Protein AF-A0A950KLD5-F1 (afdb_monomer)

Mean predicted aligned error: 17.31 Å

Nearest PDB structures (foldseek):
  7jn3-assembly1_E  TM=6.169E-01  e=3.913E-09  Rous sarcoma virus (strain Schmidt-Ruppin A)
  4bac-assembly1_A-2  TM=7.759E-01  e=7.745E-07  Human spumaretrovirus
  3jca-assembly1_F  TM=6.936E-01  e=4.815E-07  Mouse mammary tumor virus
  3oyn-assembly1_A  TM=6.038E-01  e=5.502E-06  Human spumaretrovirus
  6rny-assembly1_O  TM=5.508E-01  e=2.697E-06  Human spumaretrovirus

Secondary structure (DSSP, 8-state):
-HHHHHHHHHHH-HHHHHHHTT--HHHHHHHHTTPPPHHHHHHHHHHHHHHHHHHHTTT---HHHHHHHHHHTT----HHHHHHHHHHTT-------S---------TTS-----SSTT----SSTTSEEEEEEEEEEETTEEEEEEEEEETTT--EEEEEEESS--HHHHHHHHHHHHHTSPTT-----EEEE---TTTTSHHHHHHHHHTT-EEEEPPTT-TTTTHHHHHHHHHHIIIIITT----SHHHHHHHHHHHHHHHHHT--BGGGTSB-HHHHHHHHHHHHHHHS---TTS-----PPPP-S----------------PPPPP--------------------------S--TTSTTTTTSTTS----------

Foldseek 3Di:
DLVVLVVCCVPPNNVVVCVVVVHDSVVSVVVVVVDDDPVRVVLVVVLVVLVVVCVVQLLADALVLSVVLCVVVVHDDDSVSSNVSCVVVVRGHFDDDDDPPPPDDDDPPDDDDDDPPVLPLEDPAWQAEKEKDKDWAAAQVGIKIKIFIATSHLRAGLFIAIDPDDALVRNVRRVVSSLVPDDPPQPHAGEYEYEPDPSCVDPVNVVVCVVSVHHYDYDDHPDPSSRVSVVVVVVSCCRSQNPPDHHHDPVVVVVSVVVVSVCQQQPAFDVVQVGHHSVVSNVVVVVVCQVPQDCDPPNDRDPDRPDDDDDDDDPPPPPPPPPPDDDDDDDDDDDDDDDDDDDDDDDDDDDDDDDDDDDPPPPVVVVPPPPDDDDDDDDDDD

pLDDT: mean 70.86, std 26.04, range [24.28, 97.81]

Sequence (382 aa):
MSAFIDQGRDRYGVEPICRTLGVSASAYYERATGQQSARAVGDERLLARIGELHAANYHAYGYRRMWKALLRAGERVSRCRVQRLMRQAGIQGAKRRGKPWRTTKPDPKAARRPDLVKRDFTAPAPNRLWVGDFTYLRCWEGVVYFAFILDVFSRMIVGWQLAANMRTDLVLDALRMALGLRAPGADFQLVSHTDAGSQYTSFDYTQVLDDHEVLASIGTVGDALDNALAESFVDSYKTELIADRVWRSRSQLELATVEYVGWFNHQRLHEALGDIPPVEFEQNHALEVALNAPISSNGSVAVLAPGAADGLRTRQLERHDVEIGLQPAIVFENGSAPGTLLAKTAPPVAGRRTLATGLSDRRFREILADNNTNDQTTKEPT

Solvent-accessible surface area (backbone atoms only — not comparable to full-atom values): 23894 Å² total; per-residue (Å²): 109,68,69,57,46,65,73,39,29,90,82,62,39,55,57,58,53,21,59,76,71,75,45,59,49,66,60,51,51,50,60,69,68,68,62,73,50,74,65,53,54,51,48,52,57,47,48,53,53,49,51,53,54,32,58,76,46,57,37,38,51,34,52,70,56,42,41,51,52,36,46,76,72,71,44,93,72,56,60,68,57,48,40,51,50,30,60,75,70,70,57,62,28,50,61,77,86,74,79,82,83,75,90,70,82,82,65,93,81,62,81,80,73,83,81,89,68,81,77,66,79,69,40,98,45,79,64,36,34,35,43,39,51,68,48,80,44,78,31,73,76,43,56,38,34,40,24,39,27,29,28,45,48,44,65,26,72,54,14,52,31,76,32,81,58,95,52,49,65,39,53,46,49,8,48,51,43,31,58,66,70,49,68,86,90,65,94,54,76,24,34,43,36,31,60,65,44,72,50,67,70,29,68,73,45,50,48,56,30,57,78,65,63,36,45,81,41,70,38,66,83,88,51,80,71,72,48,51,67,53,53,52,48,52,52,47,49,39,36,40,63,50,71,89,55,86,42,66,38,65,68,60,47,50,53,53,50,53,53,44,52,52,40,50,26,68,63,38,68,33,72,95,66,75,54,40,18,21,52,58,50,49,51,53,49,53,49,50,53,61,71,68,49,78,80,46,96,76,80,52,90,68,84,78,75,83,74,83,79,87,83,81,83,76,82,78,76,76,82,72,81,76,80,80,77,78,76,82,80,82,88,75,91,82,89,83,89,89,86,87,88,83,90,82,90,83,85,87,86,87,77,91,81,78,88,76,81,91,70,82,91,72,65,71,69,67,72,70,66,78,83,78,82,89,80,88,82,88,82,85,91,134

Structure (mmCIF, N/CA/C/O backbone):
data_AF-A0A950KLD5-F1
#
_entry.id   AF-A0A950KLD5-F1
#
loop_
_atom_site.group_PDB
_atom_site.id
_atom_site.type_symbol
_atom_site.label_atom_id
_atom_site.label_alt_id
_atom_site.label_comp_id
_atom_site.label_asym_id
_atom_site.label_entity_id
_atom_site.label_seq_id
_atom_site.pdbx_PDB_ins_code
_atom_site.Cartn_x
_atom_site.Cartn_y
_atom_site.Cartn_z
_atom_site.occupancy
_atom_site.B_iso_or_equiv
_atom_site.auth_seq_id
_atom_site.auth_comp_id
_atom_site.auth_asym_id
_atom_site.auth_atom_id
_atom_site.pdbx_PDB_model_num
ATOM 1 N N . MET A 1 1 ? -18.131 4.786 44.731 1.00 65.12 1 MET A N 1
ATOM 2 C CA . MET A 1 1 ? -19.527 5.247 44.561 1.00 65.12 1 MET A CA 1
ATOM 3 C C . MET A 1 1 ? -20.514 4.098 44.761 1.00 65.12 1 MET A C 1
ATOM 5 O O . MET A 1 1 ? -21.138 4.082 45.806 1.00 65.12 1 MET A O 1
ATOM 9 N N . SER A 1 2 ? -20.597 3.103 43.861 1.00 78.25 2 SER A N 1
ATOM 10 C CA . SER A 1 2 ? -21.546 1.973 43.995 1.00 78.25 2 SER A CA 1
ATOM 11 C C . SER A 1 2 ? -21.382 1.188 45.300 1.00 78.25 2 SER A C 1
ATOM 13 O O . SER A 1 2 ? -22.349 1.073 46.032 1.00 78.25 2 SER A O 1
ATOM 15 N N . ALA A 1 3 ? -20.151 0.826 45.681 1.00 81.81 3 ALA A N 1
ATOM 16 C CA . ALA A 1 3 ? -19.880 0.109 46.935 1.00 81.81 3 ALA A CA 1
ATOM 17 C C . ALA A 1 3 ? -20.362 0.833 48.214 1.00 81.81 3 ALA A C 1
ATOM 19 O O . ALA A 1 3 ? -20.704 0.186 49.196 1.00 81.81 3 ALA A O 1
ATOM 20 N N . PHE A 1 4 ? -20.408 2.171 48.209 1.00 84.25 4 PHE A N 1
ATOM 21 C CA . PHE A 1 4 ? -20.920 2.955 49.340 1.00 84.25 4 PHE A CA 1
ATOM 22 C C . PHE A 1 4 ? -22.455 2.948 49.379 1.00 84.25 4 PHE A C 1
ATOM 24 O O . PHE A 1 4 ? -23.047 2.838 50.448 1.00 84.25 4 PHE A O 1
ATOM 31 N N . ILE A 1 5 ? -23.098 3.017 48.207 1.00 84.38 5 ILE A N 1
ATOM 32 C CA . ILE A 1 5 ? -24.552 2.851 48.084 1.00 84.38 5 ILE A CA 1
ATOM 33 C C . ILE A 1 5 ? -24.936 1.429 48.514 1.00 84.38 5 ILE A C 1
ATOM 35 O O . ILE A 1 5 ? -25.864 1.277 49.297 1.00 84.38 5 ILE A O 1
ATOM 39 N N . ASP A 1 6 ? -24.174 0.413 48.100 1.00 85.06 6 ASP A N 1
ATOM 40 C CA . ASP A 1 6 ? -24.406 -0.993 48.451 1.00 85.06 6 ASP A CA 1
ATOM 41 C C . ASP A 1 6 ? -24.316 -1.245 49.963 1.00 85.06 6 ASP A C 1
ATOM 43 O O . ASP A 1 6 ? -25.171 -1.928 50.515 1.00 85.06 6 ASP A O 1
ATOM 47 N N . GLN A 1 7 ? -23.334 -0.651 50.649 1.00 88.38 7 GLN A N 1
ATOM 48 C CA . GLN A 1 7 ? -23.193 -0.762 52.109 1.00 88.38 7 GLN A CA 1
ATOM 49 C C . GLN A 1 7 ? -24.295 -0.029 52.888 1.00 88.38 7 GLN A C 1
ATOM 51 O O . GLN A 1 7 ? -24.627 -0.422 54.004 1.00 88.38 7 GLN A O 1
ATOM 56 N N . GLY A 1 8 ? -24.843 1.055 52.333 1.00 84.69 8 GLY A N 1
ATOM 57 C CA . GLY A 1 8 ? -25.856 1.876 52.998 1.00 84.69 8 GLY A CA 1
ATOM 58 C C . GLY A 1 8 ? -27.302 1.516 52.653 1.00 84.69 8 GLY A C 1
ATOM 59 O O . GLY A 1 8 ? -28.214 1.955 53.360 1.00 84.69 8 GLY A O 1
ATOM 60 N N . ARG A 1 9 ? -27.535 0.746 51.580 1.00 85.31 9 ARG A N 1
ATOM 61 C CA . ARG A 1 9 ? -28.874 0.548 51.002 1.00 85.31 9 ARG A CA 1
ATOM 62 C C . ARG A 1 9 ? -29.869 -0.079 51.978 1.00 85.31 9 ARG A C 1
ATOM 64 O O . ARG A 1 9 ? -31.023 0.332 51.984 1.00 85.31 9 ARG A O 1
ATOM 71 N N . ASP A 1 10 ? -29.415 -1.010 52.817 1.00 87.38 10 ASP A N 1
ATOM 72 C CA . ASP A 1 10 ? -30.282 -1.748 53.743 1.00 87.38 10 ASP A CA 1
ATOM 73 C C . ASP A 1 10 ? -30.723 -0.870 54.927 1.00 87.38 10 ASP A C 1
ATOM 75 O O . ASP A 1 10 ? -31.766 -1.105 55.530 1.00 87.38 10 ASP A O 1
ATOM 79 N N . ARG A 1 11 ? -29.944 0.176 55.247 1.00 90.81 11 ARG A N 1
ATOM 80 C CA . ARG A 1 11 ? -30.199 1.079 56.379 1.00 90.81 11 ARG A CA 1
ATOM 81 C C . ARG A 1 11 ? -30.907 2.373 55.983 1.00 90.81 11 ARG A C 1
ATOM 83 O O . ARG A 1 11 ? -31.700 2.884 56.767 1.00 90.81 11 ARG A O 1
ATOM 90 N N . TYR A 1 12 ? -30.602 2.924 54.809 1.00 88.25 12 TYR A N 1
ATOM 91 C CA . TYR A 1 12 ? -31.068 4.258 54.403 1.00 88.25 12 TYR A CA 1
ATOM 92 C C . TYR A 1 12 ? -31.880 4.266 53.104 1.00 88.25 12 TYR A C 1
ATOM 94 O O . TYR A 1 12 ? -32.426 5.306 52.741 1.00 88.25 12 TYR A O 1
ATOM 102 N N . GLY A 1 13 ? -31.971 3.134 52.401 1.00 87.31 13 GLY A N 1
ATOM 103 C CA . GLY A 1 13 ? -32.551 3.066 51.064 1.00 87.31 13 GLY A CA 1
ATOM 104 C C . GLY A 1 13 ? -31.630 3.657 49.989 1.00 87.31 13 GLY A C 1
ATOM 105 O O . GLY A 1 13 ? -30.789 4.519 50.243 1.00 87.31 13 GLY A O 1
ATOM 106 N N . VAL A 1 14 ? -31.784 3.191 48.750 1.00 86.50 14 VAL A N 1
ATOM 107 C CA . VAL A 1 14 ? -30.928 3.595 47.619 1.00 86.50 14 VAL A CA 1
ATOM 108 C C . VAL A 1 14 ? -31.189 5.041 47.186 1.00 86.50 14 VAL A C 1
ATOM 110 O O . VAL A 1 14 ? -30.244 5.797 46.957 1.00 86.50 14 VAL A O 1
ATOM 113 N N . GLU A 1 15 ? -32.457 5.449 47.086 1.00 88.88 15 GLU A N 1
ATOM 114 C CA . GLU A 1 15 ? -32.845 6.776 46.587 1.00 88.88 15 GLU A CA 1
ATOM 115 C C . GLU A 1 15 ? -32.354 7.944 47.461 1.00 88.88 15 GLU A C 1
ATOM 117 O O . GLU A 1 15 ? -31.838 8.911 46.891 1.00 88.88 15 GLU A O 1
ATOM 122 N N . PRO A 1 16 ? -32.433 7.891 48.809 1.00 92.00 16 PRO A N 1
ATOM 123 C CA . PRO A 1 16 ? -31.893 8.950 49.661 1.00 92.00 16 PRO A CA 1
ATOM 124 C C . PRO A 1 16 ? -30.377 9.105 49.522 1.00 92.00 16 PRO A C 1
ATOM 126 O O . PRO A 1 16 ? -29.893 10.222 49.354 1.00 92.00 16 PRO A O 1
ATOM 129 N N . ILE A 1 17 ? -29.632 7.993 49.497 1.00 91.00 17 ILE A N 1
ATOM 130 C CA . ILE A 1 17 ? -28.172 8.007 49.324 1.00 91.00 17 ILE A CA 1
ATOM 131 C C . ILE A 1 17 ? -27.802 8.583 47.951 1.00 91.00 17 ILE A C 1
ATOM 133 O O . ILE A 1 17 ? -26.921 9.439 47.849 1.00 91.00 17 ILE A O 1
ATOM 137 N N . CYS A 1 18 ? -28.491 8.148 46.892 1.00 89.56 18 CYS A N 1
ATOM 138 C CA . CYS A 1 18 ? -28.273 8.642 45.534 1.00 89.56 18 CYS A CA 1
ATOM 139 C C . CYS A 1 18 ? -28.538 10.151 45.432 1.00 89.56 18 CYS A C 1
ATOM 141 O O . CYS A 1 18 ? -27.724 10.874 44.856 1.00 89.56 18 CYS A O 1
ATOM 143 N N . ARG A 1 19 ? -29.612 10.647 46.061 1.00 90.00 19 ARG A N 1
ATOM 144 C CA . ARG A 1 19 ? -29.947 12.078 46.098 1.00 90.00 19 ARG A CA 1
ATOM 145 C C . ARG A 1 19 ? -28.864 12.904 46.792 1.00 90.00 19 ARG A C 1
ATOM 147 O O . ARG A 1 19 ? -28.468 13.935 46.260 1.00 90.00 19 ARG A O 1
ATOM 154 N N . THR A 1 20 ? -28.355 12.445 47.936 1.00 91.75 20 THR A N 1
ATOM 155 C CA . THR A 1 20 ? -27.283 13.134 48.676 1.00 91.75 20 THR A CA 1
ATOM 156 C C . THR A 1 20 ? -25.967 13.162 47.901 1.00 91.75 20 THR A C 1
ATOM 158 O O . THR A 1 20 ? -25.249 14.155 47.936 1.00 91.75 20 THR A O 1
ATOM 161 N N . LEU A 1 21 ? -25.657 12.087 47.176 1.00 88.50 21 LEU A N 1
ATOM 162 C CA . LEU A 1 21 ? -24.440 11.971 46.371 1.00 88.50 21 LEU A CA 1
ATOM 163 C C . LEU A 1 21 ? -24.556 12.608 44.972 1.00 88.50 21 LEU A C 1
ATOM 165 O O . LEU A 1 21 ? -23.582 12.585 44.221 1.00 88.50 21 LEU A O 1
ATOM 169 N N . GLY A 1 22 ? -25.726 13.141 44.602 1.00 87.56 22 GLY A N 1
ATOM 170 C CA . GLY A 1 22 ? -25.968 13.733 43.283 1.00 87.56 22 GLY A CA 1
ATOM 171 C C . GLY A 1 22 ? -25.961 12.721 42.130 1.00 87.56 22 GLY A C 1
ATOM 172 O O . GLY A 1 22 ? -25.589 13.066 41.011 1.00 87.56 22 GLY A O 1
ATOM 173 N N . VAL A 1 23 ? -26.339 11.466 42.387 1.00 86.56 23 VAL A N 1
ATOM 174 C CA . VAL A 1 23 ? -26.365 10.377 41.394 1.00 86.56 23 VAL A CA 1
ATOM 175 C C . VAL A 1 23 ? -27.808 9.955 41.122 1.00 86.56 23 VAL A C 1
ATOM 177 O O . VAL A 1 23 ? -28.643 9.972 42.022 1.00 86.56 23 VAL A O 1
ATOM 180 N N . SER A 1 24 ? -28.122 9.538 39.893 1.00 86.06 24 SER A N 1
ATOM 181 C CA . SER A 1 24 ? -29.441 8.967 39.593 1.00 86.06 24 SER A CA 1
ATOM 182 C C . SER A 1 24 ? -29.578 7.560 40.183 1.00 86.06 24 SER A C 1
ATOM 184 O O . SER A 1 24 ? -28.747 6.689 39.912 1.00 86.06 24 SER A O 1
ATOM 186 N N . ALA A 1 25 ? -30.666 7.316 40.920 1.00 83.00 25 ALA A N 1
ATOM 187 C CA . ALA A 1 25 ? -31.026 5.981 41.392 1.00 83.00 25 ALA A CA 1
ATOM 188 C C . ALA A 1 25 ? -31.265 5.009 40.221 1.00 83.00 25 ALA A C 1
ATOM 190 O O . ALA A 1 25 ? -30.844 3.856 40.297 1.00 83.00 25 ALA A O 1
ATOM 191 N N . SER A 1 26 ? -31.839 5.480 39.102 1.00 78.94 26 SER A N 1
ATOM 192 C CA . SER A 1 26 ? -32.025 4.649 37.902 1.00 78.94 26 SER A CA 1
ATOM 193 C C . SER A 1 26 ? -30.686 4.198 37.315 1.00 78.94 26 SER A C 1
ATOM 195 O O . SER A 1 26 ? -30.526 3.027 36.992 1.00 78.94 26 SER A O 1
ATOM 197 N N . ALA A 1 27 ? -29.691 5.090 37.271 1.00 75.50 27 ALA A N 1
ATOM 198 C CA . ALA A 1 27 ? -28.351 4.775 36.780 1.00 75.50 27 ALA A CA 1
ATOM 199 C C . ALA A 1 27 ? -27.595 3.819 37.720 1.00 75.50 27 ALA A C 1
ATOM 201 O O . ALA A 1 27 ? -26.788 3.010 37.262 1.00 75.50 27 ALA A O 1
ATOM 202 N N . TYR A 1 28 ? -27.848 3.893 39.034 1.00 82.88 28 TYR A N 1
ATOM 203 C CA . TYR A 1 28 ? -27.333 2.912 39.992 1.00 82.88 28 TYR A CA 1
ATOM 204 C C . TYR A 1 28 ? -27.939 1.527 39.744 1.00 82.88 28 TYR A C 1
ATOM 206 O O . TYR A 1 28 ? -27.179 0.568 39.633 1.00 82.88 28 TYR A O 1
ATOM 214 N N . TYR A 1 29 ? -29.265 1.419 39.599 1.00 80.50 29 TYR A N 1
ATOM 215 C CA . TYR A 1 29 ? -29.919 0.135 39.337 1.00 80.50 29 TYR A CA 1
ATOM 216 C C . TYR A 1 29 ? -29.541 -0.442 37.967 1.00 80.50 29 TYR A C 1
ATOM 218 O O . TYR A 1 29 ? -29.178 -1.612 37.904 1.00 80.50 29 TYR A O 1
ATOM 226 N N . GLU A 1 30 ? -29.509 0.362 36.898 1.00 71.62 30 GLU A N 1
ATOM 227 C CA . GLU A 1 30 ? -29.005 -0.068 35.582 1.00 71.62 30 GLU A CA 1
ATOM 228 C C . GLU A 1 30 ? -27.584 -0.629 35.690 1.00 71.62 30 GLU A C 1
ATOM 230 O O . GLU A 1 30 ? -27.303 -1.726 35.211 1.00 71.62 30 GLU A O 1
ATOM 235 N N . ARG A 1 31 ? -26.690 0.066 36.401 1.00 73.94 31 ARG A N 1
ATOM 236 C CA . ARG A 1 31 ? -25.324 -0.415 36.633 1.00 73.94 31 ARG A CA 1
ATOM 237 C C . ARG A 1 31 ? -25.282 -1.679 37.500 1.00 73.94 31 ARG A C 1
ATOM 239 O O . ARG A 1 31 ? -24.424 -2.528 37.268 1.00 73.94 31 ARG A O 1
ATOM 246 N N . ALA A 1 32 ? -26.176 -1.806 38.479 1.00 73.50 32 ALA A N 1
ATOM 247 C CA . ALA A 1 32 ? -26.268 -2.961 39.370 1.00 73.50 32 ALA A CA 1
ATOM 248 C C . ALA A 1 32 ? -26.807 -4.217 38.665 1.00 73.50 32 ALA A C 1
ATOM 250 O O . ALA A 1 32 ? -26.421 -5.321 39.038 1.00 73.50 32 ALA A O 1
ATOM 251 N N . THR A 1 33 ? -27.634 -4.074 37.620 1.00 73.50 33 THR A N 1
ATOM 252 C CA . THR A 1 33 ? -28.079 -5.225 36.808 1.00 73.50 33 THR A CA 1
ATOM 253 C C . THR A 1 33 ? -26.950 -5.882 36.012 1.00 73.50 33 THR A C 1
ATOM 255 O O . THR A 1 33 ? -27.113 -7.004 35.539 1.00 73.50 33 THR A O 1
ATOM 258 N N . GLY A 1 34 ? -25.815 -5.197 35.824 1.00 64.50 34 GLY A N 1
ATOM 259 C CA . GLY A 1 34 ? -24.699 -5.696 35.018 1.00 64.50 34 GLY A CA 1
ATOM 260 C C . GLY A 1 34 ? -25.005 -5.809 33.519 1.00 64.50 34 GLY A C 1
ATOM 261 O O . GLY A 1 34 ? -24.160 -6.288 32.764 1.00 64.50 34 GLY A O 1
ATOM 262 N N . GLN A 1 35 ? -26.182 -5.365 33.064 1.00 68.06 35 GLN A N 1
ATOM 263 C CA . GLN A 1 35 ? -26.566 -5.423 31.659 1.00 68.06 35 GLN A CA 1
ATOM 264 C C . GLN A 1 35 ? -25.785 -4.376 30.861 1.00 68.06 35 GLN A C 1
ATOM 266 O O . GLN A 1 35 ? -25.842 -3.173 31.128 1.00 68.06 35 GLN A O 1
ATOM 271 N N . GLN A 1 36 ? -25.033 -4.830 29.859 1.00 69.75 36 GLN A N 1
ATOM 272 C CA . GLN A 1 36 ? -24.380 -3.924 28.927 1.00 69.75 36 GLN A CA 1
ATOM 273 C C . GLN A 1 36 ? -25.443 -3.159 28.129 1.00 69.75 36 GLN A C 1
ATOM 275 O O . GLN A 1 36 ? -26.341 -3.750 27.533 1.00 69.75 36 GLN A O 1
ATOM 280 N N . SER A 1 37 ? -25.318 -1.830 28.071 1.00 81.50 37 SER A N 1
ATOM 281 C CA . SER A 1 37 ? -26.183 -1.021 27.204 1.00 81.50 37 SER A CA 1
ATOM 282 C C . SER A 1 37 ? -26.092 -1.492 25.745 1.00 81.50 37 SER A C 1
ATOM 284 O O . SER A 1 37 ? -25.017 -1.884 25.286 1.00 81.50 37 SER A O 1
ATOM 286 N N . ALA A 1 38 ? -27.172 -1.356 24.967 1.00 83.31 38 ALA A N 1
ATOM 287 C CA . ALA A 1 38 ? -27.162 -1.674 23.531 1.00 83.31 38 ALA A CA 1
ATOM 288 C C . ALA A 1 38 ? -26.027 -0.956 22.769 1.00 83.31 38 ALA A C 1
ATOM 290 O O . ALA A 1 38 ? -25.468 -1.474 21.801 1.00 83.31 38 ALA A O 1
ATOM 291 N N . ARG A 1 39 ? -25.635 0.234 23.243 1.00 84.38 39 ARG A N 1
ATOM 292 C CA . ARG A 1 39 ? -24.480 0.976 22.732 1.00 84.38 39 ARG A CA 1
ATOM 293 C C . ARG A 1 39 ? -23.157 0.263 23.012 1.00 84.38 39 ARG A C 1
ATOM 295 O O . ARG A 1 39 ? -22.318 0.233 22.120 1.00 84.38 39 ARG A O 1
ATOM 302 N N . ALA A 1 40 ? -22.968 -0.264 24.221 1.00 84.62 40 ALA A N 1
ATOM 303 C CA . ALA A 1 40 ? -21.764 -0.997 24.605 1.00 84.62 40 ALA A CA 1
ATOM 304 C C . ALA A 1 40 ? -21.628 -2.289 23.790 1.00 84.62 40 ALA A C 1
ATOM 306 O O . ALA A 1 40 ? -20.591 -2.485 23.166 1.00 84.62 40 ALA A O 1
ATOM 307 N N . VAL A 1 41 ? -22.708 -3.069 23.669 1.00 87.75 41 VAL A N 1
ATOM 308 C CA . VAL A 1 41 ? -22.751 -4.273 22.817 1.00 87.75 41 VAL A CA 1
ATOM 309 C C . VAL A 1 41 ? -22.417 -3.926 21.361 1.00 87.75 41 VAL A C 1
ATOM 311 O O . VAL A 1 41 ? -21.595 -4.572 20.713 1.00 87.75 41 VAL A O 1
ATOM 314 N N . GLY A 1 42 ? -23.014 -2.854 20.831 1.00 91.00 42 GLY A N 1
ATOM 315 C CA . GLY A 1 42 ? -22.738 -2.405 19.468 1.00 91.00 42 GLY A CA 1
ATOM 316 C C . GLY A 1 42 ? -21.316 -1.869 19.265 1.00 91.00 42 GLY A C 1
ATOM 317 O O . GLY A 1 42 ? -20.785 -1.968 18.161 1.00 91.00 42 GLY A O 1
ATOM 318 N N . ASP A 1 43 ? -20.714 -1.257 20.285 1.00 94.06 43 ASP A N 1
ATOM 319 C CA . ASP A 1 43 ? -19.325 -0.789 20.257 1.00 94.06 43 ASP A CA 1
ATOM 320 C C . ASP A 1 43 ? -18.343 -1.967 20.300 1.00 94.06 43 ASP A C 1
ATOM 322 O O . ASP A 1 43 ? -17.365 -1.945 19.559 1.00 94.06 43 ASP A O 1
ATOM 326 N N . GLU A 1 44 ? -18.630 -3.004 21.089 1.00 92.38 44 GLU A N 1
ATOM 327 C CA . GLU A 1 44 ? -17.841 -4.238 21.161 1.00 92.38 44 GLU A CA 1
ATOM 328 C C . GLU A 1 44 ? -17.855 -4.992 19.824 1.00 92.38 44 GLU A C 1
ATOM 330 O O . GLU A 1 44 ? -16.795 -5.280 19.264 1.00 92.38 44 GLU A O 1
ATOM 335 N N . ARG A 1 45 ? -19.043 -5.183 19.229 1.00 95.19 45 ARG A N 1
ATOM 336 C CA . ARG A 1 45 ? -19.193 -5.767 17.883 1.00 95.19 45 ARG A CA 1
ATOM 337 C C . ARG A 1 45 ? -18.406 -4.986 16.830 1.00 95.19 45 ARG A C 1
ATOM 339 O O . ARG A 1 45 ? -17.719 -5.565 15.990 1.00 95.19 45 ARG A O 1
ATOM 346 N N . LEU A 1 46 ? -18.521 -3.656 16.848 1.00 96.31 46 LEU A N 1
ATOM 347 C CA . LEU A 1 46 ? -17.816 -2.801 15.896 1.00 96.31 46 LEU A CA 1
ATOM 348 C C . LEU A 1 46 ? -16.301 -2.840 16.120 1.00 96.31 46 LEU A C 1
ATOM 350 O O . LEU A 1 46 ? -15.545 -2.796 15.154 1.00 96.31 46 LEU A O 1
ATOM 354 N N . LEU A 1 47 ? -15.845 -2.929 17.368 1.00 96.25 47 LEU A N 1
ATOM 355 C CA . LEU A 1 47 ? -14.426 -3.017 17.680 1.00 96.25 47 LEU A CA 1
ATOM 356 C C . LEU A 1 47 ? -13.814 -4.336 17.189 1.00 96.25 47 LEU A C 1
ATOM 358 O O . LEU A 1 47 ? -12.733 -4.300 16.603 1.00 96.25 47 LEU A O 1
ATOM 362 N N . ALA A 1 48 ? -14.519 -5.462 17.342 1.00 95.44 48 ALA A N 1
ATOM 363 C CA . ALA A 1 48 ? -14.111 -6.741 16.756 1.00 95.44 48 ALA A CA 1
ATOM 364 C C . ALA A 1 48 ? -13.960 -6.624 15.231 1.00 95.44 48 ALA A C 1
ATOM 366 O O . ALA A 1 48 ? -12.906 -6.941 14.678 1.00 95.44 48 ALA A O 1
ATOM 367 N N . ARG A 1 49 ? -14.959 -6.026 14.564 1.00 97.44 49 ARG A N 1
ATOM 368 C CA . ARG A 1 49 ? -14.917 -5.801 13.113 1.00 97.44 49 ARG A CA 1
ATOM 369 C C . ARG A 1 49 ? -13.777 -4.876 12.675 1.00 97.44 49 ARG A C 1
ATOM 371 O O . ARG A 1 49 ? -13.156 -5.109 11.640 1.00 97.44 49 ARG A O 1
ATOM 378 N N . ILE A 1 50 ? -13.484 -3.832 13.455 1.00 97.75 50 ILE A N 1
ATOM 379 C CA . ILE A 1 50 ? -12.317 -2.964 13.239 1.00 97.75 50 ILE A CA 1
ATOM 380 C C . ILE A 1 50 ? -11.028 -3.783 13.334 1.00 97.75 50 ILE A C 1
ATOM 382 O O . ILE A 1 50 ? -10.156 -3.605 12.491 1.00 97.75 50 ILE A O 1
ATOM 386 N N . GLY A 1 51 ? -10.902 -4.666 14.329 1.00 97.25 51 GLY A N 1
ATOM 387 C CA . GLY A 1 51 ? -9.733 -5.528 14.509 1.00 97.25 51 GLY A CA 1
ATOM 388 C C . GLY A 1 51 ? -9.473 -6.431 13.303 1.00 97.25 51 GLY A C 1
ATOM 389 O O . GLY A 1 51 ? -8.362 -6.433 12.773 1.00 97.25 51 GLY A O 1
ATOM 390 N N . GLU A 1 52 ? -10.510 -7.118 12.820 1.00 96.81 52 GLU A N 1
ATOM 391 C CA . GLU A 1 52 ? -10.449 -7.972 11.624 1.00 96.81 52 GLU A CA 1
ATOM 392 C C . GLU A 1 52 ? -9.998 -7.193 10.385 1.00 96.81 52 GLU A C 1
ATOM 394 O O . GLU A 1 52 ? -9.029 -7.567 9.724 1.00 96.81 52 GLU A O 1
ATOM 399 N N . LEU A 1 53 ? -10.664 -6.071 10.084 1.00 96.75 53 LEU A N 1
ATOM 400 C CA . LEU A 1 53 ? -10.315 -5.248 8.925 1.00 96.75 53 LEU A CA 1
ATOM 401 C C . LEU A 1 53 ? -8.933 -4.612 9.069 1.00 96.75 53 LEU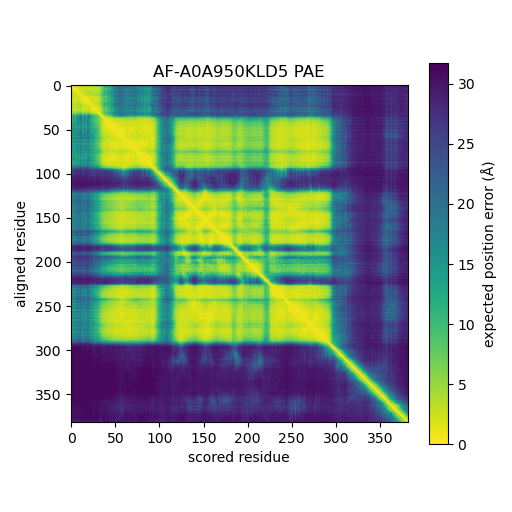 A C 1
ATOM 403 O O . LEU A 1 53 ? -8.241 -4.423 8.072 1.00 96.75 53 LEU A O 1
ATOM 407 N N . HIS A 1 54 ? -8.512 -4.277 10.288 1.00 96.25 54 HIS A N 1
ATOM 408 C CA . HIS A 1 54 ? -7.180 -3.744 10.536 1.00 96.25 54 HIS A CA 1
ATOM 409 C C . HIS A 1 54 ? -6.105 -4.786 10.232 1.00 96.25 54 HIS A C 1
ATOM 411 O O . HIS A 1 54 ? -5.136 -4.458 9.552 1.00 96.25 54 HIS A O 1
ATOM 417 N N . ALA A 1 55 ? -6.295 -6.030 10.676 1.00 94.31 55 ALA A N 1
ATOM 418 C CA . ALA A 1 55 ? -5.395 -7.139 10.369 1.00 94.31 55 ALA A CA 1
ATOM 419 C C . ALA A 1 55 ? -5.360 -7.457 8.867 1.00 94.31 55 ALA A C 1
ATOM 421 O O . ALA A 1 55 ? -4.279 -7.543 8.289 1.00 94.31 55 ALA A O 1
ATOM 422 N N . ALA A 1 56 ? -6.527 -7.517 8.216 1.00 94.88 56 ALA A N 1
ATOM 423 C CA . ALA A 1 56 ? -6.632 -7.745 6.774 1.00 94.88 56 ALA A CA 1
ATOM 424 C C . ALA A 1 56 ? -5.957 -6.645 5.930 1.00 94.88 56 ALA A C 1
ATOM 426 O O . ALA A 1 56 ? -5.571 -6.885 4.793 1.00 94.88 56 ALA A O 1
ATOM 427 N N . ASN A 1 57 ? -5.788 -5.439 6.483 1.00 95.31 57 ASN A N 1
ATOM 428 C CA . ASN A 1 57 ? -5.125 -4.310 5.827 1.00 95.31 57 ASN A CA 1
ATOM 429 C C . ASN A 1 57 ? -3.739 -4.026 6.421 1.00 95.31 57 ASN A C 1
ATOM 431 O O . ASN A 1 57 ? -3.374 -2.863 6.595 1.00 95.31 57 ASN A O 1
ATOM 435 N N . TYR A 1 58 ? -2.984 -5.073 6.772 1.00 93.75 58 TYR A N 1
ATOM 436 C CA . TYR A 1 58 ? -1.582 -4.989 7.216 1.00 93.75 58 TYR A CA 1
ATOM 437 C C . TYR A 1 58 ? -1.352 -4.087 8.435 1.00 93.75 58 TYR A C 1
ATOM 439 O O . TYR A 1 58 ? -0.250 -3.590 8.648 1.00 93.75 58 TYR A O 1
ATOM 447 N N . HIS A 1 59 ? -2.388 -3.830 9.236 1.00 93.44 59 HIS A N 1
ATOM 448 C CA . HIS A 1 59 ? -2.361 -2.824 10.298 1.00 93.44 59 HIS A CA 1
ATOM 449 C C . HIS A 1 59 ? -1.969 -1.413 9.797 1.00 93.44 59 HIS A C 1
ATOM 451 O O . HIS A 1 59 ? -1.540 -0.551 10.563 1.00 93.44 59 HIS A O 1
ATOM 457 N N . ALA A 1 60 ? -2.127 -1.150 8.495 1.00 92.12 60 ALA A N 1
ATOM 458 C CA . ALA A 1 60 ? -1.722 0.091 7.843 1.00 92.12 60 ALA A CA 1
ATOM 459 C C . ALA A 1 60 ? -2.696 1.245 8.121 1.00 92.12 60 ALA A C 1
ATOM 461 O O . ALA A 1 60 ? -2.321 2.419 8.132 1.00 92.12 60 ALA A O 1
ATOM 462 N N . TYR A 1 61 ? -3.976 0.944 8.341 1.00 94.75 61 TYR A N 1
ATOM 463 C CA . TYR A 1 61 ? -5.024 1.960 8.322 1.00 94.75 61 TYR A CA 1
ATOM 464 C C . TYR A 1 61 ? -5.206 2.689 9.649 1.00 94.75 61 TYR A C 1
ATOM 466 O O . TYR A 1 61 ? -5.705 2.152 10.633 1.00 94.75 61 TYR A O 1
ATOM 474 N N . GLY A 1 62 ? -4.940 3.996 9.623 1.00 94.00 62 GLY A N 1
ATOM 475 C CA . GLY A 1 62 ? -5.468 4.917 10.625 1.00 94.00 62 GLY A CA 1
ATOM 476 C C . GLY A 1 62 ? -6.990 5.085 10.516 1.00 94.00 62 GLY A C 1
ATOM 477 O O . GLY A 1 62 ? -7.622 4.662 9.547 1.00 94.00 62 GLY A O 1
ATOM 478 N N . TYR A 1 63 ? -7.586 5.780 11.490 1.00 94.94 63 TYR A N 1
ATOM 479 C CA . TYR A 1 63 ? -9.046 5.859 11.643 1.00 94.94 63 TYR A CA 1
ATOM 480 C C . TYR A 1 63 ? -9.817 6.345 10.407 1.00 94.94 63 TYR A C 1
ATOM 482 O O . TYR A 1 63 ? -10.943 5.907 10.184 1.00 94.94 63 TYR A O 1
ATOM 490 N N . ARG A 1 64 ? -9.235 7.234 9.588 1.00 95.19 64 ARG A N 1
ATOM 491 C CA . ARG A 1 64 ? -9.893 7.750 8.376 1.00 95.19 64 ARG A CA 1
ATOM 492 C C . ARG A 1 64 ? -10.008 6.683 7.288 1.00 95.19 64 ARG A C 1
ATOM 494 O O . ARG A 1 64 ? -11.099 6.508 6.757 1.00 95.19 64 ARG A O 1
ATOM 501 N N . ARG A 1 65 ? -8.920 5.963 6.983 1.00 95.50 65 ARG A N 1
ATOM 502 C CA . ARG A 1 65 ? -8.954 4.849 6.018 1.00 95.50 65 ARG A CA 1
ATOM 503 C C . ARG A 1 65 ? -9.760 3.678 6.568 1.00 95.50 65 ARG A C 1
ATOM 505 O O . ARG A 1 65 ? -10.545 3.105 5.82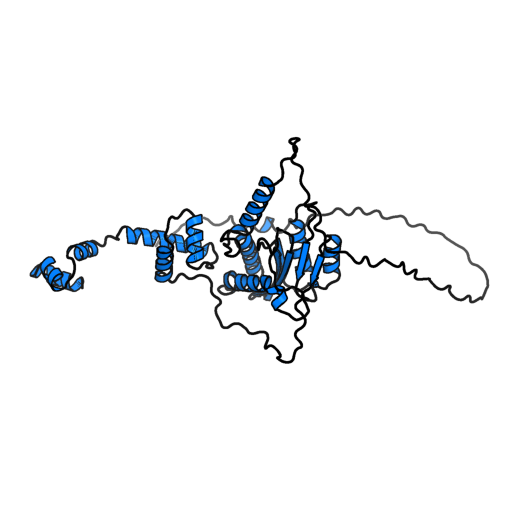9 1.00 95.50 65 ARG A O 1
ATOM 512 N N . MET A 1 66 ? -9.665 3.406 7.871 1.00 97.62 66 MET A N 1
ATOM 513 C CA . MET A 1 66 ? -10.484 2.387 8.532 1.00 97.62 66 MET A CA 1
ATOM 514 C C . MET A 1 66 ? -11.982 2.678 8.395 1.00 97.62 66 MET A C 1
ATOM 516 O O . MET A 1 66 ? -12.755 1.796 8.045 1.00 97.62 66 MET A O 1
ATOM 520 N N . TRP A 1 67 ? -12.399 3.928 8.612 1.00 97.81 67 TRP A N 1
ATOM 521 C CA . TRP A 1 67 ? -13.788 4.336 8.407 1.00 97.81 67 TRP A CA 1
ATOM 522 C C . TRP A 1 67 ? -14.259 4.091 6.966 1.00 97.81 67 TRP A C 1
ATOM 524 O O . TRP A 1 67 ? -15.344 3.552 6.774 1.00 97.81 67 TRP A O 1
ATOM 534 N N . LYS A 1 68 ? -13.438 4.410 5.958 1.00 97.19 68 LYS A N 1
ATOM 535 C CA . LYS A 1 68 ? -13.768 4.140 4.548 1.00 97.19 68 LYS A CA 1
ATOM 536 C C . LYS A 1 68 ? -13.801 2.646 4.228 1.00 97.19 68 LYS A C 1
ATOM 538 O O . LYS A 1 68 ? -14.722 2.197 3.557 1.00 97.19 68 LYS A O 1
ATOM 543 N N . ALA A 1 69 ? -12.859 1.871 4.759 1.00 96.88 69 ALA A N 1
ATOM 544 C CA . ALA A 1 69 ? -12.845 0.417 4.625 1.00 96.88 69 ALA A CA 1
ATOM 545 C C . ALA A 1 69 ? -14.097 -0.226 5.247 1.00 96.88 69 ALA A C 1
ATOM 547 O O . ALA A 1 69 ? -14.696 -1.106 4.640 1.00 96.88 69 ALA A O 1
ATOM 548 N N . LEU A 1 70 ? -14.547 0.263 6.408 1.00 97.25 70 LEU A N 1
ATOM 549 C CA . LEU A 1 70 ? -15.800 -0.161 7.038 1.00 97.25 70 LEU A CA 1
ATOM 550 C C . LEU A 1 70 ? -17.016 0.161 6.165 1.00 97.25 70 LEU A C 1
ATOM 552 O O . LEU A 1 70 ? -17.838 -0.720 5.936 1.00 97.25 70 LEU A O 1
ATOM 556 N N . LEU A 1 71 ? -17.109 1.385 5.630 1.00 96.88 71 LEU A N 1
ATOM 557 C CA . LEU A 1 71 ? -18.195 1.753 4.713 1.00 96.88 71 LEU A CA 1
ATOM 558 C C . LEU A 1 71 ? -18.227 0.836 3.481 1.00 96.88 71 LEU A C 1
ATOM 560 O O . LEU A 1 71 ? -19.295 0.357 3.108 1.00 96.88 71 LEU A O 1
ATOM 564 N N . ARG A 1 72 ? -17.059 0.543 2.893 1.00 94.94 72 ARG A N 1
ATOM 565 C CA . ARG A 1 72 ? -16.918 -0.394 1.765 1.00 94.94 72 ARG A CA 1
ATOM 566 C C . ARG A 1 72 ? -17.289 -1.831 2.143 1.00 94.94 72 ARG A C 1
ATOM 568 O O . ARG A 1 72 ? -17.835 -2.550 1.319 1.00 94.94 72 ARG A O 1
ATOM 575 N N . ALA A 1 73 ? -17.067 -2.226 3.394 1.00 94.75 73 ALA A N 1
ATOM 576 C CA . ALA A 1 73 ? -17.502 -3.508 3.943 1.00 94.75 73 ALA A CA 1
ATOM 577 C C . ALA A 1 73 ? -18.995 -3.539 4.347 1.00 94.75 73 ALA A C 1
ATOM 579 O O . ALA A 1 73 ? -19.429 -4.503 4.975 1.00 94.75 73 ALA A O 1
ATOM 580 N N . GLY A 1 74 ? -19.775 -2.498 4.024 1.00 95.44 74 GLY A N 1
ATOM 581 C CA . GLY A 1 74 ? -21.212 -2.412 4.303 1.00 95.44 74 GLY A CA 1
ATOM 582 C C . GLY A 1 74 ? -21.574 -1.867 5.690 1.00 95.44 74 GLY A C 1
ATOM 583 O O . GLY A 1 74 ? -22.754 -1.795 6.036 1.00 95.44 74 GLY A O 1
ATOM 584 N N . GLU A 1 75 ? -20.594 -1.447 6.493 1.00 95.00 75 GLU A N 1
ATOM 585 C CA . GLU A 1 75 ? -20.827 -0.972 7.858 1.00 95.00 75 GLU A CA 1
ATOM 586 C C . GLU A 1 75 ? -21.229 0.505 7.895 1.00 95.00 75 GLU A C 1
ATOM 588 O O . GLU A 1 75 ? -20.435 1.405 7.617 1.00 95.00 75 GLU A O 1
ATOM 593 N N . ARG A 1 76 ? -22.466 0.785 8.318 1.00 94.12 76 ARG A N 1
ATOM 594 C CA . ARG A 1 76 ? -22.982 2.155 8.467 1.00 94.12 76 ARG A CA 1
ATOM 595 C C . ARG A 1 76 ? -22.548 2.758 9.799 1.00 94.12 76 ARG A C 1
ATOM 597 O O . ARG A 1 76 ? -23.259 2.677 10.800 1.00 94.12 76 ARG A O 1
ATOM 604 N N . VAL A 1 77 ? -21.371 3.381 9.819 1.00 95.44 77 VAL A N 1
ATOM 605 C CA . VAL A 1 77 ? -20.796 3.963 11.041 1.00 95.44 77 VAL A CA 1
ATOM 606 C C . VAL A 1 77 ? -20.286 5.384 10.826 1.00 95.44 77 VAL A C 1
ATOM 608 O O . VAL A 1 77 ? -19.784 5.745 9.761 1.00 95.44 77 VAL A O 1
ATOM 611 N N . SER A 1 78 ? -20.386 6.210 11.869 1.00 96.44 78 SER A N 1
ATOM 612 C CA . SER A 1 78 ? -19.845 7.567 11.831 1.00 96.44 78 SER A CA 1
ATOM 613 C C . SER A 1 78 ? -18.334 7.568 12.060 1.00 96.44 78 SER A C 1
ATOM 615 O O . SER A 1 78 ? -17.804 6.831 12.897 1.00 96.44 78 SER A O 1
ATOM 617 N N . ARG A 1 79 ? -17.635 8.472 11.367 1.00 97.31 79 ARG A N 1
ATOM 618 C CA . ARG A 1 79 ? -16.182 8.659 11.497 1.00 97.31 79 ARG A CA 1
ATOM 619 C C . ARG A 1 79 ? -15.741 8.860 12.953 1.00 97.31 79 ARG A C 1
ATOM 621 O O . ARG A 1 79 ? -14.765 8.256 13.392 1.00 97.31 79 ARG A O 1
ATOM 628 N N . CYS A 1 80 ? -16.478 9.669 13.719 1.00 97.31 80 CYS A N 1
ATOM 629 C CA . CYS A 1 80 ? -16.165 9.959 15.122 1.00 97.31 80 CYS A CA 1
ATOM 630 C C . CYS A 1 80 ? -16.294 8.720 16.022 1.00 97.31 80 CYS A C 1
ATOM 632 O O . CYS A 1 80 ? -15.535 8.577 16.981 1.00 97.31 80 CYS A O 1
ATOM 634 N N . ARG A 1 81 ? -17.224 7.801 15.714 1.00 96.81 81 ARG A N 1
ATOM 635 C CA . ARG A 1 81 ? -17.369 6.539 16.453 1.00 96.81 81 ARG A CA 1
ATOM 636 C C . ARG A 1 81 ? -16.159 5.637 16.231 1.00 96.81 81 ARG A C 1
ATOM 638 O O . ARG A 1 81 ? -15.590 5.169 17.210 1.00 96.81 81 ARG A O 1
ATOM 645 N N . VAL A 1 82 ? -15.728 5.474 14.979 1.00 97.56 82 VAL A N 1
ATOM 646 C CA . VAL A 1 82 ? -14.523 4.698 14.629 1.00 97.56 82 VAL A CA 1
ATOM 647 C C . VAL A 1 82 ? -13.287 5.284 15.311 1.00 97.56 82 VAL A C 1
ATOM 649 O O . VAL A 1 82 ? -12.555 4.563 15.982 1.00 97.56 82 VAL A O 1
ATOM 652 N N . GLN A 1 83 ? -13.095 6.605 15.223 1.00 97.62 83 GLN A N 1
ATOM 653 C CA . GLN A 1 83 ? -11.972 7.292 15.868 1.00 97.62 83 GLN A CA 1
ATOM 654 C C . GLN A 1 83 ? -11.942 7.063 17.385 1.00 97.62 83 GLN A C 1
ATOM 656 O O . GLN A 1 83 ? -10.883 6.771 17.941 1.00 97.62 83 GLN A O 1
ATOM 661 N N . ARG A 1 84 ? -13.094 7.187 18.058 1.00 97.38 84 ARG A N 1
ATOM 662 C CA . ARG A 1 84 ? -13.207 6.953 19.502 1.00 97.38 84 ARG A CA 1
ATOM 663 C C . ARG A 1 84 ? -12.843 5.514 19.865 1.00 97.38 84 ARG A C 1
ATOM 665 O O . ARG A 1 84 ? -12.044 5.332 20.777 1.00 97.38 84 ARG A O 1
ATOM 672 N N . LEU A 1 85 ? -13.399 4.526 19.162 1.00 96.94 85 LEU A N 1
ATOM 673 C CA . LEU A 1 85 ? -13.163 3.108 19.455 1.00 96.94 85 LEU A CA 1
ATOM 674 C C . LEU A 1 85 ? -11.711 2.705 19.210 1.00 96.94 85 LEU A C 1
ATOM 676 O O . LEU A 1 85 ? -11.094 2.105 20.084 1.00 96.94 85 LEU A O 1
ATOM 680 N N . MET A 1 86 ? -11.127 3.115 18.082 1.00 97.44 86 MET A N 1
ATOM 681 C CA . MET A 1 86 ? -9.712 2.856 17.805 1.00 97.44 86 MET A CA 1
ATOM 682 C C . MET A 1 86 ? -8.804 3.488 18.861 1.00 97.44 86 MET A C 1
ATOM 684 O O . MET A 1 86 ? -7.881 2.839 19.340 1.00 97.44 86 MET A O 1
ATOM 688 N N . ARG A 1 87 ? -9.096 4.726 19.288 1.00 96.56 87 ARG A N 1
ATOM 689 C CA . ARG A 1 87 ? -8.341 5.386 20.362 1.00 96.56 87 ARG A CA 1
ATOM 690 C C . ARG A 1 87 ? -8.462 4.639 21.693 1.00 96.56 87 ARG A C 1
ATOM 692 O O . ARG A 1 87 ? -7.458 4.504 22.380 1.00 96.56 87 ARG A O 1
ATOM 699 N N . GLN A 1 88 ? -9.661 4.177 22.053 1.00 94.44 88 GLN A N 1
ATOM 700 C CA . GLN A 1 88 ? -9.905 3.423 23.290 1.00 94.44 88 GLN A CA 1
ATOM 701 C C . GLN A 1 88 ? -9.186 2.069 23.295 1.00 94.44 88 GLN A C 1
ATOM 703 O O . GLN A 1 88 ? -8.655 1.674 24.325 1.00 94.44 88 GLN A O 1
ATOM 708 N N . ALA A 1 89 ? -9.117 1.400 22.144 1.00 93.88 89 ALA A N 1
ATOM 709 C CA . ALA A 1 89 ? -8.461 0.104 21.986 1.00 93.88 89 ALA A CA 1
ATOM 710 C C . ALA A 1 89 ? -6.966 0.191 21.620 1.00 93.88 89 ALA A C 1
ATOM 712 O O . ALA A 1 89 ? -6.333 -0.831 21.377 1.00 93.88 89 ALA A O 1
ATOM 713 N N . GLY A 1 90 ? -6.395 1.397 21.524 1.00 93.75 90 GLY A N 1
ATOM 714 C CA . GLY A 1 90 ? -4.992 1.590 21.143 1.00 93.75 90 GLY A CA 1
ATOM 715 C C . GLY A 1 90 ? -4.661 1.237 19.686 1.00 93.75 90 GLY A C 1
ATOM 716 O O . GLY A 1 90 ? -3.486 1.168 19.335 1.00 93.75 90 GLY A O 1
ATOM 717 N N . ILE A 1 91 ? -5.667 1.056 18.825 1.00 93.38 91 ILE A N 1
ATOM 718 C CA . ILE A 1 91 ? -5.489 0.715 17.411 1.00 93.38 91 ILE A CA 1
ATOM 719 C C . ILE A 1 91 ? -5.047 1.962 16.644 1.00 93.38 91 ILE A C 1
ATOM 721 O O . ILE A 1 91 ? -5.709 3.005 16.658 1.00 93.38 91 ILE A O 1
ATOM 725 N N . GLN A 1 92 ? -3.920 1.856 15.948 1.00 90.94 92 GLN A N 1
ATOM 726 C CA . GLN A 1 92 ? -3.329 2.931 15.159 1.00 90.94 92 GLN A CA 1
ATOM 727 C C . GLN A 1 92 ? -2.864 2.364 13.823 1.00 90.94 92 GLN A C 1
ATOM 729 O O . GLN A 1 92 ? -2.405 1.228 13.777 1.00 90.94 92 GLN A O 1
ATOM 734 N N . GLY A 1 93 ? -2.941 3.175 12.767 1.00 88.25 93 GLY A N 1
ATOM 735 C CA . GLY A 1 93 ? -2.332 2.807 11.492 1.00 88.25 93 GLY A CA 1
ATOM 736 C C . GLY A 1 93 ? -0.812 2.758 11.591 1.00 88.25 93 GLY A C 1
ATOM 737 O O . GLY A 1 93 ? -0.227 3.391 12.481 1.00 88.25 93 GLY A O 1
ATOM 738 N N . ALA A 1 94 ? -0.195 2.045 10.654 1.00 84.88 94 ALA A N 1
ATOM 739 C CA . ALA A 1 94 ? 1.247 1.913 10.562 1.00 84.88 94 ALA A CA 1
ATOM 740 C C . ALA A 1 94 ? 1.922 3.293 10.556 1.00 84.88 94 ALA A C 1
ATOM 742 O O . ALA A 1 94 ? 1.555 4.212 9.820 1.00 84.88 94 ALA A O 1
ATOM 743 N N . LYS A 1 95 ? 2.908 3.443 11.438 1.00 75.38 95 LYS A N 1
ATOM 744 C CA . LYS A 1 95 ? 3.736 4.638 11.564 1.00 75.38 95 LYS A CA 1
ATOM 745 C C . LYS A 1 95 ? 5.184 4.214 11.478 1.00 75.38 95 LYS A C 1
ATOM 747 O O . LYS A 1 95 ? 5.573 3.206 12.067 1.00 75.38 95 LYS A O 1
ATOM 752 N N . ARG A 1 96 ? 5.996 5.044 10.833 1.00 61.34 96 ARG A N 1
ATOM 753 C CA . ARG A 1 96 ? 7.444 4.895 10.861 1.00 61.34 96 ARG A CA 1
ATOM 754 C C . ARG A 1 96 ? 7.933 4.922 12.315 1.00 61.34 96 ARG A C 1
ATOM 756 O O . ARG A 1 96 ? 7.751 5.920 13.013 1.00 61.34 96 ARG A O 1
ATOM 763 N N . ARG A 1 97 ? 8.552 3.835 12.782 1.00 52.06 97 ARG A N 1
ATOM 764 C CA . ARG A 1 97 ? 9.259 3.812 14.070 1.00 52.06 97 ARG A CA 1
ATOM 765 C C . ARG A 1 97 ? 10.688 4.320 13.852 1.00 52.06 97 ARG A C 1
ATOM 767 O O . ARG A 1 97 ? 11.435 3.738 13.074 1.00 52.06 97 ARG A O 1
ATOM 774 N N . GLY A 1 98 ? 11.062 5.404 14.535 1.00 48.44 98 GLY A N 1
ATOM 775 C CA . GLY A 1 98 ? 12.424 5.960 14.529 1.00 48.44 98 GLY A CA 1
ATOM 776 C C . GLY A 1 98 ? 12.589 7.301 13.799 1.00 48.44 98 GLY A C 1
ATOM 777 O O . GLY A 1 98 ? 11.704 7.770 13.085 1.00 48.44 98 GLY A O 1
ATOM 778 N N . LYS A 1 99 ? 13.746 7.945 14.012 1.00 37.25 99 LYS A N 1
ATOM 779 C CA . LYS A 1 99 ? 14.146 9.180 13.314 1.00 37.25 99 LYS A CA 1
ATOM 780 C C . LYS A 1 99 ? 14.410 8.868 11.833 1.00 37.25 99 LYS A C 1
ATOM 782 O O . LYS A 1 99 ? 14.957 7.802 11.549 1.00 37.25 99 LYS A O 1
ATOM 787 N N . PRO A 1 100 ? 14.113 9.787 10.897 1.00 41.75 100 PRO A N 1
ATOM 788 C CA . PRO A 1 100 ? 14.554 9.633 9.522 1.00 41.75 100 PRO A CA 1
ATOM 789 C C . PRO A 1 100 ? 16.058 9.404 9.465 1.00 41.75 100 PRO A C 1
ATOM 791 O O . PRO A 1 100 ? 16.824 10.243 9.942 1.00 41.75 100 PRO A O 1
ATOM 794 N N . TRP A 1 101 ? 16.486 8.275 8.898 1.00 39.72 101 TRP A N 1
ATOM 795 C CA . TRP A 1 101 ? 17.882 8.112 8.521 1.00 39.72 101 TRP A CA 1
ATOM 796 C C . TRP A 1 101 ? 18.173 9.148 7.436 1.00 39.72 101 TRP A C 1
ATOM 798 O O . TRP A 1 101 ? 17.645 9.070 6.329 1.00 39.72 101 TRP A O 1
ATOM 808 N N . ARG A 1 102 ? 18.925 10.189 7.794 1.00 37.16 102 ARG A N 1
ATOM 809 C CA . ARG A 1 102 ? 19.293 11.273 6.886 1.00 37.16 102 ARG A CA 1
ATOM 810 C C . ARG A 1 102 ? 20.530 10.822 6.116 1.00 37.16 102 ARG A C 1
ATOM 812 O O . ARG A 1 102 ? 21.644 11.048 6.573 1.00 37.16 102 ARG A O 1
ATOM 819 N N . THR A 1 103 ? 20.321 10.151 4.984 1.00 37.53 103 THR A N 1
ATOM 820 C CA . THR A 1 103 ? 21.404 9.598 4.150 1.00 37.53 103 THR A CA 1
ATOM 821 C C . THR A 1 103 ? 22.292 10.693 3.548 1.00 37.53 103 THR A C 1
ATOM 823 O O . THR A 1 103 ? 23.472 10.460 3.313 1.00 37.53 103 THR A O 1
ATOM 826 N N . THR A 1 104 ? 21.766 11.913 3.392 1.00 39.25 104 THR A N 1
ATOM 827 C CA . THR A 1 104 ? 22.454 12.995 2.675 1.00 39.25 104 THR A CA 1
ATOM 828 C C . THR A 1 104 ? 22.443 14.283 3.501 1.00 39.25 104 THR A C 1
ATOM 830 O O . THR A 1 104 ? 21.384 14.833 3.822 1.00 39.25 104 THR A O 1
ATOM 833 N N . LYS A 1 105 ? 23.629 14.785 3.869 1.00 41.59 105 LYS A N 1
ATOM 834 C CA . LYS A 1 105 ? 23.809 16.191 4.261 1.00 41.59 105 LYS A CA 1
ATOM 835 C C . LYS A 1 105 ? 24.013 16.980 2.961 1.00 41.59 105 LYS A C 1
ATOM 837 O O . LYS A 1 105 ? 25.006 16.715 2.292 1.00 41.59 105 LYS A O 1
ATOM 842 N N . PRO A 1 106 ? 23.101 17.890 2.582 1.00 36.56 106 PRO A N 1
ATOM 843 C CA . PRO A 1 106 ? 23.269 18.687 1.370 1.00 36.56 106 PRO A CA 1
ATOM 844 C C . PRO A 1 106 ? 24.557 19.512 1.460 1.00 36.56 106 PRO A C 1
ATOM 846 O O . PRO A 1 106 ? 24.764 20.179 2.476 1.00 36.56 106 PRO A O 1
ATOM 849 N N . ASP A 1 107 ? 25.401 19.466 0.428 1.00 43.84 107 ASP A N 1
ATOM 850 C CA . ASP A 1 107 ? 26.544 20.371 0.298 1.00 43.84 107 ASP A CA 1
ATOM 851 C C . ASP A 1 107 ? 26.033 21.744 -0.178 1.00 43.84 107 ASP A C 1
ATOM 853 O O . ASP A 1 107 ? 25.521 21.848 -1.296 1.00 43.84 107 ASP A O 1
ATOM 857 N N . PRO A 1 108 ? 26.140 22.810 0.636 1.00 53.97 108 PRO A N 1
ATOM 858 C CA . PRO A 1 108 ? 25.683 24.145 0.260 1.00 53.97 108 PRO A CA 1
ATOM 859 C C . PRO A 1 108 ? 26.459 24.765 -0.916 1.00 53.97 108 PRO A C 1
ATOM 861 O O . PRO A 1 108 ? 26.049 25.816 -1.403 1.00 53.97 108 PRO A O 1
ATOM 864 N N . LYS A 1 109 ? 27.564 24.153 -1.370 1.00 49.59 109 LYS A N 1
ATOM 865 C CA . LYS A 1 109 ? 28.388 24.630 -2.494 1.00 49.59 109 LYS A CA 1
ATOM 866 C C . LYS A 1 109 ? 28.170 23.868 -3.803 1.00 49.59 109 LYS A C 1
ATOM 868 O O . LYS A 1 109 ? 28.729 24.270 -4.822 1.00 49.59 109 LYS A O 1
ATOM 873 N N . ALA A 1 110 ? 27.373 22.800 -3.805 1.00 38.72 110 ALA A N 1
ATOM 874 C CA . ALA A 1 110 ? 27.061 22.082 -5.034 1.00 38.72 110 ALA A CA 1
ATOM 875 C C . ALA A 1 110 ? 26.172 22.957 -5.934 1.00 38.72 110 ALA A C 1
ATOM 877 O O . ALA A 1 110 ? 25.090 23.388 -5.527 1.00 38.72 110 ALA A O 1
ATOM 878 N N . ALA A 1 111 ? 26.629 23.230 -7.159 1.00 39.34 111 ALA A N 1
ATOM 879 C CA . ALA A 1 111 ? 25.823 23.908 -8.166 1.00 39.34 111 ALA A CA 1
ATOM 880 C C . ALA A 1 111 ? 24.531 23.106 -8.390 1.00 39.34 111 ALA A C 1
ATOM 882 O O . ALA A 1 111 ? 24.577 21.966 -8.856 1.00 39.34 111 ALA A O 1
ATOM 883 N N . ARG A 1 112 ? 23.380 23.689 -8.029 1.00 37.59 112 ARG A N 1
ATOM 884 C CA . ARG A 1 112 ? 22.070 23.101 -8.326 1.00 37.59 112 ARG A CA 1
ATOM 885 C C . ARG A 1 112 ? 21.936 22.998 -9.842 1.00 37.59 112 ARG A C 1
ATOM 887 O O . ARG A 1 112 ? 21.877 24.022 -10.522 1.00 37.59 112 ARG A O 1
ATOM 894 N N . ARG A 1 113 ? 21.926 21.769 -10.360 1.00 32.19 113 ARG A N 1
ATOM 895 C CA . ARG A 1 113 ? 21.593 21.513 -11.763 1.00 32.19 113 ARG A CA 1
ATOM 896 C C . ARG A 1 113 ? 20.144 21.960 -12.019 1.00 32.19 113 ARG A C 1
ATOM 898 O O . ARG A 1 113 ? 19.327 21.895 -11.100 1.00 32.19 113 ARG A O 1
ATOM 905 N N . PRO A 1 114 ? 19.829 22.470 -13.218 1.00 32.94 114 PRO A N 1
ATOM 906 C CA . PRO A 1 114 ? 18.462 22.830 -13.570 1.00 32.94 114 PRO A CA 1
ATOM 907 C C . PRO A 1 114 ? 17.562 21.585 -13.564 1.00 32.94 114 PRO A C 1
ATOM 909 O O . PRO A 1 114 ? 17.911 20.567 -14.152 1.00 32.94 114 PRO A O 1
ATOM 912 N N . ASP A 1 115 ? 16.428 21.701 -12.875 1.00 36.91 115 ASP A N 1
ATOM 913 C CA . ASP A 1 115 ? 15.355 20.707 -12.740 1.00 36.91 115 ASP A CA 1
ATOM 914 C C . ASP A 1 115 ? 14.682 20.475 -14.106 1.00 36.91 115 ASP A C 1
ATOM 916 O O . ASP A 1 115 ? 14.001 21.363 -14.628 1.00 36.91 115 ASP A O 1
ATOM 920 N N . LEU A 1 116 ? 14.924 19.310 -14.715 1.00 41.97 116 LEU A N 1
ATOM 921 C CA . LEU A 1 116 ? 14.418 18.957 -16.048 1.00 41.97 116 LEU A CA 1
ATOM 922 C C . LEU A 1 116 ? 13.100 18.161 -16.012 1.00 41.97 116 LEU A C 1
ATOM 924 O O . LEU A 1 116 ? 12.529 17.920 -17.073 1.00 41.97 116 LEU A O 1
ATOM 928 N N . VAL A 1 117 ? 12.579 17.806 -14.828 1.00 46.56 117 VAL A N 1
ATOM 929 C CA . VAL A 1 117 ? 11.332 17.022 -14.675 1.00 46.56 117 VAL A CA 1
ATOM 930 C C . VAL A 1 117 ? 10.209 17.835 -14.007 1.00 46.56 117 VAL A C 1
ATOM 932 O O . VAL A 1 117 ? 9.048 17.439 -14.046 1.00 46.56 117 VAL A O 1
ATOM 935 N N . LYS A 1 118 ? 10.502 19.001 -13.412 1.00 50.59 118 LYS A N 1
ATOM 936 C CA . LYS A 1 118 ? 9.540 19.885 -12.712 1.00 50.59 118 LYS A CA 1
ATOM 937 C C . LYS A 1 118 ? 8.659 19.183 -11.662 1.00 50.59 118 LYS A C 1
ATOM 939 O O . LYS A 1 118 ? 7.692 19.782 -11.192 1.00 50.59 118 LYS A O 1
ATOM 944 N N . ARG A 1 119 ? 8.993 17.949 -11.257 1.00 58.69 119 ARG A N 1
ATOM 945 C CA . ARG A 1 119 ? 8.298 17.154 -10.225 1.00 58.69 119 ARG A CA 1
ATOM 946 C C . ARG A 1 119 ? 6.811 16.913 -10.497 1.00 58.69 119 ARG A C 1
ATOM 948 O O . ARG A 1 119 ? 6.029 16.769 -9.554 1.00 58.69 119 ARG A O 1
ATOM 955 N N . ASP A 1 120 ? 6.416 16.869 -11.765 1.00 63.84 120 ASP A N 1
ATOM 956 C CA . ASP A 1 120 ? 5.044 16.547 -12.141 1.00 63.84 120 ASP A CA 1
ATOM 957 C C . ASP A 1 120 ? 4.854 15.024 -12.226 1.00 63.84 120 ASP A C 1
ATOM 959 O O . ASP A 1 120 ? 5.047 14.403 -13.266 1.00 63.84 120 ASP A O 1
ATOM 963 N N . PHE A 1 121 ? 4.495 14.407 -11.097 1.00 69.94 121 PHE A N 1
ATOM 964 C CA . PHE A 1 121 ? 4.104 12.992 -11.030 1.00 69.94 121 PHE A CA 1
ATOM 965 C C . PHE A 1 121 ? 2.607 12.830 -11.309 1.00 69.94 121 PHE A C 1
ATOM 967 O O . PHE A 1 121 ? 1.879 12.191 -10.536 1.00 69.94 121 PHE A O 1
ATOM 974 N N . THR A 1 122 ? 2.143 13.450 -12.390 1.00 79.44 122 THR A N 1
ATOM 975 C CA . THR A 1 122 ? 0.811 13.233 -12.940 1.00 79.44 122 THR A CA 1
ATOM 976 C C . THR A 1 122 ? 0.927 12.667 -14.345 1.00 79.44 122 THR A C 1
ATOM 978 O O . THR A 1 122 ? 1.868 12.933 -15.089 1.00 79.44 122 THR A O 1
ATOM 981 N N . ALA A 1 123 ? -0.026 11.818 -14.692 1.00 85.06 123 ALA A N 1
ATOM 982 C CA . ALA A 1 123 ? -0.163 11.261 -16.022 1.00 85.06 123 ALA A CA 1
ATOM 983 C C . ALA A 1 123 ? -1.644 11.360 -16.401 1.00 85.06 123 ALA A C 1
ATOM 985 O O . ALA A 1 123 ? -2.491 11.194 -15.525 1.00 85.06 123 ALA A O 1
ATOM 986 N N . PRO A 1 124 ? -1.984 11.659 -17.666 1.00 86.12 124 PRO A N 1
ATOM 987 C CA . PRO A 1 124 ? -3.375 11.856 -18.074 1.00 86.12 124 PRO A CA 1
ATOM 988 C C . PRO A 1 124 ? -4.140 10.543 -18.294 1.00 86.12 124 PRO A C 1
ATOM 990 O O . PRO A 1 124 ? -5.360 10.568 -18.391 1.00 86.12 124 PRO A O 1
ATOM 993 N N . ALA A 1 125 ? -3.438 9.415 -18.419 1.00 87.50 125 ALA A N 1
ATOM 994 C CA . ALA A 1 125 ? -4.013 8.098 -18.670 1.00 87.50 125 ALA A CA 1
ATOM 995 C C . ALA A 1 125 ? -3.043 6.997 -18.199 1.00 87.50 125 ALA A C 1
ATOM 997 O O . ALA A 1 125 ? -1.846 7.284 -18.047 1.00 87.50 125 ALA A O 1
ATOM 998 N N . PRO A 1 126 ? -3.517 5.746 -18.032 1.00 89.06 126 PRO A N 1
ATOM 999 C CA . PRO A 1 126 ? -2.645 4.606 -17.770 1.00 89.06 126 PRO A CA 1
ATOM 1000 C C . PRO A 1 126 ? -1.566 4.452 -18.848 1.00 89.06 126 PRO A C 1
ATOM 1002 O O . PRO A 1 126 ? -1.790 4.757 -20.024 1.00 89.06 126 PRO A O 1
ATOM 1005 N N . ASN A 1 127 ? -0.406 3.936 -18.451 1.00 87.50 127 ASN A N 1
ATOM 1006 C CA . ASN A 1 127 ? 0.733 3.619 -19.310 1.00 87.50 127 ASN A CA 1
ATOM 1007 C C . ASN A 1 127 ? 1.324 4.807 -20.088 1.00 87.50 127 ASN A C 1
ATOM 1009 O O . ASN A 1 127 ? 1.876 4.640 -21.176 1.00 87.50 127 ASN A O 1
ATOM 1013 N N . ARG A 1 128 ? 1.219 6.022 -19.538 1.00 85.56 128 ARG A N 1
ATOM 1014 C CA . ARG A 1 128 ? 1.884 7.221 -20.085 1.00 85.56 128 ARG A CA 1
ATOM 1015 C C . ARG A 1 128 ? 3.217 7.513 -19.419 1.00 85.56 128 ARG A C 1
ATOM 1017 O O . ARG A 1 128 ? 4.159 7.923 -20.089 1.00 85.56 128 ARG A O 1
ATOM 1024 N N . LEU A 1 129 ? 3.300 7.271 -18.116 1.00 86.44 129 LEU A N 1
ATOM 1025 C CA . LEU A 1 129 ? 4.513 7.452 -17.338 1.00 86.44 129 LEU A CA 1
ATOM 1026 C C . LEU A 1 129 ? 4.613 6.329 -16.314 1.00 86.44 129 LEU A C 1
ATOM 1028 O O . LEU A 1 129 ? 3.741 6.174 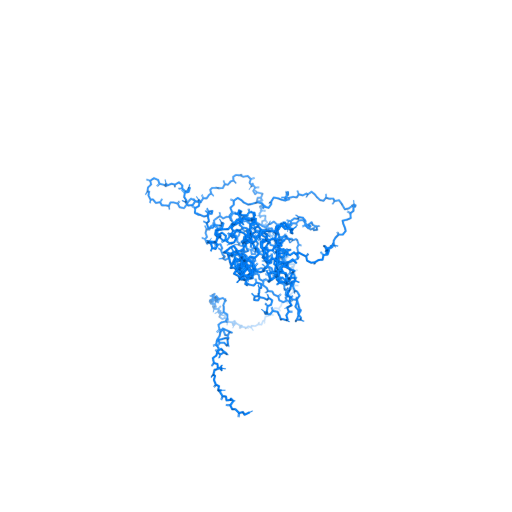-15.456 1.00 86.44 129 LEU A O 1
ATOM 1032 N N . TRP A 1 130 ? 5.693 5.569 -16.412 1.00 89.38 130 TRP A N 1
ATOM 1033 C CA . TRP A 1 130 ? 6.087 4.587 -15.421 1.00 89.38 130 TRP A CA 1
ATOM 1034 C C . TRP A 1 130 ? 7.280 5.089 -14.637 1.00 89.38 130 TRP A C 1
ATOM 1036 O O . TRP A 1 130 ? 8.166 5.748 -15.174 1.00 89.38 130 TRP A O 1
ATOM 1046 N N . VAL A 1 131 ? 7.299 4.748 -13.359 1.00 88.25 131 VAL A N 1
ATOM 1047 C CA . VAL A 1 131 ? 8.381 5.070 -12.442 1.00 88.25 131 VAL A CA 1
ATOM 1048 C C . VAL A 1 131 ? 8.928 3.769 -11.870 1.00 88.25 131 VAL A C 1
ATOM 1050 O O . VAL A 1 131 ? 8.191 3.014 -11.235 1.00 88.25 131 VAL A O 1
ATOM 1053 N N . GLY A 1 132 ? 10.211 3.504 -12.102 1.00 88.75 132 GLY A N 1
ATOM 1054 C CA . GLY A 1 132 ? 10.902 2.313 -11.616 1.00 88.75 132 GLY A CA 1
ATOM 1055 C C . GLY A 1 132 ? 11.923 2.629 -10.528 1.00 88.75 132 GLY A C 1
ATOM 1056 O O . GLY A 1 132 ? 12.632 3.635 -10.593 1.00 88.75 132 GLY A O 1
ATOM 1057 N N . ASP A 1 133 ? 12.009 1.754 -9.531 1.00 88.00 133 ASP A N 1
ATOM 1058 C CA . ASP A 1 133 ? 13.094 1.738 -8.549 1.00 88.00 133 ASP A CA 1
ATOM 1059 C C . ASP A 1 133 ? 13.262 0.322 -7.974 1.00 88.00 133 ASP A C 1
ATOM 1061 O O . ASP A 1 133 ? 12.449 -0.579 -8.205 1.00 88.00 133 ASP A O 1
ATOM 1065 N N . PHE A 1 134 ? 14.332 0.101 -7.216 1.00 89.94 134 PHE A N 1
ATOM 1066 C CA . PHE A 1 134 ? 14.482 -1.101 -6.417 1.00 89.94 134 PHE A CA 1
ATOM 1067 C C . PHE A 1 134 ? 14.939 -0.786 -4.997 1.00 89.94 134 PHE A C 1
ATOM 1069 O O . PHE A 1 134 ? 15.635 0.182 -4.711 1.00 89.94 134 PHE A O 1
ATOM 1076 N N . THR A 1 135 ? 14.584 -1.662 -4.065 1.00 90.69 135 THR A N 1
ATOM 1077 C CA . THR A 1 135 ? 14.998 -1.534 -2.672 1.00 90.69 135 THR A CA 1
ATOM 1078 C C . THR A 1 135 ? 15.543 -2.846 -2.132 1.00 90.69 135 THR A C 1
ATOM 1080 O O . THR A 1 135 ? 15.136 -3.928 -2.548 1.00 90.69 135 THR A O 1
ATOM 1083 N N . TYR A 1 136 ? 16.471 -2.764 -1.180 1.00 91.88 136 TYR A N 1
ATOM 1084 C CA . TYR A 1 136 ? 16.991 -3.937 -0.486 1.00 91.88 136 TYR A CA 1
ATOM 1085 C C . TYR A 1 136 ? 16.218 -4.190 0.812 1.00 91.88 136 TYR A C 1
ATOM 1087 O O . TYR A 1 136 ? 15.848 -3.265 1.549 1.00 91.88 136 TYR A O 1
ATOM 1095 N N . LEU A 1 137 ? 16.019 -5.467 1.109 1.00 92.75 137 LEU A N 1
ATOM 1096 C CA . LEU A 1 137 ? 15.263 -5.986 2.236 1.00 92.75 137 LEU A CA 1
ATOM 1097 C C . LEU A 1 137 ? 16.128 -6.998 2.982 1.00 92.75 137 LEU A C 1
ATOM 1099 O O . LEU A 1 137 ? 16.796 -7.826 2.368 1.00 92.75 137 LEU A O 1
ATOM 1103 N N . ARG A 1 138 ? 16.159 -6.909 4.313 1.00 92.50 138 ARG A N 1
ATOM 1104 C CA . ARG A 1 138 ? 17.004 -7.767 5.152 1.00 92.50 138 ARG A CA 1
ATOM 1105 C C . ARG A 1 138 ? 16.168 -8.857 5.816 1.00 92.50 138 ARG A C 1
ATOM 1107 O O . ARG A 1 138 ? 15.129 -8.564 6.401 1.00 92.50 138 ARG A O 1
ATOM 1114 N N . CYS A 1 139 ? 16.683 -10.078 5.783 1.00 93.31 139 CYS A N 1
ATOM 1115 C CA . CYS A 1 139 ? 16.223 -11.234 6.547 1.00 93.31 139 CYS A CA 1
ATOM 1116 C C . CYS A 1 139 ? 17.437 -11.931 7.189 1.00 93.31 139 CYS A C 1
ATOM 1118 O O . CYS A 1 139 ? 18.581 -11.544 6.936 1.00 93.31 139 CYS A O 1
ATOM 1120 N N . TRP A 1 140 ? 17.222 -12.940 8.034 1.00 94.75 140 TRP A N 1
ATOM 1121 C CA . TRP A 1 140 ? 18.336 -13.644 8.690 1.00 94.75 140 TRP A CA 1
ATOM 1122 C C . TRP A 1 140 ? 19.230 -14.410 7.706 1.00 94.75 140 TRP A C 1
ATOM 1124 O O . TRP A 1 140 ? 20.438 -14.480 7.908 1.00 94.75 140 TRP A O 1
ATOM 1134 N N . GLU A 1 141 ? 18.666 -14.919 6.611 1.00 94.25 141 GLU A N 1
ATOM 1135 C CA . GLU A 1 141 ? 19.417 -15.615 5.556 1.00 94.25 141 GLU A CA 1
ATOM 1136 C C . GLU A 1 141 ? 20.214 -14.676 4.633 1.00 94.25 141 GLU A C 1
ATOM 1138 O O . GLU A 1 141 ? 21.021 -15.141 3.822 1.00 94.25 141 GLU A O 1
ATOM 1143 N N . GLY A 1 142 ? 19.994 -13.361 4.724 1.00 92.75 142 GLY A N 1
ATOM 1144 C CA . GLY A 1 142 ? 20.703 -12.348 3.948 1.00 92.75 142 GLY A CA 1
ATOM 1145 C C . GLY A 1 142 ? 19.787 -11.264 3.385 1.00 92.75 142 GLY A C 1
ATOM 1146 O O . GLY A 1 142 ? 18.805 -10.856 4.004 1.00 92.75 142 GLY A O 1
ATOM 1147 N N . VAL A 1 143 ? 20.141 -10.756 2.206 1.00 93.25 143 VAL A N 1
ATOM 1148 C CA . VAL A 1 143 ? 19.424 -9.661 1.542 1.00 93.25 143 VAL A CA 1
ATOM 1149 C C . VAL A 1 143 ? 18.599 -10.197 0.373 1.00 93.25 143 VAL A C 1
ATOM 1151 O O . VAL A 1 143 ? 19.042 -11.101 -0.339 1.00 93.25 143 VAL A O 1
ATOM 1154 N N . VAL A 1 144 ? 17.413 -9.620 0.194 1.00 95.44 144 VAL A N 1
ATOM 1155 C CA . VAL A 1 144 ? 16.567 -9.750 -0.997 1.00 95.44 144 VAL A CA 1
ATOM 1156 C C . VAL A 1 144 ? 16.407 -8.360 -1.603 1.00 95.44 144 VAL A C 1
ATOM 1158 O O . VAL A 1 144 ? 16.191 -7.384 -0.885 1.00 95.44 144 VAL A O 1
ATOM 1161 N N . TYR A 1 145 ? 16.542 -8.261 -2.915 1.00 94.62 145 TYR A N 1
ATOM 1162 C CA . TYR A 1 145 ? 16.307 -7.048 -3.682 1.00 94.62 145 TYR A CA 1
ATOM 1163 C C . TYR A 1 145 ? 14.922 -7.130 -4.307 1.00 94.62 145 TYR A C 1
ATOM 1165 O O . TYR A 1 145 ? 14.575 -8.153 -4.889 1.00 94.62 145 TYR A O 1
ATOM 1173 N N . PHE A 1 146 ? 14.148 -6.060 -4.173 1.00 96.44 146 PHE A N 1
ATOM 1174 C CA . PHE A 1 146 ? 12.808 -5.919 -4.728 1.00 96.44 146 PHE A CA 1
ATOM 1175 C C . PHE A 1 146 ? 12.812 -4.766 -5.723 1.00 96.44 146 PHE A C 1
ATOM 1177 O O . PHE A 1 146 ? 12.930 -3.615 -5.302 1.00 96.44 146 PHE A O 1
ATOM 1184 N N . ALA A 1 147 ? 12.718 -5.079 -7.013 1.00 95.00 147 ALA A N 1
ATOM 1185 C CA . ALA A 1 147 ? 12.501 -4.099 -8.069 1.00 95.00 147 ALA A CA 1
ATOM 1186 C C . ALA A 1 147 ? 11.013 -3.999 -8.380 1.00 95.00 147 ALA A C 1
ATOM 1188 O O . ALA A 1 147 ? 10.301 -5.003 -8.354 1.00 95.00 147 ALA A O 1
ATOM 1189 N N . PHE A 1 148 ? 10.552 -2.792 -8.677 1.00 94.94 148 PHE A N 1
ATOM 1190 C CA . PHE A 1 148 ? 9.157 -2.520 -8.980 1.00 94.94 148 PHE A CA 1
ATOM 1191 C C . PHE A 1 148 ? 9.037 -1.398 -10.008 1.00 94.94 148 PHE A C 1
ATOM 1193 O O . PHE A 1 148 ? 9.915 -0.546 -10.136 1.00 94.94 148 PHE A O 1
ATOM 1200 N N . ILE A 1 149 ? 7.912 -1.397 -10.711 1.00 93.06 149 ILE A N 1
ATOM 1201 C CA . ILE A 1 149 ? 7.505 -0.380 -11.671 1.00 93.06 149 ILE A CA 1
ATOM 1202 C C . ILE A 1 149 ? 6.091 0.045 -11.306 1.00 93.06 149 ILE A C 1
ATOM 1204 O O . ILE A 1 149 ? 5.179 -0.781 -11.228 1.00 93.06 149 ILE A O 1
ATOM 1208 N N . LEU A 1 150 ? 5.933 1.339 -11.058 1.00 93.12 150 LEU A N 1
ATOM 1209 C CA . LEU A 1 150 ? 4.670 1.983 -10.740 1.00 93.12 150 LEU A CA 1
ATOM 1210 C C . LEU A 1 150 ? 4.145 2.733 -11.954 1.00 93.12 150 LEU A C 1
ATOM 1212 O O . LEU A 1 150 ? 4.868 3.527 -12.552 1.00 93.12 150 LEU A O 1
ATOM 1216 N N . ASP A 1 151 ? 2.865 2.559 -12.246 1.00 92.31 151 ASP A N 1
ATOM 1217 C CA . ASP A 1 151 ? 2.144 3.481 -13.109 1.00 92.31 151 ASP A CA 1
ATOM 1218 C C . ASP A 1 151 ? 1.805 4.766 -12.336 1.00 92.31 151 ASP A C 1
ATOM 1220 O O . ASP A 1 151 ? 1.259 4.727 -11.229 1.00 92.31 151 ASP A O 1
ATOM 1224 N N . VAL A 1 152 ? 2.162 5.927 -12.890 1.00 91.38 152 VAL A N 1
ATOM 1225 C CA . VAL A 1 152 ? 1.968 7.219 -12.212 1.00 91.38 152 VAL A CA 1
ATOM 1226 C C . VAL A 1 152 ? 0.493 7.612 -12.120 1.00 91.38 152 VAL A C 1
ATOM 1228 O O . VAL A 1 152 ? 0.090 8.212 -11.116 1.00 91.38 152 VAL A O 1
ATOM 1231 N N . PHE A 1 153 ? -0.304 7.268 -13.134 1.00 91.25 153 PHE A N 1
ATOM 1232 C CA . PHE A 1 153 ? -1.722 7.609 -13.208 1.00 91.25 153 PHE A CA 1
ATOM 1233 C C . PHE A 1 153 ? -2.511 6.850 -12.140 1.00 91.25 153 PHE A C 1
ATOM 1235 O O . PHE A 1 153 ? -3.186 7.467 -11.316 1.00 91.25 153 PHE A O 1
ATOM 1242 N N . SER A 1 154 ? -2.383 5.523 -12.102 1.00 92.94 154 SER A N 1
ATOM 1243 C CA . SER A 1 154 ? -3.179 4.675 -11.208 1.00 92.94 154 SER A CA 1
ATOM 1244 C C . SER A 1 154 ? -2.507 4.340 -9.887 1.00 92.94 154 SER A C 1
ATOM 1246 O O . SER A 1 154 ? -3.151 3.807 -8.985 1.00 92.94 154 SER A O 1
ATOM 1248 N N . ARG A 1 155 ? -1.208 4.630 -9.748 1.00 93.75 155 ARG A N 1
ATOM 1249 C CA . ARG A 1 155 ? -0.364 4.160 -8.638 1.00 93.75 155 ARG A CA 1
ATOM 1250 C C . ARG A 1 155 ? -0.252 2.638 -8.567 1.00 93.75 155 ARG A C 1
ATOM 1252 O O . ARG A 1 155 ? 0.193 2.143 -7.536 1.00 93.75 155 ARG A O 1
ATOM 1259 N N . MET A 1 156 ? -0.651 1.906 -9.606 1.00 95.06 156 MET A N 1
ATOM 1260 C CA . MET A 1 156 ? -0.574 0.450 -9.638 1.00 95.06 156 MET A CA 1
ATOM 1261 C C . MET A 1 156 ? 0.875 -0.007 -9.799 1.00 95.06 156 MET A C 1
ATOM 1263 O O . MET A 1 156 ? 1.636 0.573 -10.571 1.00 95.06 156 MET A O 1
ATOM 1267 N N . ILE A 1 157 ? 1.256 -1.074 -9.098 1.00 96.31 157 ILE A N 1
ATOM 1268 C CA . ILE A 1 157 ? 2.497 -1.793 -9.388 1.00 96.31 157 ILE A CA 1
ATOM 1269 C C . ILE A 1 157 ? 2.225 -2.667 -10.611 1.00 96.31 157 ILE A C 1
ATOM 1271 O O . ILE A 1 157 ? 1.545 -3.688 -10.499 1.00 96.31 157 ILE A O 1
ATOM 1275 N N . VAL A 1 158 ? 2.725 -2.248 -11.769 1.00 94.50 158 VAL A N 1
ATOM 1276 C CA . VAL A 1 158 ? 2.506 -2.925 -13.058 1.00 94.50 158 VAL A CA 1
ATOM 1277 C C . VAL A 1 158 ? 3.556 -3.995 -13.337 1.00 94.50 158 VAL A C 1
ATOM 1279 O O . VAL A 1 158 ? 3.303 -4.939 -14.071 1.00 94.50 158 VAL A O 1
ATOM 1282 N N . GLY A 1 159 ? 4.726 -3.908 -12.714 1.00 94.69 159 GLY A N 1
ATOM 1283 C CA . GLY A 1 159 ? 5.754 -4.934 -12.826 1.00 94.69 159 GLY A CA 1
ATOM 1284 C C . GLY A 1 159 ? 6.638 -4.947 -11.600 1.00 94.69 159 GLY A C 1
ATOM 1285 O O . GLY A 1 159 ? 6.825 -3.921 -10.948 1.00 94.69 159 GLY A O 1
ATOM 1286 N N . TRP A 1 160 ? 7.152 -6.116 -11.250 1.00 96.75 160 TRP A N 1
ATOM 1287 C CA . TRP A 1 160 ? 8.040 -6.274 -10.110 1.00 96.75 160 TRP A CA 1
ATOM 1288 C C . TRP A 1 160 ? 8.837 -7.570 -10.215 1.00 96.75 160 TRP A C 1
ATOM 1290 O O . TRP A 1 160 ? 8.461 -8.489 -10.936 1.00 96.75 160 TRP A O 1
ATOM 1300 N N . GLN A 1 161 ? 9.951 -7.639 -9.492 1.00 96.50 161 GLN A N 1
ATOM 1301 C CA . GLN A 1 161 ? 10.771 -8.840 -9.395 1.00 96.50 161 GLN A CA 1
ATOM 1302 C C . GLN A 1 161 ? 11.528 -8.869 -8.066 1.00 96.50 161 GLN A C 1
ATOM 1304 O O . GLN A 1 161 ? 11.862 -7.827 -7.491 1.00 96.50 161 GLN A O 1
ATOM 1309 N N . LEU A 1 162 ? 11.812 -10.080 -7.587 1.00 96.00 162 LEU A N 1
ATOM 1310 C CA . LEU A 1 162 ? 12.621 -10.337 -6.400 1.00 96.00 162 LEU A CA 1
ATOM 1311 C C . LEU A 1 162 ? 13.866 -11.143 -6.773 1.00 96.00 162 LEU A C 1
ATOM 1313 O O . LEU A 1 162 ? 13.790 -12.103 -7.535 1.00 96.00 162 LEU A O 1
ATOM 1317 N N . ALA A 1 163 ? 15.020 -10.778 -6.217 1.00 94.12 163 ALA A N 1
ATOM 1318 C CA . ALA A 1 163 ? 16.250 -11.541 -6.404 1.00 94.12 163 ALA A CA 1
ATOM 1319 C C . ALA A 1 163 ? 17.168 -11.474 -5.181 1.00 94.12 163 ALA A C 1
ATOM 1321 O O . ALA A 1 163 ? 17.200 -10.492 -4.443 1.00 94.12 163 ALA A O 1
ATOM 1322 N N . ALA A 1 164 ? 18.009 -12.493 -5.003 1.00 91.81 164 ALA A N 1
ATOM 1323 C CA . ALA A 1 164 ? 19.064 -12.490 -3.985 1.00 91.81 164 ALA A CA 1
ATOM 1324 C C . ALA A 1 164 ? 20.300 -11.650 -4.382 1.00 91.81 164 ALA A C 1
ATOM 1326 O O . ALA A 1 164 ? 21.256 -11.556 -3.614 1.00 91.81 164 ALA A O 1
ATOM 1327 N N . ASN A 1 165 ? 20.317 -11.071 -5.588 1.00 87.75 165 ASN A N 1
ATOM 1328 C CA . ASN A 1 165 ? 21.436 -10.300 -6.125 1.00 87.75 165 ASN A CA 1
ATOM 1329 C C . ASN A 1 165 ? 20.954 -9.076 -6.923 1.00 87.75 165 ASN A C 1
ATOM 1331 O O . ASN A 1 165 ? 19.820 -9.030 -7.385 1.00 87.75 165 ASN A O 1
ATOM 1335 N N . MET A 1 166 ? 21.843 -8.093 -7.081 1.00 86.69 166 MET A N 1
ATOM 1336 C CA . MET A 1 166 ? 21.575 -6.800 -7.723 1.00 86.69 166 MET A CA 1
ATOM 1337 C C . MET A 1 166 ? 22.091 -6.769 -9.174 1.00 86.69 166 MET A C 1
ATOM 1339 O O . MET A 1 166 ? 22.907 -5.919 -9.538 1.00 86.69 166 MET A O 1
ATOM 1343 N N . ARG A 1 167 ? 21.688 -7.752 -9.986 1.00 86.56 167 ARG A N 1
ATOM 1344 C CA . ARG A 1 167 ? 22.011 -7.809 -11.424 1.00 86.56 167 ARG A CA 1
ATOM 1345 C C . ARG A 1 167 ? 20.954 -7.083 -12.252 1.00 86.56 167 ARG A C 1
ATOM 1347 O O . ARG A 1 167 ? 19.829 -6.910 -11.797 1.00 86.56 167 ARG A O 1
ATOM 1354 N N . THR A 1 168 ? 21.311 -6.705 -13.476 1.00 83.38 168 THR A N 1
ATOM 1355 C CA . THR A 1 168 ? 20.403 -6.062 -14.438 1.00 83.38 168 THR A CA 1
ATOM 1356 C C . THR A 1 168 ? 19.126 -6.872 -14.680 1.00 83.38 168 THR A C 1
ATOM 1358 O O . THR A 1 168 ? 18.053 -6.282 -14.784 1.00 83.38 168 THR A O 1
ATOM 1361 N N . ASP A 1 169 ? 19.219 -8.207 -14.669 1.00 87.25 169 ASP A N 1
ATOM 1362 C CA . ASP A 1 169 ? 18.078 -9.122 -14.837 1.00 87.25 169 ASP A CA 1
ATOM 1363 C C . ASP A 1 169 ? 16.919 -8.820 -13.877 1.00 87.25 169 ASP A C 1
ATOM 1365 O O . ASP A 1 169 ? 15.761 -8.908 -14.265 1.00 87.25 169 ASP A O 1
ATOM 1369 N N . LEU A 1 170 ? 17.216 -8.386 -12.644 1.00 90.94 170 LEU A N 1
ATOM 1370 C CA . LEU A 1 170 ? 16.202 -8.018 -11.653 1.00 90.94 170 LEU A CA 1
ATOM 1371 C C . LEU A 1 170 ? 15.271 -6.917 -12.180 1.00 90.94 170 LEU A C 1
ATOM 1373 O O . LEU A 1 170 ? 14.053 -7.009 -12.064 1.00 90.94 170 LEU A O 1
ATOM 1377 N N . VAL A 1 171 ? 15.853 -5.861 -12.738 1.00 88.12 171 VAL A N 1
ATOM 1378 C CA . VAL A 1 171 ? 15.097 -4.706 -13.227 1.00 88.12 171 VAL A CA 1
ATOM 1379 C C . VAL A 1 171 ? 14.474 -5.016 -14.591 1.00 88.12 171 VAL A C 1
ATOM 1381 O O . VAL A 1 171 ? 13.330 -4.649 -14.850 1.00 88.12 171 VAL A O 1
ATOM 1384 N N . LEU A 1 172 ? 15.198 -5.746 -15.443 1.00 87.88 172 LEU A N 1
ATOM 1385 C CA . LEU A 1 172 ? 14.706 -6.204 -16.740 1.00 87.88 172 LEU A CA 1
ATOM 1386 C C . LEU A 1 172 ? 13.464 -7.085 -16.621 1.00 87.88 172 LEU A C 1
ATOM 1388 O O . LEU A 1 172 ? 12.519 -6.906 -17.382 1.00 87.88 172 LEU A O 1
ATOM 1392 N N . ASP A 1 173 ? 13.443 -8.024 -15.682 1.00 91.62 173 ASP A N 1
ATOM 1393 C CA . ASP A 1 173 ? 12.300 -8.915 -15.496 1.00 91.62 173 ASP A CA 1
ATOM 1394 C C . ASP A 1 173 ? 11.075 -8.160 -14.973 1.00 91.62 173 ASP A C 1
ATOM 1396 O O . ASP A 1 173 ? 9.961 -8.415 -15.431 1.00 91.62 173 ASP A O 1
ATOM 1400 N N . ALA A 1 174 ? 11.271 -7.175 -14.087 1.00 92.56 174 ALA A N 1
ATOM 1401 C CA . ALA A 1 174 ? 10.195 -6.280 -13.665 1.00 92.56 174 ALA A CA 1
ATOM 1402 C C . ALA A 1 174 ? 9.635 -5.477 -14.855 1.00 92.56 174 ALA A C 1
ATOM 1404 O O . ALA A 1 174 ? 8.417 -5.369 -15.002 1.00 92.56 174 ALA A O 1
ATOM 1405 N N . LEU A 1 175 ? 10.507 -4.973 -15.738 1.00 89.56 175 LEU A N 1
ATOM 1406 C CA . LEU A 1 175 ? 10.110 -4.272 -16.964 1.00 89.56 175 LEU A CA 1
ATOM 1407 C C . LEU A 1 175 ? 9.356 -5.183 -17.928 1.00 89.56 175 LEU A C 1
ATOM 1409 O O . LEU A 1 175 ? 8.285 -4.816 -18.402 1.00 89.56 175 LEU A O 1
ATOM 1413 N N . ARG A 1 176 ? 9.860 -6.391 -18.179 1.00 89.88 176 ARG A N 1
ATOM 1414 C CA . ARG A 1 176 ? 9.189 -7.385 -19.027 1.00 89.88 176 ARG A CA 1
ATOM 1415 C C . ARG A 1 176 ? 7.819 -7.764 -18.478 1.00 89.88 176 ARG A C 1
ATOM 1417 O O . ARG A 1 176 ? 6.882 -7.897 -19.258 1.00 89.88 176 ARG A O 1
ATOM 1424 N N . MET A 1 177 ? 7.686 -7.900 -17.158 1.00 92.44 177 MET A N 1
ATOM 1425 C CA . MET A 1 177 ? 6.393 -8.130 -16.513 1.00 92.44 177 MET A CA 1
ATOM 1426 C C . MET A 1 177 ? 5.431 -6.968 -16.783 1.00 92.44 177 MET A C 1
ATOM 1428 O O . MET A 1 177 ? 4.325 -7.209 -17.259 1.00 92.44 177 MET A O 1
ATOM 1432 N N . ALA A 1 178 ? 5.868 -5.723 -16.562 1.00 90.06 178 ALA A N 1
ATOM 1433 C CA . ALA A 1 178 ? 5.049 -4.540 -16.827 1.00 90.06 178 ALA A CA 1
ATOM 1434 C C . ALA A 1 178 ? 4.632 -4.443 -18.300 1.00 90.06 178 ALA A C 1
ATOM 1436 O O . ALA A 1 178 ? 3.463 -4.223 -18.610 1.00 90.06 178 ALA A O 1
ATOM 1437 N N . LEU A 1 179 ? 5.575 -4.669 -19.219 1.00 86.62 179 LEU A N 1
ATOM 1438 C CA . LEU A 1 179 ? 5.321 -4.674 -20.656 1.00 86.62 179 LEU A CA 1
ATOM 1439 C C . LEU A 1 179 ? 4.355 -5.791 -21.070 1.00 86.62 179 LEU A C 1
ATOM 1441 O O . LEU A 1 179 ? 3.508 -5.567 -21.928 1.00 86.62 179 LEU A O 1
ATOM 1445 N N . GLY A 1 180 ? 4.443 -6.967 -20.447 1.00 84.25 180 GLY A N 1
ATOM 1446 C CA . GLY A 1 180 ? 3.557 -8.099 -20.718 1.00 84.25 180 GLY A CA 1
ATOM 1447 C C . GLY A 1 180 ? 2.113 -7.892 -20.253 1.00 84.25 180 GLY A C 1
ATOM 1448 O O . GLY A 1 180 ? 1.209 -8.509 -20.810 1.00 84.25 180 GLY A O 1
ATOM 1449 N N . LEU A 1 181 ? 1.877 -7.016 -19.270 1.00 77.88 181 LEU A N 1
ATOM 1450 C CA . LEU A 1 181 ? 0.525 -6.630 -18.845 1.00 77.88 181 LEU A CA 1
ATOM 1451 C C . LEU A 1 181 ? -0.117 -5.577 -19.763 1.00 77.88 181 LEU A C 1
ATOM 1453 O O . LEU A 1 181 ? -1.313 -5.306 -19.641 1.00 77.88 181 LEU A O 1
ATOM 1457 N N . ARG A 1 182 ? 0.642 -4.993 -20.701 1.00 73.69 182 ARG A N 1
ATOM 1458 C CA . ARG A 1 182 ? 0.103 -4.079 -21.714 1.00 73.69 182 ARG A CA 1
ATOM 1459 C C . ARG A 1 182 ? -0.795 -4.855 -22.679 1.00 73.69 182 ARG A C 1
ATOM 1461 O O . ARG A 1 182 ? -0.432 -5.933 -23.145 1.00 73.69 182 ARG A O 1
ATOM 1468 N N . ALA A 1 183 ? -1.937 -4.276 -23.050 1.00 64.69 183 ALA A N 1
ATOM 1469 C CA . ALA A 1 183 ? -2.728 -4.808 -24.155 1.00 64.69 183 ALA A CA 1
ATOM 1470 C C . ALA A 1 183 ? -1.890 -4.768 -25.455 1.00 64.69 183 ALA A C 1
ATOM 1472 O O . ALA A 1 183 ? -1.365 -3.700 -25.795 1.00 64.69 183 ALA A O 1
ATOM 1473 N N . PRO A 1 184 ? -1.748 -5.889 -26.187 1.00 54.44 184 PRO A N 1
ATOM 1474 C CA . PRO A 1 184 ? -1.062 -5.896 -27.475 1.00 54.44 184 PRO A CA 1
ATOM 1475 C C . PRO A 1 184 ? -1.723 -4.918 -28.458 1.00 54.44 184 PRO A C 1
ATOM 1477 O O . PRO A 1 184 ? -2.946 -4.909 -28.580 1.00 54.44 184 PRO A O 1
ATOM 1480 N N . GLY A 1 185 ? -0.925 -4.113 -29.166 1.00 48.88 185 GLY A N 1
ATOM 1481 C CA . GLY A 1 185 ? -1.419 -3.173 -30.187 1.00 48.88 185 GLY A CA 1
ATOM 1482 C C . GLY A 1 185 ? -1.977 -1.851 -29.652 1.00 48.88 185 GLY A C 1
ATOM 1483 O O . GLY A 1 185 ? -2.615 -1.108 -30.392 1.00 48.88 185 GLY A O 1
ATOM 1484 N N . ALA A 1 186 ? -1.770 -1.549 -28.373 1.00 54.31 186 ALA A N 1
ATOM 1485 C CA . ALA A 1 186 ? -2.092 -0.242 -27.833 1.00 54.31 186 ALA A CA 1
ATOM 1486 C C . ALA A 1 186 ? -0.928 0.735 -28.105 1.00 54.31 186 ALA A C 1
ATOM 1488 O O . ALA A 1 186 ? 0.137 0.637 -27.490 1.00 54.31 186 ALA A O 1
ATOM 1489 N N . ASP A 1 187 ? -1.158 1.680 -29.022 1.00 53.53 187 ASP A N 1
ATOM 1490 C CA . ASP A 1 187 ? -0.237 2.771 -29.363 1.00 53.53 187 ASP A CA 1
ATOM 1491 C C . ASP A 1 187 ? -0.195 3.793 -28.225 1.00 53.53 187 ASP A C 1
ATOM 1493 O O . ASP A 1 187 ? -0.882 4.821 -28.220 1.00 53.53 187 ASP A O 1
ATOM 1497 N N . PHE A 1 188 ? 0.596 3.502 -27.201 1.00 62.56 188 PHE A N 1
ATOM 1498 C CA . PHE A 1 188 ? 0.882 4.472 -26.160 1.00 62.56 188 PHE A CA 1
ATOM 1499 C C . PHE A 1 188 ? 2.353 4.844 -26.145 1.00 62.56 188 PHE A C 1
ATOM 1501 O O . PHE A 1 188 ? 3.232 4.006 -25.964 1.00 62.56 188 PHE A O 1
ATOM 1508 N N . GLN A 1 189 ? 2.587 6.150 -26.288 1.00 69.00 189 GLN A N 1
ATOM 1509 C CA . GLN A 1 189 ? 3.841 6.793 -25.923 1.00 69.00 189 GLN A CA 1
ATOM 1510 C C . GLN A 1 189 ? 4.014 6.637 -24.410 1.00 69.00 189 GLN A C 1
ATOM 1512 O O . GLN A 1 189 ? 3.388 7.364 -23.633 1.00 69.00 189 GLN A O 1
ATOM 1517 N N . LEU A 1 190 ? 4.796 5.633 -24.019 1.00 77.25 190 LEU A N 1
ATOM 1518 C CA . LEU A 1 190 ? 5.177 5.369 -22.640 1.00 77.25 190 LEU A CA 1
ATOM 1519 C C . LEU A 1 190 ? 6.518 6.037 -22.364 1.00 77.25 190 LEU A C 1
ATOM 1521 O O . LEU A 1 190 ? 7.481 5.815 -23.095 1.00 77.25 190 LEU A O 1
ATOM 1525 N N . VAL A 1 191 ? 6.587 6.787 -21.271 1.00 78.56 191 VAL A N 1
ATOM 1526 C CA . VAL A 1 191 ? 7.848 7.240 -20.691 1.00 78.56 191 VAL A CA 1
ATOM 1527 C C . VAL A 1 191 ? 8.195 6.341 -19.510 1.00 78.56 191 VAL A C 1
ATOM 1529 O O . VAL A 1 191 ? 7.387 6.185 -18.597 1.00 78.56 191 VAL A O 1
ATOM 1532 N N . SER A 1 192 ? 9.392 5.757 -19.503 1.00 77.75 192 SER A N 1
ATOM 1533 C CA . SER A 1 192 ? 9.917 5.024 -18.344 1.00 77.75 192 SER A CA 1
ATOM 1534 C C . SER A 1 192 ? 10.928 5.898 -17.614 1.00 77.75 192 SER A C 1
ATOM 1536 O O . SER A 1 192 ? 11.993 6.165 -18.165 1.00 77.75 192 SER A O 1
ATOM 1538 N N . HIS A 1 193 ? 10.604 6.316 -16.390 1.00 78.38 193 HIS A N 1
ATOM 1539 C CA . HIS A 1 193 ? 11.460 7.121 -15.526 1.00 78.38 193 HIS A CA 1
ATOM 1540 C C . HIS A 1 193 ? 12.127 6.280 -14.434 1.00 78.38 193 HIS A C 1
ATOM 1542 O O . HIS A 1 193 ? 11.448 5.636 -13.633 1.00 78.38 193 HIS A O 1
ATOM 1548 N N . THR A 1 194 ? 13.456 6.295 -14.380 1.00 72.44 194 THR A N 1
ATOM 1549 C CA . THR A 1 194 ? 14.242 5.551 -13.382 1.00 72.44 194 THR A CA 1
ATOM 1550 C C . THR A 1 194 ? 15.423 6.385 -12.892 1.00 72.44 194 THR A C 1
ATOM 1552 O O . THR A 1 194 ? 15.911 7.263 -13.611 1.00 72.44 194 THR A O 1
ATOM 1555 N N . ASP A 1 195 ? 15.924 6.092 -11.689 1.00 69.44 195 ASP A N 1
ATOM 1556 C CA . ASP A 1 195 ? 17.185 6.679 -11.218 1.00 69.44 195 ASP A CA 1
ATOM 1557 C C . ASP A 1 195 ? 18.360 6.223 -12.108 1.00 69.44 195 ASP A C 1
ATOM 1559 O O . ASP A 1 195 ? 18.314 5.169 -12.750 1.00 69.44 195 ASP A O 1
ATOM 1563 N N . ALA A 1 196 ? 19.442 6.998 -12.139 1.00 56.88 196 ALA A N 1
ATOM 1564 C CA . ALA A 1 196 ? 20.614 6.789 -12.988 1.00 56.88 196 ALA A CA 1
ATOM 1565 C C . ALA A 1 196 ? 21.542 5.651 -12.507 1.00 56.88 196 ALA A C 1
ATOM 1567 O O . ALA A 1 196 ? 22.756 5.679 -12.726 1.00 56.88 196 ALA A O 1
ATOM 1568 N N . GLY A 1 197 ? 20.988 4.643 -11.828 1.00 64.88 197 GLY A N 1
ATOM 1569 C CA . GLY A 1 197 ? 21.720 3.458 -11.391 1.00 64.88 197 GLY A CA 1
ATOM 1570 C C . GLY A 1 197 ? 22.321 2.680 -12.568 1.00 64.88 197 GLY A C 1
ATOM 1571 O O . GLY A 1 197 ? 21.797 2.682 -13.685 1.00 64.88 197 GLY A O 1
ATOM 1572 N N . SER A 1 198 ? 23.422 1.965 -12.323 1.00 63.25 198 SER A N 1
ATOM 1573 C CA . SER A 1 198 ? 24.126 1.205 -13.368 1.00 63.25 198 SER A CA 1
ATOM 1574 C C . SER A 1 198 ? 23.276 0.092 -13.997 1.00 63.25 198 SER A C 1
ATOM 1576 O O . SER A 1 198 ? 23.519 -0.304 -15.132 1.00 63.25 198 SER A O 1
ATOM 1578 N N . GLN A 1 199 ? 22.257 -0.399 -13.287 1.00 73.56 199 GLN A N 1
ATOM 1579 C CA . GLN A 1 199 ? 21.295 -1.379 -13.796 1.00 73.56 199 GLN A CA 1
ATOM 1580 C C . GLN A 1 199 ? 20.372 -0.759 -14.856 1.00 73.56 199 GLN A C 1
ATOM 1582 O O . GLN A 1 199 ? 20.181 -1.345 -15.921 1.00 73.56 199 GLN A O 1
ATOM 1587 N N . TYR A 1 200 ? 19.857 0.444 -14.591 1.00 66.06 200 TYR A N 1
ATOM 1588 C CA . TYR A 1 200 ? 18.936 1.177 -15.468 1.00 66.06 200 TYR A CA 1
ATOM 1589 C C . TYR A 1 200 ? 19.620 1.806 -16.688 1.00 66.06 200 TYR A C 1
ATOM 1591 O O . TYR A 1 200 ? 18.969 2.109 -17.679 1.00 66.06 200 TYR A O 1
ATOM 1599 N N . THR A 1 201 ? 20.939 1.982 -16.631 1.00 65.75 201 THR A N 1
ATOM 1600 C CA . THR A 1 201 ? 21.763 2.530 -17.725 1.00 65.75 201 THR A CA 1
ATOM 1601 C C . THR A 1 201 ? 22.476 1.445 -18.541 1.00 65.75 201 THR A C 1
ATOM 1603 O O . THR A 1 201 ? 23.307 1.745 -19.396 1.00 65.75 201 THR A O 1
ATOM 1606 N N . SER A 1 202 ? 22.181 0.169 -18.276 1.00 71.81 202 SER A N 1
ATOM 1607 C CA . SER A 1 202 ? 22.794 -0.953 -18.987 1.00 71.81 202 SER A CA 1
ATOM 1608 C C . SER A 1 202 ? 22.291 -1.080 -20.430 1.00 71.81 202 SER A C 1
ATOM 1610 O O . SER A 1 202 ? 21.169 -0.682 -20.759 1.00 71.81 202 SER A O 1
ATOM 1612 N N . PHE A 1 203 ? 23.126 -1.674 -21.290 1.00 70.62 203 PHE A N 1
ATOM 1613 C CA . PHE A 1 203 ? 22.792 -1.899 -22.698 1.00 70.62 203 PHE A CA 1
ATOM 1614 C C . PHE A 1 203 ? 21.528 -2.750 -22.846 1.00 70.62 203 PHE A C 1
ATOM 1616 O O . PHE A 1 203 ? 20.601 -2.336 -23.528 1.00 70.62 203 PHE A O 1
ATOM 1623 N N . ASP A 1 204 ? 21.454 -3.881 -22.139 1.00 73.00 204 ASP A N 1
ATOM 1624 C CA . ASP A 1 204 ? 20.310 -4.796 -22.224 1.00 73.00 204 ASP A CA 1
ATOM 1625 C C . ASP A 1 204 ? 18.995 -4.121 -21.804 1.00 73.00 204 ASP A C 1
ATOM 1627 O O . ASP A 1 204 ? 17.953 -4.371 -22.405 1.00 73.00 204 ASP A O 1
ATOM 1631 N N . TYR A 1 205 ? 19.034 -3.242 -20.795 1.00 74.44 205 TYR A N 1
ATOM 1632 C CA . TYR A 1 205 ? 17.860 -2.481 -20.360 1.00 74.44 205 TYR A CA 1
ATOM 1633 C C . TYR A 1 205 ? 17.413 -1.465 -21.409 1.00 74.44 205 TYR A C 1
ATOM 1635 O O . TYR A 1 205 ? 16.236 -1.412 -21.757 1.00 74.44 205 TYR A O 1
ATOM 1643 N N . THR A 1 206 ? 18.364 -0.706 -21.955 1.00 74.38 206 THR A N 1
ATOM 1644 C CA . THR A 1 206 ? 18.089 0.290 -23.000 1.00 74.38 206 THR A CA 1
ATOM 1645 C C . THR A 1 206 ? 17.557 -0.381 -24.268 1.00 74.38 206 THR A C 1
ATOM 1647 O O . THR A 1 206 ? 16.564 0.074 -24.823 1.00 74.38 206 THR A O 1
ATOM 1650 N N . GLN A 1 207 ? 18.130 -1.524 -24.660 1.00 77.19 207 GLN A N 1
ATOM 1651 C CA . GLN A 1 207 ? 17.688 -2.286 -25.827 1.00 77.19 207 GLN A CA 1
ATOM 1652 C C . GLN A 1 207 ? 16.238 -2.768 -25.686 1.00 77.19 207 GLN A C 1
ATOM 1654 O O . GLN A 1 207 ? 15.469 -2.651 -26.630 1.00 77.19 207 GLN A O 1
ATOM 1659 N N . VAL A 1 208 ? 15.833 -3.266 -24.510 1.00 77.00 208 VAL A N 1
ATOM 1660 C CA . VAL A 1 208 ? 14.437 -3.687 -24.280 1.00 77.00 208 VAL A CA 1
ATOM 1661 C C . VAL A 1 208 ? 13.471 -2.501 -24.340 1.00 77.00 208 VAL A C 1
ATOM 1663 O O . VAL A 1 208 ? 12.341 -2.666 -24.791 1.00 77.00 208 VAL A O 1
ATOM 1666 N N . LEU A 1 209 ? 13.882 -1.308 -23.904 1.00 78.38 209 LEU A N 1
ATOM 1667 C CA . LEU A 1 209 ? 13.055 -0.108 -24.060 1.00 78.38 209 LEU A CA 1
ATOM 1668 C C . LEU A 1 209 ? 12.895 0.263 -25.538 1.00 78.38 209 LEU A C 1
ATOM 1670 O O . LEU A 1 209 ? 11.767 0.487 -25.977 1.00 78.38 209 LEU A O 1
ATOM 1674 N N . ASP A 1 210 ? 13.991 0.253 -26.297 1.00 75.69 210 ASP A N 1
ATOM 1675 C CA . ASP A 1 210 ? 13.993 0.559 -27.729 1.00 75.69 210 ASP A CA 1
ATOM 1676 C C . ASP A 1 210 ? 13.148 -0.451 -28.528 1.00 75.69 210 ASP A C 1
ATOM 1678 O O . ASP A 1 210 ? 12.312 -0.049 -29.337 1.00 75.69 210 ASP A O 1
ATOM 1682 N N . ASP A 1 211 ? 13.290 -1.752 -28.246 1.00 79.88 211 ASP A N 1
ATOM 1683 C CA . ASP A 1 211 ? 12.542 -2.839 -28.902 1.00 79.88 211 ASP A CA 1
ATOM 1684 C C . ASP A 1 211 ? 11.020 -2.737 -28.680 1.00 79.88 211 ASP A C 1
ATOM 1686 O O . ASP A 1 211 ? 10.233 -3.258 -29.472 1.00 79.88 211 ASP A O 1
ATOM 1690 N N . HIS A 1 212 ? 10.597 -2.079 -27.597 1.00 71.94 212 HIS A N 1
ATOM 1691 C CA . HIS A 1 212 ? 9.194 -1.884 -27.224 1.00 71.94 212 HIS A CA 1
ATOM 1692 C C . HIS A 1 212 ? 8.700 -0.441 -27.426 1.00 71.94 212 HIS A C 1
ATOM 1694 O O . HIS A 1 212 ? 7.630 -0.089 -26.911 1.00 71.94 212 HIS A O 1
ATOM 1700 N N . GLU A 1 213 ? 9.470 0.380 -28.151 1.00 72.38 213 GLU A N 1
ATOM 1701 C CA . GLU A 1 213 ? 9.173 1.787 -28.458 1.00 72.38 213 GLU A CA 1
ATOM 1702 C C . GLU A 1 213 ? 8.867 2.629 -27.202 1.00 72.38 213 GLU A C 1
ATOM 1704 O O . GLU A 1 213 ? 8.040 3.545 -27.207 1.00 72.38 213 GLU A O 1
ATOM 1709 N N . VAL A 1 214 ? 9.527 2.306 -26.087 1.00 69.44 214 VAL A N 1
ATOM 1710 C CA . VAL A 1 214 ? 9.384 3.018 -24.816 1.00 69.44 214 VAL A CA 1
ATOM 1711 C C . VAL A 1 214 ? 10.403 4.145 -24.748 1.00 69.44 214 VAL A C 1
ATOM 1713 O O . VAL A 1 214 ? 11.608 3.923 -24.840 1.00 69.44 214 VAL A O 1
ATOM 1716 N N . LEU A 1 215 ? 9.932 5.368 -24.510 1.00 61.47 215 LEU A N 1
ATOM 1717 C CA . LEU A 1 215 ? 10.809 6.519 -24.342 1.00 61.47 215 LEU A CA 1
ATOM 1718 C C . LEU A 1 215 ? 11.490 6.447 -22.971 1.00 61.47 215 LEU A C 1
ATOM 1720 O O . LEU A 1 215 ? 10.864 6.641 -21.926 1.00 61.47 215 LEU A O 1
ATOM 1724 N N . ALA A 1 216 ? 12.792 6.178 -22.969 1.00 58.84 216 ALA A N 1
ATOM 1725 C CA . ALA A 1 216 ? 13.595 6.231 -21.758 1.00 58.84 216 ALA A CA 1
ATOM 1726 C C . ALA A 1 216 ? 13.706 7.681 -21.251 1.00 58.84 216 ALA A C 1
ATOM 1728 O O . ALA A 1 216 ? 14.168 8.574 -21.964 1.00 58.84 216 ALA A O 1
ATOM 1729 N N . SER A 1 217 ? 13.320 7.916 -19.998 1.00 58.91 217 SER A N 1
ATOM 1730 C CA . SER A 1 217 ? 13.650 9.126 -19.246 1.00 58.91 217 SER A CA 1
ATOM 1731 C C . SER A 1 217 ? 14.534 8.713 -18.077 1.00 58.91 217 SER A C 1
ATOM 1733 O O . SER A 1 217 ? 14.139 7.915 -17.236 1.00 58.91 217 SER A O 1
ATOM 1735 N N . ILE A 1 218 ? 15.755 9.227 -18.014 1.00 54.50 218 ILE A N 1
ATOM 1736 C CA . ILE A 1 218 ? 16.670 8.930 -16.909 1.00 54.50 218 ILE A CA 1
ATOM 1737 C C . ILE A 1 218 ? 16.767 10.191 -16.055 1.00 54.50 218 ILE A C 1
ATOM 1739 O O . ILE A 1 218 ? 17.018 11.275 -16.588 1.00 54.50 218 ILE A O 1
ATOM 1743 N N . GLY A 1 219 ? 16.536 10.054 -14.745 1.00 48.81 219 GLY A N 1
ATOM 1744 C CA . GLY A 1 219 ? 16.747 11.135 -13.781 1.00 48.81 219 GLY A CA 1
ATOM 1745 C C . GLY A 1 219 ? 18.194 11.631 -13.804 1.00 48.81 219 GLY A C 1
ATOM 1746 O O . GLY A 1 219 ? 19.122 10.916 -14.193 1.00 48.81 219 GLY A O 1
ATOM 1747 N N . THR A 1 220 ? 18.426 12.880 -13.417 1.00 38.78 220 THR A N 1
ATOM 1748 C CA . THR A 1 220 ? 19.791 13.421 -13.424 1.00 38.78 220 THR A CA 1
ATOM 1749 C C . THR A 1 220 ? 20.598 12.763 -12.301 1.00 38.78 220 THR A C 1
ATOM 1751 O O . THR A 1 220 ? 20.145 12.730 -11.161 1.00 38.78 220 THR A O 1
ATOM 1754 N N . VAL A 1 221 ? 21.812 12.265 -12.587 1.00 37.22 221 VAL A N 1
ATOM 1755 C CA . VAL A 1 221 ? 22.675 11.611 -11.577 1.00 37.22 221 VAL A CA 1
ATOM 1756 C C . VAL A 1 221 ? 22.783 12.474 -10.311 1.00 37.22 221 VAL A C 1
ATOM 1758 O O . VAL A 1 221 ? 23.362 13.563 -10.348 1.00 37.22 221 VAL A O 1
ATOM 1761 N N . GLY A 1 222 ? 22.280 11.952 -9.189 1.00 33.22 222 GLY A N 1
ATOM 1762 C CA . GLY A 1 222 ? 22.448 12.544 -7.861 1.00 33.22 222 GLY A CA 1
ATOM 1763 C C . GLY A 1 222 ? 21.301 13.420 -7.346 1.00 33.22 222 GLY A C 1
ATOM 1764 O O . GLY A 1 222 ? 21.499 14.056 -6.308 1.00 33.22 222 GLY A O 1
ATOM 1765 N N . ASP A 1 223 ? 20.131 13.449 -7.995 1.00 37.50 223 ASP A N 1
ATOM 1766 C CA . ASP A 1 223 ? 18.947 14.126 -7.447 1.00 37.50 223 ASP A CA 1
ATOM 1767 C C . ASP A 1 223 ? 17.898 13.122 -6.936 1.00 37.50 223 ASP A C 1
ATOM 1769 O O . ASP A 1 223 ? 17.075 12.599 -7.680 1.00 37.50 223 ASP A O 1
ATOM 1773 N N . ALA A 1 224 ? 17.902 12.870 -5.621 1.00 36.16 224 ALA A N 1
ATOM 1774 C CA . ALA A 1 224 ? 16.887 12.051 -4.942 1.00 36.16 224 ALA A CA 1
ATOM 1775 C C . ALA A 1 224 ? 15.449 12.597 -5.121 1.00 36.16 224 ALA A C 1
ATOM 1777 O O . ALA A 1 224 ? 14.471 11.924 -4.815 1.00 36.16 224 ALA A O 1
ATOM 1778 N N . LEU A 1 225 ? 15.297 13.829 -5.621 1.00 42.53 225 LEU A N 1
ATOM 1779 C CA . LEU A 1 225 ? 14.000 14.469 -5.835 1.00 42.53 225 LEU A CA 1
ATOM 1780 C C . LEU A 1 225 ? 13.348 14.095 -7.177 1.00 42.53 225 LEU A C 1
ATOM 1782 O O . LEU A 1 225 ? 12.150 14.350 -7.328 1.00 42.53 225 LEU A O 1
ATOM 1786 N N . ASP A 1 226 ? 14.084 13.466 -8.103 1.00 56.25 226 ASP A N 1
ATOM 1787 C CA . ASP A 1 226 ? 13.570 13.046 -9.416 1.00 56.25 226 ASP A CA 1
ATOM 1788 C C . ASP A 1 226 ? 12.664 11.795 -9.309 1.00 56.25 226 ASP A C 1
ATOM 1790 O O . ASP A 1 226 ? 11.768 11.613 -10.129 1.00 56.25 226 ASP A O 1
ATOM 1794 N N . ASN A 1 227 ? 12.779 10.998 -8.232 1.00 70.94 227 ASN A N 1
ATOM 1795 C CA . ASN A 1 227 ? 12.017 9.754 -8.035 1.00 70.94 227 ASN A CA 1
ATOM 1796 C C . ASN A 1 227 ? 11.122 9.731 -6.772 1.00 70.94 227 ASN A C 1
ATOM 1798 O O . ASN A 1 227 ? 10.922 8.699 -6.126 1.00 70.94 227 ASN A O 1
ATOM 1802 N N . ALA A 1 228 ? 10.556 10.880 -6.393 1.00 76.38 228 ALA A N 1
ATOM 1803 C CA . ALA A 1 228 ? 9.792 11.018 -5.146 1.00 76.38 228 ALA A CA 1
ATOM 1804 C C . ALA A 1 228 ? 8.584 10.060 -5.037 1.00 76.38 228 ALA A C 1
ATOM 1806 O O . ALA A 1 228 ? 8.183 9.677 -3.932 1.00 76.38 228 ALA A O 1
ATOM 1807 N N . LEU A 1 229 ? 7.994 9.656 -6.170 1.00 83.06 229 LEU A N 1
ATOM 1808 C CA . LEU A 1 229 ? 6.903 8.684 -6.183 1.00 83.06 229 LEU A CA 1
ATOM 1809 C C . LEU A 1 229 ? 7.369 7.290 -5.738 1.00 83.06 229 LEU A C 1
ATOM 1811 O O . LEU A 1 229 ? 6.716 6.683 -4.883 1.00 83.06 229 LEU A O 1
ATOM 1815 N N . ALA A 1 230 ? 8.490 6.801 -6.278 1.00 85.88 230 ALA A N 1
ATOM 1816 C CA . ALA A 1 230 ? 9.052 5.523 -5.858 1.00 85.88 230 ALA A CA 1
ATOM 1817 C C . ALA A 1 230 ? 9.514 5.577 -4.403 1.00 85.88 230 ALA A C 1
ATOM 1819 O O . ALA A 1 230 ? 9.219 4.660 -3.640 1.00 85.88 230 ALA A O 1
ATOM 1820 N N . GLU A 1 231 ? 10.151 6.673 -3.978 1.00 84.31 231 GLU A N 1
ATOM 1821 C CA . GLU A 1 231 ? 10.566 6.842 -2.583 1.00 84.31 231 GLU A CA 1
ATOM 1822 C C . GLU A 1 231 ? 9.372 6.770 -1.620 1.00 84.31 231 GLU A C 1
ATOM 1824 O O . GLU A 1 231 ? 9.420 6.071 -0.603 1.00 84.31 231 GLU A O 1
ATOM 1829 N N . SER A 1 232 ? 8.266 7.446 -1.952 1.00 85.44 232 SER A N 1
ATOM 1830 C CA . SER A 1 232 ? 7.036 7.416 -1.154 1.00 85.44 232 SER A CA 1
ATOM 1831 C C . SER A 1 232 ? 6.425 6.014 -1.085 1.00 85.44 232 SER A C 1
ATOM 1833 O O . SER A 1 232 ? 5.934 5.593 -0.026 1.00 85.44 232 SER A O 1
ATOM 1835 N N . PHE A 1 233 ? 6.477 5.271 -2.191 1.00 90.94 233 PHE A N 1
ATOM 1836 C CA . PHE A 1 233 ? 6.066 3.875 -2.209 1.00 90.94 233 PHE A CA 1
ATOM 1837 C C . PHE A 1 233 ? 6.970 3.011 -1.327 1.00 90.94 233 PHE A C 1
ATOM 1839 O O . PHE A 1 233 ? 6.451 2.283 -0.485 1.00 90.94 233 PHE A O 1
ATOM 1846 N N . VAL A 1 234 ? 8.296 3.122 -1.451 1.00 90.50 234 VAL A N 1
ATOM 1847 C CA . VAL A 1 234 ? 9.255 2.356 -0.641 1.00 90.50 234 VAL A CA 1
ATOM 1848 C C . VAL A 1 234 ? 9.070 2.643 0.848 1.00 90.50 234 VAL A C 1
ATOM 1850 O O . VAL A 1 234 ? 9.117 1.710 1.653 1.00 90.50 234 VAL A O 1
ATOM 1853 N N . ASP A 1 235 ? 8.829 3.898 1.235 1.00 87.81 235 ASP A N 1
ATOM 1854 C CA . ASP A 1 235 ? 8.561 4.261 2.631 1.00 87.81 235 ASP A CA 1
ATOM 1855 C C . ASP A 1 235 ? 7.249 3.643 3.137 1.00 87.81 235 ASP A C 1
ATOM 1857 O O . ASP A 1 235 ? 7.223 3.052 4.222 1.00 87.81 235 ASP A O 1
ATOM 1861 N N . SER A 1 236 ? 6.184 3.693 2.326 1.00 90.50 236 SER A N 1
ATOM 1862 C CA . SER A 1 236 ? 4.902 3.048 2.646 1.00 90.50 236 SER A CA 1
ATOM 1863 C C . SER A 1 236 ? 5.068 1.534 2.779 1.00 90.50 236 SER A C 1
ATOM 1865 O O . SER A 1 236 ? 4.720 0.968 3.808 1.00 90.50 236 SER A O 1
ATOM 1867 N N . TYR A 1 237 ? 5.685 0.890 1.789 1.00 94.12 237 TYR A N 1
ATOM 1868 C CA . TYR A 1 237 ? 5.961 -0.544 1.756 1.00 94.12 237 TYR A CA 1
ATOM 1869 C C . TYR A 1 237 ? 6.765 -1.002 2.976 1.00 94.12 237 TYR A C 1
ATOM 1871 O O . TYR A 1 237 ? 6.383 -1.945 3.673 1.00 94.12 237 TYR A O 1
ATOM 1879 N N . LYS A 1 238 ? 7.859 -0.303 3.298 1.00 92.00 238 LYS A N 1
ATOM 1880 C CA . LYS A 1 238 ? 8.682 -0.652 4.460 1.00 92.00 238 LYS A CA 1
ATOM 1881 C C . LYS A 1 238 ? 7.951 -0.419 5.775 1.00 92.00 238 LYS A C 1
ATOM 1883 O O . LYS A 1 238 ? 8.134 -1.204 6.701 1.00 92.00 238 LYS A O 1
ATOM 1888 N N . THR A 1 239 ? 7.130 0.620 5.867 1.00 90.94 239 THR A N 1
ATOM 1889 C CA . THR A 1 239 ? 6.361 0.927 7.079 1.00 90.94 239 THR A CA 1
ATOM 1890 C C . THR A 1 239 ? 5.216 -0.059 7.301 1.00 90.94 239 THR A C 1
ATOM 1892 O O . THR A 1 239 ? 5.005 -0.495 8.430 1.00 90.94 239 THR A O 1
ATOM 1895 N N . GLU A 1 240 ? 4.489 -0.411 6.244 1.00 93.06 240 GLU A N 1
ATOM 1896 C CA . GLU A 1 240 ? 3.281 -1.240 6.304 1.00 93.06 240 GLU A CA 1
ATOM 1897 C C . GLU A 1 240 ? 3.615 -2.739 6.378 1.00 93.06 240 GLU A C 1
ATOM 1899 O O . GLU A 1 240 ? 2.971 -3.475 7.126 1.00 93.06 240 GLU A O 1
ATOM 1904 N N . LEU A 1 241 ? 4.643 -3.202 5.655 1.00 94.12 241 LEU A N 1
ATOM 1905 C CA . LEU A 1 241 ? 5.008 -4.620 5.620 1.00 94.12 241 LEU A CA 1
ATOM 1906 C C . LEU A 1 241 ? 6.222 -4.952 6.489 1.00 94.12 241 LEU A C 1
ATOM 1908 O O . LEU A 1 241 ? 6.186 -5.900 7.271 1.00 94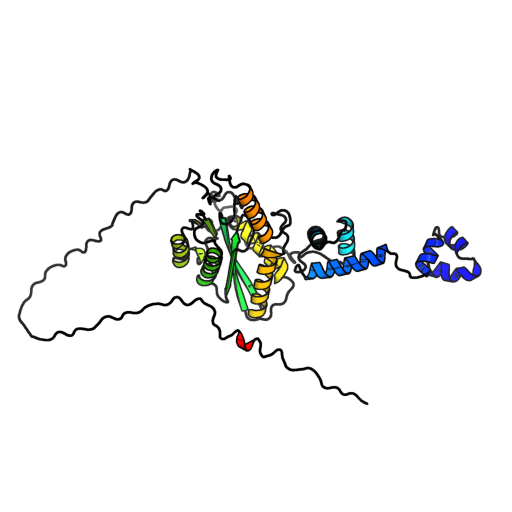.12 241 LEU A O 1
ATOM 1912 N N . ILE A 1 242 ? 7.319 -4.212 6.323 1.00 92.88 242 ILE A N 1
ATOM 1913 C CA . ILE A 1 242 ? 8.648 -4.679 6.748 1.00 92.88 242 ILE A CA 1
ATOM 1914 C C . ILE A 1 242 ? 8.953 -4.362 8.215 1.00 92.88 242 ILE A C 1
ATOM 1916 O O . ILE A 1 242 ? 9.534 -5.198 8.903 1.00 92.88 242 ILE A O 1
ATOM 1920 N N . ALA A 1 243 ? 8.598 -3.167 8.689 1.00 85.12 243 ALA A N 1
ATOM 1921 C CA . ALA A 1 243 ? 9.160 -2.579 9.906 1.00 85.12 243 ALA A CA 1
ATOM 1922 C C . ALA A 1 243 ? 8.786 -3.286 11.221 1.00 85.12 243 ALA A C 1
ATOM 1924 O O . ALA A 1 243 ? 9.572 -3.232 12.165 1.00 85.12 243 ALA A O 1
ATOM 1925 N N . ASP A 1 244 ? 7.615 -3.922 11.305 1.00 82.88 244 ASP A N 1
ATOM 1926 C CA . ASP A 1 244 ? 7.100 -4.530 12.550 1.00 82.88 244 ASP A CA 1
ATOM 1927 C C . ASP A 1 244 ? 7.099 -6.069 12.495 1.00 82.88 244 ASP A C 1
ATOM 1929 O O . ASP A 1 244 ? 6.338 -6.729 13.199 1.00 82.88 244 ASP A O 1
ATOM 1933 N N . ARG A 1 245 ? 7.927 -6.659 11.618 1.00 88.31 245 ARG A N 1
ATOM 1934 C CA . ARG A 1 245 ? 7.978 -8.109 11.378 1.00 88.31 245 ARG A CA 1
ATOM 1935 C C . ARG A 1 245 ? 9.407 -8.641 11.403 1.00 88.31 245 ARG A C 1
ATOM 1937 O O . ARG A 1 245 ? 10.359 -7.956 11.036 1.00 88.31 245 ARG A O 1
ATOM 1944 N N . VAL A 1 246 ? 9.544 -9.898 11.822 1.00 91.31 246 VAL A N 1
ATOM 1945 C CA . VAL A 1 246 ? 10.812 -10.635 11.789 1.00 91.31 246 VAL A CA 1
ATOM 1946 C C . VAL A 1 246 ? 10.826 -11.545 10.569 1.00 91.31 246 VAL A C 1
ATOM 1948 O O . VAL A 1 246 ? 9.962 -12.408 10.426 1.00 91.31 246 VAL A O 1
ATOM 1951 N N . TRP A 1 247 ? 11.842 -11.371 9.727 1.00 95.38 247 TRP A N 1
ATOM 1952 C CA . TRP A 1 247 ? 12.024 -12.117 8.484 1.00 95.38 247 TRP A CA 1
ATOM 1953 C C . TRP A 1 247 ? 13.130 -13.151 8.658 1.00 95.38 247 TRP A C 1
ATOM 1955 O O . TRP A 1 247 ? 14.312 -12.801 8.720 1.00 95.38 247 TRP A O 1
ATOM 1965 N N . ARG A 1 248 ? 12.745 -14.425 8.772 1.00 95.12 248 ARG A N 1
ATOM 1966 C CA . ARG A 1 248 ? 13.694 -15.518 9.025 1.00 95.12 248 ARG A CA 1
ATOM 1967 C C . ARG A 1 248 ? 14.335 -16.012 7.736 1.00 95.12 248 ARG A C 1
ATOM 1969 O O . ARG A 1 248 ? 15.550 -16.160 7.697 1.00 95.12 248 ARG A O 1
ATOM 1976 N N . SER A 1 249 ? 13.537 -16.200 6.689 1.00 96.50 249 SER A N 1
ATOM 1977 C CA . SER A 1 249 ? 14.004 -16.714 5.401 1.00 96.50 249 SER A CA 1
ATOM 1978 C C . SER A 1 249 ? 13.703 -15.771 4.243 1.00 96.50 249 SER A C 1
ATOM 1980 O O . SER A 1 249 ? 12.814 -14.917 4.333 1.00 96.50 249 SER A O 1
ATOM 1982 N N . ARG A 1 250 ? 14.434 -15.949 3.135 1.00 95.12 250 ARG A N 1
ATOM 1983 C CA . ARG A 1 250 ? 14.167 -15.233 1.880 1.00 95.12 250 ARG A CA 1
ATOM 1984 C C . ARG A 1 250 ? 12.775 -15.558 1.353 1.00 95.12 250 ARG A C 1
ATOM 1986 O O . ARG A 1 250 ? 12.025 -14.641 1.061 1.00 95.12 250 ARG A O 1
ATOM 1993 N N . SER A 1 251 ? 12.390 -16.834 1.340 1.00 95.81 251 SER A N 1
ATOM 1994 C CA . SER A 1 251 ? 11.085 -17.265 0.820 1.00 95.81 251 SER A CA 1
ATOM 1995 C C . SER A 1 251 ? 9.904 -16.687 1.603 1.00 95.81 251 SER A C 1
ATOM 1997 O O . SER A 1 251 ? 8.894 -16.331 1.005 1.00 95.81 251 SER A O 1
ATOM 1999 N N . GLN A 1 252 ? 10.029 -16.541 2.929 1.00 95.88 252 GLN A N 1
ATOM 2000 C CA . GLN A 1 252 ? 9.001 -15.888 3.748 1.00 95.88 252 GLN A CA 1
ATOM 2001 C C . GLN A 1 252 ? 8.817 -14.422 3.340 1.00 95.88 252 GLN A C 1
ATOM 2003 O O . GLN A 1 252 ? 7.692 -13.938 3.226 1.00 95.88 252 GLN A O 1
ATOM 2008 N N . LEU A 1 253 ? 9.932 -13.715 3.157 1.00 95.75 253 LEU A N 1
ATOM 2009 C CA . LEU A 1 253 ? 9.934 -12.317 2.756 1.00 95.75 253 LEU A CA 1
ATOM 2010 C C . LEU A 1 253 ? 9.381 -12.154 1.336 1.00 95.75 253 LEU A C 1
ATOM 2012 O O . LEU A 1 253 ? 8.529 -11.303 1.124 1.00 95.75 253 LEU A O 1
ATOM 2016 N N . GLU A 1 254 ? 9.813 -13.003 0.401 1.00 95.81 254 GLU A N 1
ATOM 2017 C CA . GLU A 1 254 ? 9.347 -12.999 -0.985 1.00 95.81 254 GLU A CA 1
ATOM 2018 C C . GLU A 1 254 ? 7.834 -13.210 -1.067 1.00 95.81 254 GLU A C 1
ATOM 2020 O O . GLU A 1 254 ? 7.143 -12.376 -1.646 1.00 95.81 254 GLU A O 1
ATOM 2025 N N . LEU A 1 255 ? 7.304 -14.257 -0.423 1.00 96.50 255 LEU A N 1
ATOM 2026 C CA . LEU A 1 255 ? 5.864 -14.529 -0.399 1.00 96.50 255 LEU A CA 1
ATOM 2027 C C . LEU A 1 255 ? 5.075 -13.341 0.162 1.00 96.50 255 LEU A C 1
ATOM 2029 O O . LEU A 1 255 ? 4.103 -12.901 -0.448 1.00 96.50 255 LEU A O 1
ATOM 2033 N N . ALA A 1 256 ? 5.526 -12.776 1.283 1.00 96.94 256 ALA A N 1
ATOM 2034 C CA . ALA A 1 256 ? 4.855 -11.636 1.894 1.00 96.94 256 ALA A CA 1
ATOM 2035 C C . ALA A 1 256 ? 4.901 -10.380 1.008 1.00 96.94 256 ALA A C 1
ATOM 2037 O O . ALA A 1 256 ? 3.956 -9.590 1.017 1.00 96.94 256 ALA A O 1
ATOM 2038 N N . THR A 1 257 ? 5.976 -10.186 0.235 1.00 97.00 257 THR A N 1
ATOM 2039 C CA . THR A 1 257 ? 6.050 -9.127 -0.776 1.00 97.00 257 THR A CA 1
ATOM 2040 C C . THR A 1 257 ? 5.033 -9.360 -1.889 1.00 97.00 257 THR A C 1
ATOM 2042 O O . THR A 1 257 ? 4.325 -8.420 -2.241 1.00 97.00 257 THR A O 1
ATOM 2045 N N . VAL A 1 258 ? 4.905 -10.587 -2.407 1.00 96.94 258 VAL A N 1
ATOM 2046 C CA . VAL A 1 258 ? 3.908 -10.916 -3.445 1.00 96.94 258 VAL A CA 1
ATOM 2047 C C . VAL A 1 258 ? 2.486 -10.654 -2.946 1.00 96.94 258 VAL A C 1
ATOM 2049 O O . VAL A 1 258 ? 1.710 -9.972 -3.617 1.00 96.94 258 VAL A O 1
ATOM 2052 N N . GLU A 1 259 ? 2.152 -11.135 -1.746 1.00 97.62 259 GLU A N 1
ATOM 2053 C CA . GLU A 1 259 ? 0.849 -10.891 -1.116 1.00 97.62 259 GLU A CA 1
ATOM 2054 C C . GLU A 1 259 ? 0.587 -9.394 -0.935 1.00 97.62 259 GLU A C 1
ATOM 2056 O O . GLU A 1 259 ? -0.505 -8.910 -1.239 1.00 97.62 259 GLU A O 1
ATOM 2061 N N . TYR A 1 260 ? 1.603 -8.644 -0.495 1.00 97.62 260 TYR A N 1
ATOM 2062 C CA . TYR A 1 260 ? 1.499 -7.200 -0.340 1.00 97.62 260 TYR A CA 1
ATOM 2063 C C . TYR A 1 260 ? 1.250 -6.501 -1.674 1.00 97.62 260 TYR A C 1
ATOM 2065 O O . TYR A 1 260 ? 0.415 -5.607 -1.717 1.00 97.62 260 TYR A O 1
ATOM 2073 N N . VAL A 1 261 ? 1.931 -6.887 -2.759 1.00 97.56 261 VAL A N 1
ATOM 2074 C CA . VAL A 1 261 ? 1.691 -6.310 -4.093 1.00 97.56 261 VAL A CA 1
ATOM 2075 C C . VAL A 1 261 ? 0.249 -6.568 -4.537 1.00 97.56 261 VAL A C 1
ATOM 2077 O O . VAL A 1 261 ? -0.429 -5.645 -4.992 1.00 97.56 261 VAL A O 1
ATOM 2080 N N . GLY A 1 262 ? -0.255 -7.789 -4.331 1.00 97.38 262 GLY A N 1
ATOM 2081 C CA . GLY A 1 262 ? -1.655 -8.125 -4.598 1.00 97.38 262 GLY A CA 1
ATOM 2082 C C . GLY A 1 262 ? -2.625 -7.261 -3.786 1.00 97.38 262 GLY A C 1
ATOM 2083 O O . GLY A 1 262 ? -3.534 -6.643 -4.340 1.00 97.38 262 GLY A O 1
ATOM 2084 N N . TRP A 1 263 ? -2.408 -7.140 -2.476 1.00 97.75 263 TRP A N 1
ATOM 2085 C CA . TRP A 1 263 ? -3.212 -6.265 -1.619 1.00 97.75 263 TRP A CA 1
ATOM 2086 C C . TRP A 1 263 ? -3.116 -4.789 -2.033 1.00 97.75 263 TRP A C 1
ATOM 2088 O O . TRP A 1 263 ? -4.136 -4.102 -2.102 1.00 97.75 263 TRP A O 1
ATOM 2098 N N . PHE A 1 264 ? -1.917 -4.303 -2.352 1.00 97.25 264 PHE A N 1
ATOM 2099 C CA . PHE A 1 264 ? -1.651 -2.922 -2.745 1.00 97.25 264 PHE A CA 1
ATOM 2100 C C . PHE A 1 264 ? -2.436 -2.533 -4.000 1.00 97.25 264 PHE A C 1
ATOM 2102 O O . PHE A 1 264 ? -3.084 -1.491 -4.014 1.00 97.25 264 PHE A O 1
ATOM 2109 N N . ASN A 1 265 ? -2.448 -3.396 -5.016 1.00 97.12 265 ASN A N 1
ATOM 2110 C CA . ASN A 1 265 ? -3.149 -3.130 -6.271 1.00 97.12 265 ASN A CA 1
ATOM 2111 C C . ASN A 1 265 ? -4.677 -3.289 -6.155 1.00 97.12 265 ASN A C 1
ATOM 2113 O O . ASN A 1 265 ? -5.422 -2.519 -6.764 1.00 97.12 265 ASN A O 1
ATOM 2117 N N . HIS A 1 266 ? -5.159 -4.268 -5.382 1.00 96.81 266 HIS A N 1
ATOM 2118 C CA . HIS A 1 266 ? -6.574 -4.668 -5.412 1.00 96.81 266 HIS A CA 1
ATOM 2119 C C . HIS A 1 266 ? -7.414 -4.202 -4.218 1.00 96.81 266 HIS A C 1
ATOM 2121 O O . HIS A 1 266 ? -8.640 -4.184 -4.310 1.00 96.81 266 HIS A O 1
ATOM 2127 N N . GLN A 1 267 ? -6.801 -3.864 -3.083 1.00 96.31 267 GLN A N 1
ATOM 2128 C CA . GLN A 1 267 ? -7.532 -3.630 -1.830 1.00 96.31 267 GLN A CA 1
ATOM 2129 C C . GLN A 1 267 ? -7.092 -2.368 -1.086 1.00 96.31 267 GLN A C 1
ATOM 2131 O O . GLN A 1 267 ? -7.901 -1.763 -0.373 1.00 96.31 267 GLN A O 1
ATOM 2136 N N . ARG A 1 268 ? -5.825 -1.961 -1.223 1.00 96.19 268 ARG A N 1
ATOM 2137 C CA . ARG A 1 268 ? -5.295 -0.799 -0.515 1.00 96.19 268 ARG A CA 1
ATOM 2138 C C . ARG A 1 268 ? -6.024 0.466 -0.957 1.00 96.19 268 ARG A C 1
ATOM 2140 O O . ARG A 1 268 ? -6.195 0.708 -2.141 1.00 96.19 268 ARG A O 1
ATOM 2147 N N . LEU A 1 269 ? -6.435 1.305 -0.009 1.00 95.94 269 LEU A N 1
ATOM 2148 C CA . LEU A 1 269 ? -7.082 2.584 -0.305 1.00 95.94 269 LEU A CA 1
ATOM 2149 C C . LEU A 1 269 ? -6.037 3.686 -0.471 1.00 95.94 269 LEU A C 1
ATOM 2151 O O . LEU A 1 269 ? -5.230 3.938 0.433 1.00 95.94 269 LEU A O 1
ATOM 2155 N N . HIS A 1 270 ? -6.093 4.382 -1.605 1.00 93.69 270 HIS A N 1
ATOM 2156 C CA . HIS A 1 270 ? -5.168 5.458 -1.946 1.00 93.69 270 HIS A CA 1
ATOM 2157 C C . HIS A 1 270 ? -5.890 6.799 -1.937 1.00 93.69 270 HIS A C 1
ATOM 2159 O O . HIS A 1 270 ? -6.769 7.045 -2.752 1.00 93.69 270 HIS A O 1
ATOM 2165 N N . GLU A 1 271 ? -5.490 7.701 -1.042 1.00 90.69 271 GLU A N 1
ATOM 2166 C CA . GLU A 1 271 ? -6.093 9.040 -0.965 1.00 90.69 271 GLU A CA 1
ATOM 2167 C C . GLU A 1 271 ? -5.942 9.825 -2.277 1.00 90.69 271 GLU A C 1
ATOM 2169 O O . GLU A 1 271 ? -6.881 10.491 -2.695 1.00 90.69 271 GLU A O 1
ATOM 2174 N N . ALA A 1 272 ? -4.801 9.683 -2.960 1.00 88.44 272 ALA A N 1
ATOM 2175 C CA . ALA A 1 272 ? -4.558 10.316 -4.257 1.00 88.44 272 ALA A CA 1
ATOM 2176 C C . ALA A 1 272 ? -5.531 9.854 -5.360 1.00 88.44 272 ALA A C 1
ATOM 2178 O O . ALA A 1 272 ? -5.715 10.573 -6.331 1.00 88.44 272 ALA A O 1
ATOM 2179 N N . LEU A 1 273 ? -6.161 8.686 -5.194 1.00 93.38 273 LEU A N 1
ATOM 2180 C CA . LEU A 1 273 ? -7.119 8.110 -6.142 1.00 93.38 273 LEU A CA 1
ATOM 2181 C C . LEU A 1 273 ? -8.577 8.321 -5.703 1.00 93.38 273 LEU A C 1
ATOM 2183 O O . LEU A 1 273 ? -9.479 7.701 -6.251 1.00 93.38 273 LEU A O 1
ATOM 2187 N N . GLY A 1 274 ? -8.831 9.133 -4.671 1.00 94.25 274 GLY A N 1
ATOM 2188 C CA . GLY A 1 274 ? -10.174 9.268 -4.092 1.00 94.25 274 GLY A CA 1
ATOM 2189 C C . GLY A 1 274 ? -10.563 8.123 -3.149 1.00 94.25 274 GLY A C 1
ATOM 2190 O O . GLY A 1 274 ? -11.745 7.868 -2.931 1.00 94.25 274 GLY A O 1
ATOM 2191 N N . ASP A 1 275 ? -9.571 7.450 -2.558 1.00 94.94 275 ASP A N 1
ATOM 2192 C CA . ASP A 1 275 ? -9.724 6.336 -1.616 1.00 94.94 275 ASP A CA 1
ATOM 2193 C C . ASP A 1 275 ? -10.379 5.089 -2.213 1.00 94.94 275 ASP A C 1
ATOM 2195 O O . ASP A 1 275 ? -11.182 4.421 -1.556 1.00 94.94 275 ASP A O 1
ATOM 2199 N N . ILE A 1 276 ? -9.966 4.752 -3.431 1.00 96.75 276 ILE A N 1
ATOM 2200 C CA . ILE A 1 276 ? -10.212 3.455 -4.061 1.00 96.75 276 ILE A CA 1
ATOM 2201 C C . ILE A 1 276 ? -8.882 2.746 -4.378 1.00 96.75 276 ILE A C 1
ATOM 2203 O O . ILE A 1 276 ? -7.828 3.397 -4.352 1.00 96.75 276 ILE A O 1
ATOM 2207 N N . PRO A 1 277 ? -8.900 1.421 -4.605 1.00 97.06 277 PRO A N 1
ATOM 2208 C CA . PRO A 1 277 ? -7.721 0.674 -5.035 1.00 97.06 277 PRO A CA 1
ATOM 2209 C C . PRO A 1 277 ? -7.253 1.028 -6.455 1.00 97.06 277 PRO A C 1
ATOM 2211 O O . PRO A 1 277 ? -8.094 1.365 -7.291 1.00 97.06 277 PRO A O 1
ATOM 2214 N N . PRO A 1 278 ? -5.945 0.893 -6.757 1.00 96.69 278 PRO A N 1
ATOM 2215 C CA . PRO A 1 278 ? -5.387 1.145 -8.088 1.00 96.69 278 PRO A CA 1
ATOM 2216 C C . PRO A 1 278 ? -6.129 0.452 -9.236 1.00 96.69 278 PRO A C 1
ATOM 2218 O O . PRO A 1 278 ? -6.476 1.094 -10.223 1.00 96.69 278 PRO A O 1
ATOM 2221 N N . VAL A 1 279 ? -6.446 -0.837 -9.083 1.00 95.81 279 VAL A N 1
ATOM 2222 C CA . VAL A 1 279 ? -7.138 -1.609 -10.130 1.00 95.81 279 VAL A CA 1
ATOM 2223 C C . VAL A 1 279 ? -8.557 -1.088 -10.375 1.00 95.81 279 VAL A C 1
ATOM 2225 O O . VAL A 1 279 ? -8.982 -0.971 -11.520 1.00 95.81 279 VAL A O 1
ATOM 2228 N N . GLU A 1 280 ? -9.283 -0.729 -9.313 1.00 96.50 280 GLU A N 1
ATOM 2229 C CA . GLU A 1 280 ? -10.627 -0.137 -9.419 1.00 96.50 280 GLU A CA 1
ATOM 2230 C C . GLU A 1 280 ? -10.570 1.235 -10.104 1.00 96.50 280 GLU A C 1
ATOM 2232 O O . GLU A 1 280 ? -11.438 1.568 -10.907 1.00 96.50 280 GLU A O 1
ATOM 2237 N N . PHE A 1 281 ? -9.524 2.021 -9.833 1.00 96.25 281 PHE A N 1
ATOM 2238 C CA . PHE A 1 281 ? -9.314 3.322 -10.463 1.00 96.25 281 PHE A CA 1
ATOM 2239 C C . PHE A 1 281 ? -9.083 3.208 -11.977 1.00 96.25 281 PHE A C 1
ATOM 2241 O O . PHE A 1 281 ? -9.745 3.907 -12.744 1.00 96.25 281 PHE A O 1
ATOM 2248 N N . GLU A 1 282 ? -8.217 2.293 -12.426 1.00 93.25 282 GLU A N 1
ATOM 2249 C CA . GLU A 1 282 ? -8.028 2.045 -13.865 1.00 93.25 282 GLU A CA 1
ATOM 2250 C C . GLU A 1 282 ? -9.294 1.516 -14.541 1.00 93.25 282 GLU A C 1
ATOM 2252 O O . GLU A 1 282 ? -9.620 1.948 -15.647 1.00 93.25 282 GLU A O 1
ATOM 2257 N N . GLN A 1 283 ? -10.034 0.621 -13.880 1.00 93.38 283 GLN A N 1
ATOM 2258 C CA . GLN A 1 283 ? -11.299 0.094 -14.398 1.00 93.38 283 GLN A CA 1
ATOM 2259 C C . GLN A 1 283 ? -12.340 1.201 -14.581 1.00 93.38 283 GLN A C 1
ATOM 2261 O O . GLN A 1 283 ? -12.972 1.275 -15.634 1.00 93.38 283 GLN A O 1
ATOM 2266 N N . ASN A 1 284 ? -12.488 2.091 -13.596 1.00 94.31 284 ASN A N 1
ATOM 2267 C CA . ASN A 1 284 ? -13.403 3.229 -13.687 1.00 94.31 284 ASN A CA 1
ATOM 2268 C C . ASN A 1 284 ? -13.029 4.159 -14.847 1.00 94.31 284 ASN A C 1
ATOM 2270 O O . ASN A 1 284 ? -13.905 4.558 -15.611 1.00 94.31 284 ASN A O 1
ATOM 2274 N N . HIS A 1 285 ? -11.736 4.441 -15.028 1.00 91.19 285 HIS A N 1
ATOM 2275 C CA . HIS A 1 285 ? -11.256 5.233 -16.159 1.00 91.19 285 HIS A CA 1
ATOM 2276 C C . HIS A 1 285 ? -11.517 4.538 -17.505 1.00 91.19 285 HIS A C 1
ATOM 2278 O O . HIS A 1 285 ? -11.979 5.170 -18.451 1.00 91.19 285 HIS A O 1
ATOM 2284 N N . ALA A 1 286 ? -11.270 3.230 -17.611 1.00 88.56 286 ALA A N 1
ATOM 2285 C CA . ALA A 1 286 ? -11.547 2.477 -18.834 1.00 88.56 286 ALA A CA 1
ATOM 2286 C C . ALA A 1 286 ? -13.042 2.498 -19.201 1.00 88.56 286 ALA A C 1
ATOM 2288 O O . ALA A 1 286 ? -13.388 2.660 -20.373 1.00 88.56 286 ALA A O 1
ATOM 2289 N N . LEU A 1 287 ? -13.928 2.385 -18.205 1.00 90.44 287 LEU A N 1
ATOM 2290 C CA . LEU A 1 287 ? -15.375 2.518 -18.393 1.00 90.44 287 LEU A CA 1
ATOM 2291 C C . LEU A 1 287 ? -15.763 3.932 -18.836 1.00 90.44 287 LEU A C 1
ATOM 2293 O O . LEU A 1 287 ? -16.573 4.081 -19.748 1.00 90.44 287 LEU A O 1
ATOM 2297 N N . GLU A 1 288 ? -15.173 4.963 -18.234 1.00 89.44 288 GLU A N 1
ATOM 2298 C CA . GLU A 1 288 ? -15.401 6.360 -18.613 1.00 89.44 288 GLU A CA 1
ATOM 2299 C C . GLU A 1 288 ? -14.983 6.632 -20.066 1.00 89.44 288 GLU A C 1
ATOM 2301 O O . GLU A 1 288 ? -15.748 7.219 -20.833 1.00 89.44 288 GLU A O 1
ATOM 2306 N N . VAL A 1 289 ? -13.813 6.140 -20.481 1.00 86.69 289 VAL A N 1
ATOM 2307 C CA . VAL A 1 289 ? -13.344 6.240 -21.871 1.00 86.69 289 VAL A CA 1
ATOM 2308 C C . VAL A 1 289 ? -14.292 5.513 -22.828 1.00 86.69 289 VAL A C 1
ATOM 2310 O O . VAL A 1 289 ? -14.626 6.055 -23.879 1.00 86.69 289 VAL A O 1
ATOM 2313 N N . ALA A 1 290 ? -14.764 4.315 -22.469 1.00 85.44 290 ALA A N 1
ATOM 2314 C CA . ALA A 1 290 ? -15.687 3.546 -23.302 1.00 85.44 290 ALA A CA 1
ATOM 2315 C C . ALA A 1 290 ? -17.061 4.225 -23.453 1.00 85.44 290 ALA A C 1
ATOM 2317 O O . ALA A 1 290 ? -17.642 4.192 -24.535 1.00 85.44 290 ALA A O 1
ATOM 2318 N N . LEU A 1 291 ? -17.569 4.861 -22.392 1.00 87.81 291 LEU A N 1
ATOM 2319 C CA . LEU A 1 291 ? -18.836 5.602 -22.406 1.00 87.81 291 LEU A CA 1
ATOM 2320 C C . LEU A 1 291 ? -18.756 6.894 -23.229 1.00 87.81 291 LEU A C 1
ATOM 2322 O O . LEU A 1 291 ? -19.736 7.278 -23.864 1.00 87.81 291 LEU A O 1
ATOM 2326 N N . ASN A 1 292 ? -17.595 7.551 -23.224 1.00 83.06 292 ASN A N 1
ATOM 2327 C CA . ASN A 1 292 ? -17.360 8.806 -23.936 1.00 83.06 292 ASN A CA 1
ATOM 2328 C C . ASN A 1 292 ? -16.836 8.607 -25.370 1.00 83.06 292 ASN A C 1
ATOM 2330 O O . ASN A 1 292 ? -16.620 9.590 -26.084 1.00 83.06 292 ASN A O 1
ATOM 2334 N N . ALA A 1 293 ? -16.628 7.362 -25.810 1.00 75.12 293 ALA A N 1
ATOM 2335 C CA . ALA A 1 293 ? -16.234 7.068 -27.180 1.00 75.12 293 ALA A CA 1
ATOM 2336 C C . ALA A 1 293 ? -17.368 7.487 -28.136 1.00 75.12 293 ALA A C 1
ATOM 2338 O O . ALA A 1 293 ? -18.507 7.040 -27.968 1.00 75.12 293 ALA A O 1
ATOM 2339 N N . PRO A 1 294 ? -17.107 8.351 -29.134 1.00 64.25 294 PRO A N 1
ATOM 2340 C CA . PRO A 1 294 ? -18.158 8.806 -30.027 1.00 64.25 294 PRO A CA 1
ATOM 2341 C C . PRO A 1 294 ? -18.736 7.610 -30.785 1.00 64.25 294 PRO A C 1
ATOM 2343 O O . PRO A 1 294 ? -18.020 6.833 -31.420 1.00 64.25 294 PRO A O 1
ATOM 2346 N N . ILE A 1 295 ? -20.058 7.463 -30.698 1.00 56.91 295 ILE A N 1
ATOM 2347 C CA . ILE A 1 295 ? -20.807 6.436 -31.414 1.00 56.91 295 ILE A CA 1
ATOM 2348 C C . ILE A 1 295 ? -20.650 6.737 -32.904 1.00 56.91 295 ILE A C 1
ATOM 2350 O O . ILE A 1 295 ? -21.196 7.719 -33.410 1.00 56.91 295 ILE A O 1
ATOM 2354 N N . SER A 1 296 ? -19.887 5.907 -33.612 1.00 50.97 296 SER A N 1
ATOM 2355 C CA . SER A 1 296 ? -19.824 5.979 -35.069 1.00 50.97 296 SER A CA 1
ATOM 2356 C C . SER A 1 296 ? -21.236 5.749 -35.619 1.00 50.97 296 SER A C 1
ATOM 2358 O O . SER A 1 296 ? -21.895 4.775 -35.243 1.00 50.97 296 SER A O 1
ATOM 2360 N N . SER A 1 297 ? -21.718 6.625 -36.505 1.00 48.31 297 SER A N 1
ATOM 2361 C CA . SER A 1 297 ? -23.092 6.626 -37.044 1.00 48.31 297 SER A CA 1
ATOM 2362 C C . SER A 1 297 ? -23.483 5.371 -37.843 1.00 48.31 297 SER A C 1
ATOM 2364 O O . SER A 1 297 ? -24.612 5.281 -38.315 1.00 48.31 297 SER A O 1
ATOM 2366 N N . ASN A 1 298 ? -22.594 4.378 -37.943 1.00 49.75 298 ASN A N 1
ATOM 2367 C CA . ASN A 1 298 ? -22.824 3.102 -38.619 1.00 49.75 298 ASN A CA 1
ATOM 2368 C C . ASN A 1 298 ? -22.954 1.895 -37.668 1.00 49.75 298 ASN A C 1
ATOM 2370 O O . ASN A 1 298 ? -22.910 0.757 -38.125 1.00 49.75 298 ASN A O 1
ATOM 2374 N N . GLY A 1 299 ? -23.099 2.095 -36.352 1.00 44.00 299 GLY A N 1
ATOM 2375 C CA . GLY A 1 299 ? -23.348 0.993 -35.404 1.00 44.00 299 GLY A CA 1
ATOM 2376 C C . GLY A 1 299 ? -22.168 0.031 -35.195 1.00 44.00 299 GLY A C 1
ATOM 2377 O O . GLY A 1 299 ? -22.289 -0.945 -34.459 1.00 44.00 299 GLY A O 1
ATOM 2378 N N . SER A 1 300 ? -21.011 0.308 -35.794 1.00 43.03 300 SER A N 1
ATOM 2379 C CA . SER A 1 300 ? -19.747 -0.364 -35.503 1.00 43.03 300 SER A CA 1
ATOM 2380 C C . SER A 1 300 ? -18.985 0.425 -34.440 1.00 43.03 300 SER A C 1
ATOM 2382 O O . SER A 1 300 ? -18.683 1.603 -34.652 1.00 43.03 300 SER A O 1
ATOM 2384 N N . VAL A 1 301 ? -18.642 -0.219 -33.322 1.00 36.22 301 VAL A N 1
ATOM 2385 C CA . VAL A 1 301 ? -17.709 0.330 -32.327 1.00 36.22 301 VAL A CA 1
ATOM 2386 C C . VAL A 1 301 ? -16.342 0.458 -33.001 1.00 36.22 301 VAL A C 1
ATOM 2388 O O . VAL A 1 301 ? -15.600 -0.514 -33.118 1.00 36.22 301 VAL A O 1
ATOM 2391 N N . ALA A 1 302 ? -16.031 1.642 -33.523 1.00 35.34 302 ALA A N 1
ATOM 2392 C CA . ALA A 1 302 ? -14.693 1.951 -33.993 1.00 35.34 302 ALA A CA 1
ATOM 2393 C C . ALA A 1 302 ? -13.820 2.192 -32.759 1.00 35.34 302 ALA A C 1
ATOM 2395 O O . ALA A 1 302 ? -14.077 3.114 -31.985 1.00 35.34 302 ALA A O 1
ATOM 2396 N N . VAL A 1 303 ? -12.801 1.353 -32.570 1.00 37.09 303 VAL A N 1
ATOM 2397 C CA . VAL A 1 303 ? -11.702 1.637 -31.644 1.00 37.09 303 VAL A CA 1
ATOM 2398 C C . VAL A 1 303 ? -11.027 2.906 -32.153 1.00 37.09 303 VAL A C 1
ATOM 2400 O O . VAL A 1 303 ? -10.313 2.886 -33.153 1.00 37.09 303 VAL A O 1
ATOM 2403 N N . LEU A 1 304 ? -11.317 4.036 -31.516 1.00 39.62 304 LEU A N 1
ATOM 2404 C CA . LEU A 1 304 ? -10.630 5.286 -31.798 1.00 39.62 304 LEU A CA 1
ATOM 2405 C C . LEU A 1 304 ? -9.255 5.232 -31.145 1.00 39.62 304 LEU A C 1
ATOM 2407 O O . LEU A 1 304 ? -9.126 5.371 -29.930 1.00 39.62 304 LEU A O 1
ATOM 2411 N N . ALA A 1 305 ? -8.231 5.033 -31.971 1.00 35.25 305 ALA A N 1
ATOM 2412 C CA . ALA A 1 305 ? -6.867 5.378 -31.610 1.00 35.25 305 ALA A CA 1
ATOM 2413 C C . ALA A 1 305 ? -6.821 6.891 -31.310 1.00 35.25 305 ALA A C 1
ATOM 2415 O O . ALA A 1 305 ? -7.262 7.686 -32.149 1.00 35.25 305 ALA A O 1
ATOM 2416 N N . PRO A 1 306 ? -6.343 7.327 -30.132 1.00 36.72 306 PRO A N 1
ATOM 2417 C CA . PRO A 1 306 ? -6.185 8.746 -29.860 1.00 36.72 306 PRO A CA 1
ATOM 2418 C C . PRO A 1 306 ? -5.084 9.300 -30.773 1.00 36.72 306 PRO A C 1
ATOM 2420 O O . PRO A 1 306 ? -3.938 8.858 -30.724 1.00 36.72 306 PRO A O 1
ATOM 2423 N N . GLY A 1 307 ? -5.465 10.246 -31.633 1.00 31.84 307 GLY A N 1
ATOM 2424 C CA . GLY A 1 307 ? -4.570 10.908 -32.576 1.00 31.84 307 GLY A CA 1
ATOM 2425 C C . GLY A 1 307 ? -3.384 11.588 -31.890 1.00 31.84 307 GLY A C 1
ATOM 2426 O O . GLY A 1 307 ? -3.474 12.042 -30.748 1.00 31.84 307 GLY A O 1
ATOM 2427 N N . ALA A 1 308 ? -2.268 11.640 -32.618 1.00 29.91 308 ALA A N 1
ATOM 2428 C CA . ALA A 1 308 ? -1.018 12.244 -32.185 1.00 29.91 308 ALA A CA 1
ATOM 2429 C C . ALA A 1 308 ? -1.231 13.686 -31.700 1.00 29.91 308 ALA A C 1
ATOM 2431 O O . ALA A 1 308 ? -1.712 14.541 -32.443 1.00 29.91 308 ALA A O 1
ATOM 2432 N N . ALA A 1 309 ? -0.839 13.958 -30.455 1.00 33.47 309 ALA A N 1
ATOM 2433 C CA . ALA A 1 309 ? -0.667 15.321 -29.988 1.00 33.47 309 ALA A CA 1
ATOM 2434 C C . ALA A 1 309 ? 0.611 15.892 -30.621 1.00 33.47 309 ALA A C 1
ATOM 2436 O O . ALA A 1 309 ? 1.720 15.415 -30.369 1.00 33.47 309 ALA A O 1
ATOM 2437 N N . ASP A 1 310 ? 0.421 16.902 -31.465 1.00 38.62 310 ASP A N 1
ATOM 2438 C CA . ASP A 1 310 ? 1.453 17.791 -31.988 1.00 38.62 310 ASP A CA 1
ATOM 2439 C C . ASP A 1 310 ? 2.386 18.286 -30.870 1.00 38.62 310 ASP A C 1
ATOM 2441 O O . ASP A 1 310 ? 1.923 18.803 -29.852 1.00 38.62 310 ASP A O 1
ATOM 2445 N N . GLY A 1 311 ? 3.707 18.209 -31.083 1.00 36.38 311 GLY A N 1
ATOM 2446 C CA . GLY A 1 311 ? 4.640 19.028 -30.295 1.00 36.38 311 GLY A CA 1
ATOM 2447 C C . GLY A 1 311 ? 6.038 18.490 -29.998 1.00 36.38 311 GLY A C 1
ATOM 2448 O O . GLY A 1 311 ? 6.875 19.276 -29.563 1.00 36.38 311 GLY A O 1
ATOM 2449 N N . LEU A 1 312 ? 6.360 17.221 -30.259 1.00 31.08 312 LEU A N 1
ATOM 2450 C CA . LEU A 1 312 ? 7.727 16.703 -30.083 1.00 31.08 312 LEU A CA 1
ATOM 2451 C C . LEU A 1 312 ? 8.318 16.310 -31.437 1.00 31.08 312 LEU A C 1
ATOM 2453 O O . LEU A 1 312 ? 8.287 15.158 -31.856 1.00 31.08 312 LEU A O 1
ATOM 2457 N N . ARG A 1 313 ? 8.848 17.310 -32.152 1.00 26.81 313 ARG A N 1
ATOM 2458 C CA . ARG A 1 313 ? 9.624 17.073 -33.374 1.00 26.81 313 ARG A CA 1
ATOM 2459 C C . ARG A 1 313 ? 10.925 16.361 -33.014 1.00 26.81 313 ARG A C 1
ATOM 2461 O O . ARG A 1 313 ? 11.822 16.947 -32.409 1.00 26.81 313 ARG A O 1
ATOM 2468 N N . THR A 1 314 ? 11.031 15.112 -33.443 1.00 29.69 314 THR A N 1
ATOM 2469 C CA . THR A 1 314 ? 12.274 14.350 -33.526 1.00 29.69 314 THR A CA 1
ATOM 2470 C C . THR A 1 314 ? 13.300 15.113 -34.362 1.00 29.69 314 THR A C 1
ATOM 2472 O O . THR A 1 314 ? 13.039 15.440 -35.521 1.00 29.69 314 THR A O 1
ATOM 2475 N N . ARG A 1 315 ? 14.505 15.337 -33.828 1.00 26.66 315 ARG A N 1
ATOM 2476 C CA . ARG A 1 315 ? 15.683 15.361 -34.699 1.00 26.66 315 ARG A CA 1
ATOM 2477 C C . ARG A 1 315 ? 15.981 13.905 -35.030 1.00 26.66 315 ARG A C 1
ATOM 2479 O O . ARG A 1 315 ? 16.555 13.203 -34.204 1.00 26.66 315 ARG A O 1
ATOM 2486 N N . GLN A 1 316 ? 15.555 13.449 -36.206 1.00 28.09 316 GLN A N 1
ATOM 2487 C CA . GLN A 1 316 ? 16.192 12.291 -36.823 1.00 28.09 316 GLN A CA 1
ATOM 2488 C C . GLN A 1 316 ? 17.673 12.644 -36.968 1.00 28.09 316 GLN A C 1
ATOM 2490 O O . GLN A 1 316 ? 18.028 13.563 -37.705 1.00 28.09 316 GLN A O 1
ATOM 2495 N N . LEU A 1 317 ? 18.536 11.967 -36.216 1.00 28.50 317 LEU A N 1
ATOM 2496 C CA . LEU A 1 317 ? 19.933 11.874 -36.604 1.00 28.50 317 LEU A CA 1
ATOM 2497 C C . LEU A 1 317 ? 19.948 10.968 -37.830 1.00 28.50 317 LEU A C 1
ATOM 2499 O O . LEU A 1 317 ? 19.664 9.774 -37.722 1.00 28.50 317 LEU A O 1
ATOM 2503 N N . GLU A 1 318 ? 20.199 11.558 -38.997 1.00 26.98 318 GLU A N 1
ATOM 2504 C CA . GLU A 1 318 ? 20.480 10.797 -40.206 1.00 26.98 318 GLU A CA 1
ATOM 2505 C C . GLU A 1 318 ? 21.615 9.820 -39.899 1.00 26.98 318 GLU A C 1
ATOM 2507 O O . GLU A 1 318 ? 22.716 10.227 -39.511 1.00 26.98 318 GLU A O 1
ATOM 2512 N N . ARG A 1 319 ? 21.339 8.523 -40.062 1.00 28.28 319 ARG A N 1
ATOM 2513 C CA . ARG A 1 319 ? 22.388 7.514 -40.174 1.00 28.28 319 ARG A CA 1
ATOM 2514 C C . ARG A 1 319 ? 23.205 7.879 -41.408 1.00 28.28 319 ARG A C 1
ATOM 2516 O O . ARG A 1 319 ? 22.791 7.605 -42.526 1.00 28.28 319 ARG A O 1
ATOM 2523 N N . HIS A 1 320 ? 24.337 8.539 -41.199 1.00 27.44 320 HIS A N 1
ATOM 2524 C CA . HIS A 1 320 ? 25.399 8.511 -42.186 1.00 27.44 320 HIS A CA 1
ATOM 2525 C C . HIS A 1 320 ? 25.970 7.099 -42.142 1.00 27.44 320 HIS A C 1
ATOM 2527 O O . HIS A 1 320 ? 26.540 6.689 -41.128 1.00 27.44 320 HIS A O 1
ATOM 2533 N N . ASP A 1 321 ? 25.760 6.353 -43.222 1.00 27.20 321 ASP A N 1
ATOM 2534 C CA . ASP A 1 321 ? 26.474 5.116 -43.486 1.00 27.20 321 ASP A CA 1
ATOM 2535 C C . ASP A 1 321 ? 27.972 5.438 -43.484 1.00 27.20 321 ASP A C 1
ATOM 2537 O O . ASP A 1 321 ? 28.519 6.018 -44.421 1.00 27.20 321 ASP A O 1
ATOM 2541 N N . VAL A 1 322 ? 28.645 5.115 -42.380 1.00 26.94 322 VAL A N 1
ATOM 2542 C CA . VAL A 1 322 ? 30.102 5.092 -42.347 1.00 26.94 322 VAL A CA 1
ATOM 2543 C C . VAL A 1 322 ? 30.507 3.794 -43.031 1.00 26.94 322 VAL A C 1
ATOM 2545 O O . VAL A 1 322 ? 30.592 2.742 -42.397 1.00 26.94 322 VAL A O 1
ATOM 2548 N N . GLU A 1 323 ? 30.729 3.866 -44.343 1.00 26.92 323 GLU A N 1
ATOM 2549 C CA . GLU A 1 323 ? 31.513 2.866 -45.060 1.00 26.92 323 GLU A CA 1
ATOM 2550 C C . GLU A 1 323 ? 32.898 2.796 -44.406 1.00 26.92 323 GLU A C 1
ATOM 2552 O O . GLU A 1 323 ? 33.765 3.648 -44.609 1.00 26.92 323 GLU A O 1
ATOM 2557 N N . ILE A 1 324 ? 33.116 1.768 -43.586 1.00 29.48 324 ILE A N 1
ATOM 2558 C CA . ILE A 1 324 ? 34.455 1.400 -43.137 1.00 29.48 324 ILE A CA 1
ATOM 2559 C C . ILE A 1 324 ? 35.150 0.776 -44.347 1.00 29.48 324 ILE A C 1
ATOM 2561 O O . ILE A 1 324 ? 35.087 -0.431 -44.581 1.00 29.48 324 ILE A O 1
ATOM 2565 N N . GLY A 1 325 ? 35.788 1.631 -45.147 1.00 25.75 325 GLY A N 1
ATOM 2566 C CA . GLY A 1 325 ? 36.682 1.226 -46.218 1.00 25.75 325 GLY A CA 1
A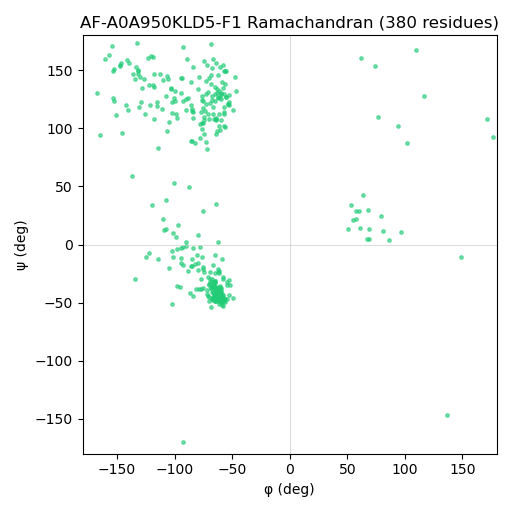TOM 2567 C C . GLY A 1 325 ? 37.837 0.404 -45.650 1.00 25.75 325 GLY A C 1
ATOM 2568 O O . GLY A 1 325 ? 38.744 0.937 -45.010 1.00 25.75 325 GLY A O 1
ATOM 2569 N N . LEU A 1 326 ? 37.809 -0.905 -45.894 1.00 30.17 326 LEU A N 1
ATOM 2570 C CA . LEU A 1 326 ? 38.980 -1.763 -45.762 1.00 30.17 326 LEU A CA 1
ATOM 2571 C C . LEU A 1 326 ? 40.016 -1.303 -46.796 1.00 30.17 326 LEU A C 1
ATOM 2573 O O . LEU A 1 326 ? 39.841 -1.482 -47.999 1.00 30.17 326 LEU A O 1
ATOM 2577 N N . GLN A 1 327 ? 41.085 -0.672 -46.311 1.00 29.44 327 GLN A N 1
ATOM 2578 C CA . GLN A 1 327 ? 42.265 -0.331 -47.103 1.00 29.44 327 GLN A CA 1
ATOM 2579 C C . GLN A 1 327 ? 42.853 -1.600 -47.754 1.00 29.44 327 GLN A C 1
ATOM 2581 O O . GLN A 1 327 ? 42.948 -2.634 -47.083 1.00 29.44 327 GLN A O 1
ATOM 2586 N N . PRO A 1 328 ? 43.275 -1.551 -49.031 1.00 29.19 328 PRO A N 1
ATOM 2587 C CA . PRO A 1 328 ? 43.897 -2.690 -49.688 1.00 29.19 328 PRO A CA 1
ATOM 2588 C C . PRO A 1 328 ? 45.266 -2.982 -49.063 1.00 29.19 328 PRO A C 1
ATOM 2590 O O . PRO A 1 328 ? 46.122 -2.105 -48.945 1.00 29.19 328 PRO A O 1
ATOM 2593 N N . ALA A 1 329 ? 45.461 -4.238 -48.660 1.00 29.94 329 ALA A N 1
ATOM 2594 C CA . ALA A 1 329 ? 46.734 -4.732 -48.165 1.00 29.94 329 ALA A CA 1
ATOM 2595 C C . ALA A 1 329 ? 47.813 -4.625 -49.253 1.00 29.94 329 ALA A C 1
ATOM 2597 O O . ALA A 1 329 ? 47.620 -5.011 -50.407 1.00 29.94 329 ALA A O 1
ATOM 2598 N N . ILE A 1 330 ? 48.951 -4.083 -48.834 1.00 29.59 330 ILE A N 1
ATOM 2599 C CA . ILE A 1 330 ? 50.175 -3.882 -49.599 1.00 29.59 330 ILE A CA 1
ATOM 2600 C C . ILE A 1 330 ? 50.678 -5.220 -50.157 1.00 29.59 330 ILE A C 1
ATOM 2602 O O . ILE A 1 330 ? 50.823 -6.205 -49.434 1.00 29.59 330 ILE A O 1
ATOM 2606 N N . VAL A 1 331 ? 50.959 -5.211 -51.460 1.00 24.28 331 VAL A N 1
ATOM 2607 C CA . VAL A 1 331 ? 51.604 -6.277 -52.231 1.00 24.28 331 VAL A CA 1
ATOM 2608 C C . VAL A 1 331 ? 53.020 -6.517 -51.703 1.00 24.28 331 VAL A C 1
ATOM 2610 O O . VAL A 1 331 ? 53.827 -5.593 -51.663 1.00 24.28 331 VAL A O 1
ATOM 2613 N N . PHE A 1 332 ? 53.339 -7.768 -51.376 1.00 27.11 332 PHE A N 1
ATOM 2614 C CA . PHE A 1 332 ? 54.713 -8.267 -51.366 1.00 27.11 332 PHE A CA 1
ATOM 2615 C C . PHE A 1 332 ? 54.785 -9.514 -52.249 1.00 27.11 332 PHE A C 1
ATOM 2617 O O . PHE A 1 332 ? 54.187 -10.546 -51.945 1.00 27.11 332 PHE A O 1
ATOM 2624 N N . GLU A 1 333 ? 55.498 -9.386 -53.367 1.00 25.80 333 GLU A N 1
ATOM 2625 C CA . GLU A 1 333 ? 55.930 -10.500 -54.208 1.00 25.80 333 GLU A CA 1
ATOM 2626 C C . GLU A 1 333 ? 56.917 -11.388 -53.442 1.00 25.80 333 GLU A C 1
ATOM 2628 O O . GLU A 1 333 ? 57.843 -10.882 -52.812 1.00 25.80 333 GLU A O 1
ATOM 2633 N N . ASN A 1 334 ? 56.744 -12.709 -53.534 1.00 29.31 334 ASN A N 1
ATOM 2634 C CA . ASN A 1 334 ? 57.831 -13.667 -53.761 1.00 29.31 334 ASN A CA 1
ATOM 2635 C C . ASN A 1 334 ? 57.235 -15.036 -54.123 1.00 29.31 334 ASN A C 1
ATOM 2637 O O . ASN A 1 334 ? 56.297 -15.513 -53.488 1.00 29.31 334 ASN A O 1
ATOM 2641 N N . GLY A 1 335 ? 57.740 -15.616 -55.212 1.00 25.58 335 GLY A N 1
ATOM 2642 C CA . GLY A 1 335 ? 57.095 -16.708 -55.932 1.00 25.58 335 GLY A CA 1
ATOM 2643 C C . GLY A 1 335 ? 57.486 -18.138 -55.544 1.00 25.58 335 GLY A C 1
ATOM 2644 O O . GLY A 1 335 ? 58.240 -18.393 -54.610 1.00 25.58 335 GLY A O 1
ATOM 2645 N N . SER A 1 336 ? 57.002 -19.034 -56.415 1.00 27.67 336 SER A N 1
ATOM 2646 C CA . SER A 1 336 ? 57.377 -20.440 -56.649 1.00 27.67 336 SER A CA 1
ATOM 2647 C C . SER A 1 336 ? 56.473 -21.549 -56.065 1.00 27.67 336 SER A C 1
ATOM 2649 O O . SER A 1 336 ? 56.734 -22.078 -54.994 1.00 27.67 336 SER A O 1
ATOM 2651 N N . ALA A 1 337 ? 55.453 -21.912 -56.867 1.00 32.81 337 ALA A N 1
ATOM 2652 C CA . ALA A 1 337 ? 55.125 -23.261 -57.396 1.00 32.81 337 ALA A CA 1
ATOM 2653 C C . ALA A 1 337 ? 54.764 -24.450 -56.440 1.00 32.81 337 ALA A C 1
ATOM 2655 O O . ALA A 1 337 ? 54.997 -24.386 -55.241 1.00 32.81 337 ALA A O 1
ATOM 2656 N N . PRO A 1 338 ? 54.098 -25.530 -56.931 1.00 35.66 338 PRO A N 1
ATOM 2657 C CA . PRO A 1 338 ? 52.766 -25.913 -56.444 1.00 35.66 338 PRO A CA 1
ATOM 2658 C C . PRO A 1 338 ? 52.667 -27.331 -55.838 1.00 35.66 338 PRO A C 1
ATOM 2660 O O . PRO A 1 338 ? 53.481 -28.209 -56.113 1.00 35.66 338 PRO A O 1
ATOM 2663 N N . GLY A 1 339 ? 51.600 -27.583 -55.069 1.00 26.53 339 GLY A N 1
ATOM 2664 C CA . GLY A 1 339 ? 51.280 -28.903 -54.515 1.00 26.53 339 GLY A CA 1
ATOM 2665 C C . GLY A 1 339 ? 49.781 -29.089 -54.260 1.00 26.53 339 GLY A C 1
ATOM 2666 O O . GLY A 1 339 ? 49.134 -28.269 -53.620 1.00 26.53 339 GLY A O 1
ATOM 2667 N N . THR A 1 340 ? 49.248 -30.163 -54.826 1.00 24.97 340 THR A N 1
ATOM 2668 C CA . THR A 1 340 ? 47.843 -30.533 -55.038 1.00 24.97 340 THR A CA 1
ATOM 2669 C C . THR A 1 340 ? 47.096 -31.004 -53.773 1.00 24.97 340 THR A C 1
ATOM 2671 O O . THR A 1 34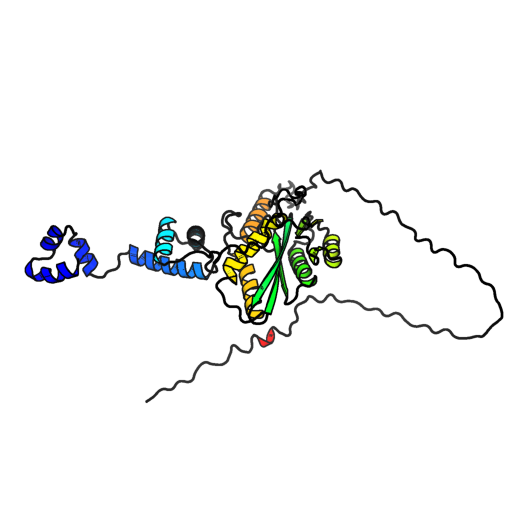0 ? 47.711 -31.576 -52.881 1.00 24.97 340 THR A O 1
ATOM 2674 N N . LEU A 1 341 ? 45.754 -30.907 -53.828 1.00 25.70 341 LEU A N 1
ATOM 2675 C CA . LEU A 1 341 ? 44.712 -31.845 -53.338 1.00 25.70 341 LEU A CA 1
ATOM 2676 C C . LEU A 1 341 ? 43.742 -31.401 -52.217 1.00 25.70 341 LEU A C 1
ATOM 2678 O O . LEU A 1 341 ? 44.110 -31.123 -51.084 1.00 25.70 341 LEU A O 1
ATOM 2682 N N . LEU A 1 342 ? 42.467 -31.611 -52.583 1.00 27.22 342 LEU A N 1
ATOM 2683 C CA . LEU A 1 342 ? 41.333 -32.153 -51.818 1.00 27.22 342 LEU A CA 1
ATOM 2684 C C . LEU A 1 342 ? 40.366 -31.202 -51.093 1.00 27.22 342 LEU A C 1
ATOM 2686 O O . LEU A 1 342 ? 40.552 -30.773 -49.960 1.00 27.22 342 LEU A O 1
ATOM 2690 N N . ALA A 1 343 ? 39.224 -31.035 -51.766 1.00 27.44 343 ALA A N 1
ATOM 2691 C CA . ALA A 1 343 ? 37.943 -30.594 -51.246 1.00 27.44 343 ALA A CA 1
ATOM 2692 C C . ALA A 1 343 ? 37.403 -31.514 -50.135 1.00 27.44 343 ALA A C 1
ATOM 2694 O O . ALA A 1 343 ? 37.420 -32.739 -50.267 1.00 27.44 343 ALA A O 1
ATOM 2695 N N . LYS A 1 344 ? 36.810 -30.910 -49.098 1.00 27.30 344 LYS A N 1
ATOM 2696 C CA . LYS A 1 344 ? 35.805 -31.541 -48.234 1.00 27.30 344 LYS A CA 1
ATOM 2697 C C . LYS A 1 344 ? 34.704 -30.538 -47.888 1.00 27.30 344 LYS A C 1
ATOM 2699 O O . LYS A 1 344 ? 34.932 -29.533 -47.227 1.00 27.30 344 LYS A O 1
ATOM 2704 N N . THR A 1 345 ? 33.512 -30.858 -48.367 1.00 27.34 345 THR A N 1
ATOM 2705 C CA . THR A 1 345 ? 32.204 -30.284 -48.037 1.00 27.34 345 THR A CA 1
ATOM 2706 C C . THR A 1 345 ? 31.759 -30.668 -46.621 1.00 27.34 345 THR A C 1
ATOM 2708 O O . THR A 1 345 ? 31.942 -31.819 -46.223 1.00 27.34 345 THR A O 1
ATOM 2711 N N . ALA A 1 346 ? 31.093 -29.753 -45.907 1.00 29.89 346 ALA A N 1
ATOM 2712 C CA . ALA A 1 346 ? 30.317 -30.032 -44.691 1.00 29.89 346 ALA A CA 1
ATOM 2713 C C . ALA A 1 346 ? 28.904 -29.395 -44.794 1.00 29.89 346 ALA A C 1
ATOM 2715 O O . ALA A 1 346 ? 28.781 -28.336 -45.412 1.00 29.89 346 ALA A O 1
ATOM 2716 N N . PRO A 1 347 ? 27.842 -30.036 -44.256 1.00 31.19 347 PRO A N 1
ATOM 2717 C CA . PRO A 1 347 ? 26.433 -29.708 -44.531 1.00 31.19 347 PRO A CA 1
ATOM 2718 C C . PRO A 1 347 ? 25.811 -28.711 -43.520 1.00 31.19 347 PRO A C 1
ATOM 2720 O O . PRO A 1 347 ? 26.415 -28.441 -42.480 1.00 31.19 347 PRO A O 1
ATOM 2723 N N . PRO A 1 348 ? 24.597 -28.175 -43.787 1.00 28.64 348 PRO A N 1
ATOM 2724 C CA . PRO A 1 348 ? 23.973 -27.138 -42.966 1.00 28.64 348 PRO A CA 1
ATOM 2725 C C . PRO A 1 348 ? 23.199 -27.725 -41.775 1.00 28.64 348 PRO A C 1
ATOM 2727 O O . PRO A 1 348 ? 22.479 -28.713 -41.913 1.00 28.64 348 PRO A O 1
ATOM 2730 N N . VAL A 1 349 ? 23.289 -27.080 -40.608 1.00 29.81 349 VAL A N 1
ATOM 2731 C CA . VAL A 1 349 ? 22.464 -27.402 -39.433 1.00 29.81 349 VAL A CA 1
ATOM 2732 C C . VAL A 1 349 ? 21.288 -26.431 -39.368 1.00 29.81 349 VAL A C 1
ATOM 2734 O O . VAL A 1 349 ? 21.445 -25.252 -39.061 1.00 29.81 349 VAL A O 1
ATOM 2737 N N . ALA A 1 350 ? 20.098 -26.956 -39.651 1.00 28.80 350 ALA A N 1
ATOM 2738 C CA . ALA A 1 350 ? 18.822 -26.331 -39.339 1.00 28.80 350 ALA A CA 1
ATOM 2739 C C . ALA A 1 350 ? 18.479 -26.563 -37.857 1.00 28.80 350 ALA A C 1
ATOM 2741 O O . ALA A 1 350 ? 18.560 -27.688 -37.366 1.00 28.80 350 ALA A O 1
ATOM 2742 N N . GLY A 1 351 ? 18.049 -25.514 -37.155 1.00 27.36 351 GLY A N 1
ATOM 2743 C CA . GLY A 1 351 ? 17.591 -25.596 -35.769 1.00 27.36 351 GLY A CA 1
ATOM 2744 C C . GLY A 1 351 ? 16.459 -24.610 -35.499 1.00 27.36 351 GLY A C 1
ATOM 2745 O O . GLY A 1 351 ? 16.704 -23.445 -35.202 1.00 27.36 351 GLY A O 1
ATOM 2746 N N . ARG A 1 352 ? 15.214 -25.094 -35.595 1.00 27.25 352 ARG A N 1
ATOM 2747 C CA . ARG A 1 352 ? 14.007 -24.442 -35.059 1.00 27.25 352 ARG A CA 1
ATOM 2748 C C . ARG A 1 352 ? 14.198 -24.174 -33.560 1.00 27.25 352 ARG A C 1
ATOM 2750 O O . ARG A 1 352 ? 14.460 -25.112 -32.813 1.00 27.25 352 ARG A O 1
ATOM 2757 N N . ARG A 1 353 ? 13.999 -22.930 -33.111 1.00 28.41 353 ARG A N 1
ATOM 2758 C CA . ARG A 1 353 ? 13.800 -22.602 -31.691 1.00 28.41 353 ARG A CA 1
ATOM 2759 C C . ARG A 1 353 ? 12.311 -22.452 -31.405 1.00 28.41 353 ARG A C 1
ATOM 2761 O O . ARG A 1 353 ? 11.661 -21.531 -31.886 1.00 28.41 353 ARG A O 1
ATOM 2768 N N . THR A 1 354 ? 11.796 -23.388 -30.623 1.00 27.88 354 THR A N 1
ATOM 2769 C CA . THR A 1 354 ? 10.490 -23.349 -29.967 1.00 27.88 354 THR A CA 1
ATOM 2770 C C . THR A 1 354 ? 10.581 -22.388 -28.777 1.00 27.88 354 THR A C 1
ATOM 2772 O O . THR A 1 354 ? 11.444 -22.563 -27.917 1.00 27.88 354 THR A O 1
ATOM 2775 N N . LEU A 1 355 ? 9.720 -21.369 -28.726 1.00 27.78 355 LEU A N 1
ATOM 2776 C CA . LEU A 1 355 ? 9.561 -20.490 -27.565 1.00 27.78 355 LEU A CA 1
ATOM 2777 C C . LEU A 1 355 ? 8.801 -21.257 -26.476 1.00 27.78 355 LEU A C 1
ATOM 2779 O O . LEU A 1 355 ? 7.608 -21.519 -26.612 1.00 27.78 355 LEU A O 1
ATOM 2783 N N . ALA A 1 356 ? 9.510 -21.661 -25.423 1.00 26.22 356 ALA A N 1
ATOM 2784 C CA . ALA A 1 356 ? 8.920 -22.237 -24.224 1.00 26.22 356 ALA A CA 1
ATOM 2785 C C . ALA A 1 356 ? 8.599 -21.113 -23.230 1.00 26.22 356 ALA A C 1
ATOM 2787 O O . ALA A 1 356 ? 9.488 -20.429 -22.726 1.00 26.22 356 ALA A O 1
ATOM 2788 N N . THR A 1 357 ? 7.308 -20.946 -22.967 1.00 31.00 357 THR A N 1
ATOM 2789 C CA . THR A 1 357 ? 6.722 -20.212 -21.845 1.00 31.00 357 THR A CA 1
ATOM 2790 C C . THR A 1 357 ? 7.299 -20.716 -20.522 1.00 31.00 357 THR A C 1
ATOM 2792 O O . THR A 1 357 ? 7.210 -21.904 -20.206 1.00 31.00 357 THR A O 1
ATOM 2795 N N . GLY A 1 358 ? 7.919 -19.815 -19.760 1.00 29.48 358 GLY A N 1
ATOM 2796 C CA . GLY A 1 358 ? 8.559 -20.118 -18.487 1.00 29.48 358 GLY A CA 1
ATOM 2797 C C . GLY A 1 358 ? 7.552 -20.325 -17.361 1.00 29.48 358 GLY A C 1
ATOM 2798 O O . GLY A 1 358 ? 7.023 -19.363 -16.825 1.00 29.48 358 GLY A O 1
ATOM 2799 N N . LEU A 1 359 ? 7.354 -21.584 -16.981 1.00 31.27 359 LEU A N 1
ATOM 2800 C CA . LEU A 1 359 ? 6.990 -22.044 -15.639 1.00 31.27 359 LEU A CA 1
ATOM 2801 C C . LEU A 1 359 ? 7.591 -23.451 -15.517 1.00 31.27 359 LEU A C 1
ATOM 2803 O O . LEU A 1 359 ? 7.204 -24.370 -16.236 1.00 31.27 359 LEU A O 1
ATOM 2807 N N . SER A 1 360 ? 8.604 -23.623 -14.669 1.00 34.56 360 SER A N 1
ATOM 2808 C CA . SER A 1 360 ? 9.221 -24.928 -14.427 1.00 34.56 360 SER A CA 1
ATOM 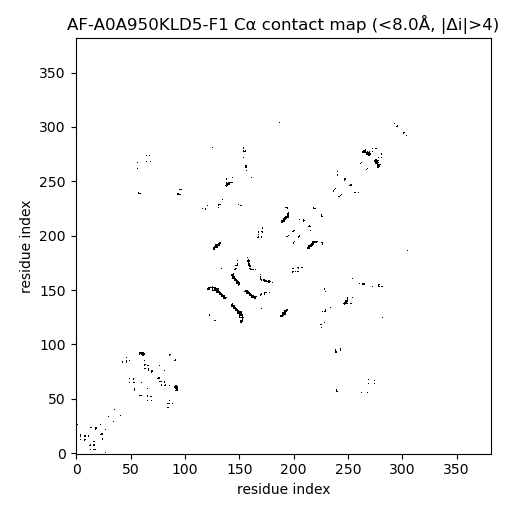2809 C C . SER A 1 360 ? 8.296 -25.788 -13.557 1.00 34.56 360 SER A C 1
ATOM 2811 O O . SER A 1 360 ? 8.302 -25.737 -12.328 1.00 34.56 360 SER A O 1
ATOM 2813 N N . ASP A 1 361 ? 7.505 -26.611 -14.243 1.00 40.72 361 ASP A N 1
ATOM 2814 C CA . ASP A 1 361 ? 6.493 -27.577 -13.784 1.00 40.72 361 ASP A CA 1
ATOM 2815 C C . ASP A 1 361 ? 7.045 -28.755 -12.934 1.00 40.72 361 ASP A C 1
ATOM 2817 O O . ASP A 1 361 ? 6.592 -29.896 -13.018 1.00 40.72 361 ASP A O 1
ATOM 2821 N N . ARG A 1 362 ? 8.072 -28.521 -12.105 1.00 33.53 362 ARG A N 1
ATOM 2822 C CA . ARG A 1 362 ? 8.654 -29.555 -11.223 1.00 33.53 362 ARG A CA 1
ATOM 2823 C C . ARG A 1 362 ? 8.706 -29.217 -9.738 1.00 33.53 362 ARG A C 1
ATOM 2825 O O . ARG A 1 362 ? 8.916 -30.131 -8.956 1.00 33.53 362 ARG A O 1
ATOM 2832 N N . ARG A 1 363 ? 8.445 -27.973 -9.323 1.00 38.72 363 ARG A N 1
ATOM 2833 C CA . ARG A 1 363 ? 8.349 -27.613 -7.889 1.00 38.72 363 ARG A CA 1
ATOM 2834 C C . ARG A 1 363 ? 6.926 -27.475 -7.353 1.00 38.72 363 ARG A C 1
ATOM 2836 O O . ARG A 1 363 ? 6.738 -27.427 -6.146 1.00 38.72 363 ARG A O 1
ATOM 2843 N N . PHE A 1 364 ? 5.921 -27.460 -8.226 1.00 32.47 364 PHE A N 1
ATOM 2844 C CA . PHE A 1 364 ? 4.525 -27.296 -7.810 1.00 32.47 364 PHE A CA 1
ATOM 2845 C C . PHE A 1 364 ? 3.896 -28.596 -7.268 1.00 32.47 364 PHE A C 1
ATOM 2847 O O . PHE A 1 364 ? 2.940 -28.543 -6.501 1.00 32.47 364 PHE A O 1
ATOM 2854 N N . ARG A 1 365 ? 4.442 -29.772 -7.619 1.00 33.78 365 ARG A N 1
ATOM 2855 C CA . ARG A 1 365 ? 3.886 -31.074 -7.195 1.00 33.78 365 ARG A CA 1
ATOM 2856 C C . ARG A 1 365 ? 4.348 -31.550 -5.817 1.00 33.78 365 ARG A C 1
ATOM 2858 O O . ARG A 1 365 ? 3.666 -32.378 -5.232 1.00 33.78 365 ARG A O 1
ATOM 2865 N N . GLU A 1 366 ? 5.440 -31.012 -5.278 1.00 36.28 366 GLU A N 1
ATOM 2866 C CA . GLU A 1 366 ? 5.921 -31.383 -3.935 1.00 36.28 366 GLU A CA 1
ATOM 2867 C C . GLU A 1 366 ? 5.246 -30.567 -2.818 1.00 36.28 366 GLU A C 1
ATOM 2869 O O . GLU A 1 366 ? 5.191 -31.016 -1.683 1.00 36.28 366 GLU A O 1
ATOM 2874 N N . ILE A 1 367 ? 4.628 -29.421 -3.133 1.00 37.28 367 ILE A N 1
ATOM 2875 C CA . ILE A 1 367 ? 3.964 -28.558 -2.135 1.00 37.28 367 ILE A CA 1
ATOM 2876 C C . ILE A 1 367 ? 2.538 -29.044 -1.789 1.00 37.28 367 ILE A C 1
ATOM 2878 O O . ILE A 1 367 ? 1.989 -28.676 -0.754 1.00 37.28 367 ILE A O 1
ATOM 2882 N N . LEU A 1 368 ? 1.935 -29.911 -2.610 1.00 33.44 368 LEU A N 1
ATOM 2883 C CA . LEU A 1 368 ? 0.577 -30.434 -2.385 1.00 33.44 368 LEU A CA 1
ATOM 2884 C C . LEU A 1 368 ? 0.530 -31.821 -1.717 1.00 33.44 368 LEU A C 1
ATOM 2886 O O . LEU A 1 368 ? -0.5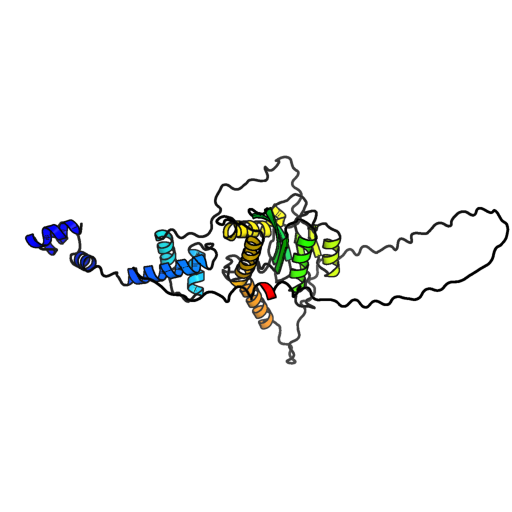61 -32.290 -1.403 1.00 33.44 368 LEU A O 1
ATOM 2890 N N . ALA A 1 369 ? 1.674 -32.470 -1.473 1.00 36.88 369 ALA A N 1
ATOM 2891 C CA . ALA A 1 369 ? 1.717 -33.820 -0.900 1.00 36.88 369 ALA A CA 1
ATOM 2892 C C . ALA A 1 369 ? 1.849 -33.858 0.638 1.00 36.88 369 ALA A C 1
ATOM 2894 O O . ALA A 1 369 ? 1.492 -34.867 1.240 1.00 36.88 369 ALA A O 1
ATOM 2895 N N . ASP A 1 370 ? 2.263 -32.764 1.286 1.00 36.53 370 ASP A N 1
ATOM 2896 C CA . ASP A 1 370 ? 2.549 -32.756 2.734 1.00 36.53 370 ASP A CA 1
ATOM 2897 C C . ASP A 1 370 ? 1.363 -32.343 3.628 1.00 36.53 370 ASP A C 1
ATOM 2899 O O . ASP A 1 370 ? 1.458 -32.390 4.852 1.00 36.53 370 ASP A O 1
ATOM 2903 N N . ASN A 1 371 ? 0.207 -31.996 3.049 1.00 36.50 371 ASN A N 1
ATOM 2904 C CA . ASN A 1 371 ? -0.972 -31.547 3.808 1.00 36.50 371 ASN A CA 1
ATOM 2905 C C . ASN A 1 371 ? -2.017 -32.639 4.085 1.00 36.50 371 ASN A C 1
ATOM 2907 O O . ASN A 1 371 ? -3.151 -32.315 4.434 1.00 36.50 371 ASN A O 1
ATOM 2911 N N . ASN A 1 372 ? -1.676 -33.925 3.952 1.00 39.03 372 ASN A N 1
ATOM 2912 C CA . ASN A 1 372 ? -2.646 -34.996 4.192 1.00 39.03 372 ASN A CA 1
ATOM 2913 C C . ASN A 1 372 ? -2.091 -36.177 4.997 1.00 39.03 372 ASN A C 1
ATOM 2915 O O . ASN A 1 372 ? -2.132 -37.307 4.529 1.00 39.03 372 ASN A O 1
ATOM 2919 N N . THR A 1 373 ? -1.604 -35.923 6.218 1.00 36.78 373 THR A N 1
ATOM 2920 C CA . THR A 1 373 ? -1.533 -36.949 7.281 1.00 36.78 373 THR A CA 1
ATOM 2921 C C . THR A 1 373 ? -1.292 -36.309 8.649 1.00 36.78 373 THR A C 1
ATOM 2923 O O . THR A 1 373 ? -0.153 -36.043 9.017 1.00 36.78 373 THR A O 1
ATOM 2926 N N . ASN A 1 374 ? -2.365 -36.043 9.399 1.00 32.62 374 ASN A N 1
ATOM 2927 C CA . ASN A 1 374 ? -2.494 -36.427 10.812 1.00 32.62 374 ASN A CA 1
ATOM 2928 C C . ASN A 1 374 ? -3.809 -35.882 11.378 1.00 32.62 374 ASN A C 1
ATOM 2930 O O . ASN A 1 374 ? -3.866 -34.771 11.900 1.00 32.62 374 ASN A O 1
ATOM 2934 N N . ASP A 1 375 ? -4.851 -36.706 11.306 1.00 31.95 375 ASP A N 1
ATOM 2935 C CA . ASP A 1 375 ? -5.934 -36.668 12.279 1.00 31.95 375 ASP A CA 1
ATOM 2936 C C . ASP A 1 375 ? -6.059 -38.059 12.922 1.00 31.95 375 ASP A C 1
ATOM 2938 O O . ASP A 1 375 ? -6.001 -39.083 12.242 1.00 31.95 375 ASP A O 1
ATOM 2942 N N . GLN A 1 376 ? -6.246 -38.032 14.241 1.00 31.22 376 GLN A N 1
ATOM 2943 C CA . GLN A 1 376 ? -6.660 -39.100 15.158 1.00 31.22 376 GLN A CA 1
ATOM 2944 C C . GLN A 1 376 ? -5.645 -40.174 15.582 1.00 31.22 376 GLN A C 1
ATOM 2946 O O . GLN A 1 376 ? -5.372 -41.134 14.877 1.00 31.22 376 GLN A O 1
ATOM 2951 N N . THR A 1 377 ? -5.245 -40.118 16.859 1.00 33.12 377 THR A N 1
ATOM 2952 C CA . THR A 1 377 ? -5.660 -41.154 17.827 1.00 33.12 377 THR A CA 1
ATOM 2953 C C . THR A 1 377 ? -5.703 -40.607 19.259 1.00 33.12 377 THR A C 1
ATOM 2955 O O . THR A 1 377 ? -4.737 -40.093 19.811 1.00 33.12 377 THR A O 1
ATOM 2958 N N . THR A 1 378 ? -6.886 -40.751 19.841 1.00 38.03 378 THR A N 1
ATOM 2959 C CA . THR A 1 378 ? -7.269 -40.701 21.256 1.00 38.03 378 THR A CA 1
ATOM 2960 C C . THR A 1 378 ? -6.380 -41.537 22.187 1.00 38.03 378 THR A C 1
ATOM 2962 O O . THR A 1 378 ? -6.057 -42.667 21.814 1.00 38.03 378 THR A O 1
ATOM 2965 N N . LYS A 1 379 ? -6.134 -41.058 23.424 1.00 31.56 379 LYS A N 1
ATOM 2966 C CA . LYS A 1 379 ? -6.304 -41.798 24.707 1.00 31.56 379 LYS A CA 1
ATOM 2967 C C . LYS A 1 379 ? -5.737 -41.026 25.919 1.00 31.56 379 LYS A C 1
ATOM 2969 O O . LYS A 1 379 ? -4.531 -40.983 26.119 1.00 31.56 379 LYS A O 1
ATOM 2974 N N . GLU A 1 380 ? -6.629 -40.514 26.765 1.00 34.06 380 GLU A N 1
ATOM 2975 C CA . GLU A 1 380 ? -6.533 -40.658 28.235 1.00 34.06 380 GLU A CA 1
ATOM 2976 C C . GLU A 1 380 ? -7.155 -42.030 28.601 1.00 34.06 380 GLU A C 1
ATOM 2978 O O . GLU A 1 380 ? -7.982 -42.499 27.803 1.00 34.06 380 GLU A O 1
ATOM 2983 N N . PRO A 1 381 ? -6.787 -42.728 29.707 1.00 46.16 381 PRO A N 1
ATOM 2984 C CA . PRO A 1 381 ? -6.795 -42.176 31.078 1.00 46.16 381 PRO A CA 1
ATOM 2985 C C . PRO A 1 381 ? -5.715 -42.704 32.059 1.00 46.16 381 PRO A C 1
ATOM 2987 O O . PRO A 1 381 ? -5.280 -43.8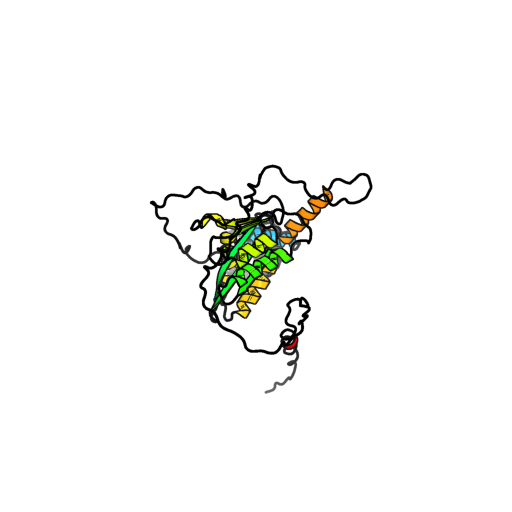51 31.967 1.00 46.16 381 PRO A O 1
ATOM 2990 N N . THR A 1 382 ? -5.339 -41.903 33.062 1.00 40.50 382 THR A N 1
ATOM 2991 C CA . THR A 1 382 ? -5.490 -42.160 34.522 1.00 40.50 382 THR A CA 1
ATOM 2992 C C . THR A 1 382 ? -4.936 -41.002 35.338 1.00 40.50 382 THR A C 1
ATOM 2994 O O . THR A 1 382 ? -3.889 -40.450 34.936 1.00 40.50 382 THR A O 1
#

Radius of gyration: 33.63 Å; Cα contacts (8 Å, |Δi|>4): 378; chains: 1; bounding box: 91×67×114 Å